Protein 6IME (pdb70)

Solvent-accessible surface area: 23577 Å² total; per-residue (Å²): 140,106,48,11,54,96,90,22,77,108,126,25,34,46,1,26,84,102,94,70,97,43,10,107,24,32,148,25,76,94,22,147,212,62,29,69,15,56,1,0,8,12,66,53,92,34,59,15,24,129,7,44,49,125,89,20,1,67,0,0,0,0,12,26,13,7,16,5,122,30,0,86,113,117,72,79,66,97,35,54,0,19,48,61,5,3,8,11,13,2,2,0,0,0,0,0,11,7,0,17,1,95,32,0,0,0,19,19,2,13,36,51,21,53,127,57,50,93,109,27,8,136,53,8,1,8,26,5,62,32,7,5,125,82,9,67,76,17,8,88,95,1,1,0,58,4,12,14,0,12,17,159,101,162,13,83,184,45,1,25,66,29,1,50,67,0,30,128,61,0,114,113,33,112,34,1,7,2,0,9,0,0,2,1,1,0,26,30,13,0,1,70,1,0,53,64,0,1,70,34,10,65,59,67,172,34,79,18,103,172,0,62,58,56,6,0,34,150,40,12,71,44,82,71,17,38,77,0,20,0,0,0,17,0,11,37,19,45,35,5,13,2,1,0,10,10,7,4,1,28,0,0,6,9,34,31,116,74,14,3,18,59,6,17,0,107,25,0,8,54,2,0,91,80,20,19,87,36,74,54,64,80,13,36,68,140,104,45,10,52,86,91,18,80,108,129,24,35,52,1,21,88,73,94,73,100,58,8,104,30,30,165,18,79,96,19,144,211,65,25,67,14,54,1,0,6,10,64,52,88,32,45,9,26,131,7,42,46,119,71,20,2,67,0,0,0,0,10,23,29,4,14,4,69,27,0,82,128,119,71,81,69,77,26,63,0,21,48,52,5,4,2,9,12,1,1,0,0,0,0,0,13,3,0,18,2,97,33,0,0,0,19,22,3,7,28,29,18,44,124,50,55,82,117,18,14,140,56,10,0,6,24,6,78,48,7,6,139,76,14,29,96,17,9,92,102,1,2,0,61,5,12,17,0,10,7,149,90,165,11,83,190,37,0,19,78,21,1,52,75,0,58,106,45,0,124,102,35,114,37,1,8,2,0,9,0,0,3,1,2,0,42,21,12,0,2,49,1,0,57,80,0,0,94,46,9,63,55,70,176,35,84,12,110,186,1,62,61,54,6,0,35,152,30,12,72,43,80,70,18,35,74,3,38,0,0,0,16,0,12,29,22,50,7,5,10,3,2,0,11,11,5,4,0,70,1,1,8,10,29,28,111,83,23,3,18,61,5,17,0,104,25,0,9,55,2,0,81,61,18,12,90,84,117,65,94,142,26,55,153

Nearest PDB structures (foldseek):
  4onc-assembly1_A  TM=9.971E-01  e=2.035E-58  Mycobacterium tuberculosis
  4onc-assembly1_B  TM=9.921E-01  e=9.768E-58  Mycobacterium tuberculosis
  2vg4-assembly2_D  TM=9.970E-01  e=7.898E-56  Mycobacterium tuberculosis
  7cpn-assembly1_A  TM=9.858E-01  e=1.242E-38  Thermobifida fusca YX
  1x09-assembly1_A  TM=9.654E-01  e=5.055E-27  Escherichia coli

CATH classification: 3.40.1180.10

InterPro domains:
  IPR001441 Decaprenyl diphosphate synthase-like [MF_01139] (67-295)
  IPR001441 Decaprenyl diphosphate synthase-like [PF01255] (74-294)
  IPR001441 Decaprenyl diphosphate synthase-like [PTHR10291] (58-294)
  IPR001441 Decaprenyl diphosphate synthase-like [TIGR00055] (67-294)
  IPR001441 Decaprenyl diphosphate synthase-like [cd00475] (70-288)
  IPR018520 Di-trans-poly-cis-decaprenylcistransferase-like, conserved site [PS01066] (240-257)
  IPR036424 Decaprenyl diphosphate synthase-like superfamily [G3DSA:3.40.1180.10] (24-289)
  IPR036424 Decaprenyl diphosphate synthase-like superfamily [SSF64005] (63-289)

Radius of gyration: 25.58 Å; Cα contacts (8 Å, |Δi|>4): 1100; chains: 2; bounding box: 64×58×82 Å

B-factor: mean 26.44, std 15.42, range [11.39, 162.63]

Foldseek 3Di:
DFQADPQDDPPFAEDFDVPDPVTDQDDGPQDPVRAATQHHHHPVSDAFDGFDPVLFWQAEEEEQFFQQVVQVVVVHHSVVSVSLLLRQVVQQVNLCLRRQHAEYEYAQAELVCVPPDVVVVVSSLVVLLVSLQVCLVVCQRRLEQEAEDADPPPRDPSNNVSRVVSNVSNVPRGSHYYHHYHNHAQVVQLVQLVVVVVVCVVVVNDDVVPDDPVSSLVSGPDSPDAAGAEYEYEQQDDDSRRPCVSRDPQHDYDYYNHRSSPDGSVNVSVSRVVSSVDDGAPPHD/DFQADPQDPPPFAEDFDVPDPPTDQDDFDQDPVNAATQGHHHPVSDAFDRFDPVLFWQAEEEEQFFQQVVQVVVVHHSCVSVRLLLRQVVQQVNLCLRRQHAYYEYAQAELVNVPDDPVVVVSSLVVLLVSLQVCLVVCQNRLEQEAEAADDPPRDPSNNVSRVVSNVSNVPGGSHYYHYYHRHAQVVQLVQLVVVQVVCVVVVNDDPVPDDPVSSLVSGPDSVDAAGAEYEYEQQDDDNRRPCVVRPPPHDYDYYNHNSSVDGSVVVSVSRVVSSPDDDDPPDD

Secondary structure (DSSP, 8-state):
---PPPPPPTTS-EE--TTSSSPPPPP-PPPTTSSPPPPPEETT--------GGGS-SEEEEE---HHHHHHHTT--HHHHHHHHHHHHHHHHHHHHHHT--EEEEEEEEGGGGGS-HHHHHHHHHHHHHHHHHHHHHHHHTTEEEEEES--TT--HHHHHHHHHHHHHHTT--SEEEEEEEEE-HHHHHHHHHHHHHHHHHTTSS-GGG--HHHHHHHSSSTTPPPPSEEEE-TT--B-TTTTTTTTTTPEEEE--S-GGG--HHHHHHHHHHHHH----TT--/---PPPPPPTTS-EE--TTSSSPPPPP-PPPTTS-PPPPPEETT--------GGGS-SEEEEE---HHHHHHHTT--HHHHHHHHHHHHHHHHHHHHHHT--EEEEEEEETTGGGS-HHHHHHHHHHHHHHHHHHHHHHHHTTEEEEEES--TTS-HHHHHHHHHHHHHHTT--SEEEEEEEEE-HHHHHHHHHHHHHHHHHTTSS-GGG--HHHHHHHSSSTTPPPPSEEEE-TT--B-TTTTTTTTTTPEEEE--S-GGG--HHHHHHHHHHHHHSPPPTT--

Structure (mmCIF, N/CA/C/O backbone):
data_6IME
#
_entry.id   6IME
#
_cell.length_a   77.711
_cell.length_b   89.120
_cell.length_c   94.445
_cell.angle_alpha   90.00
_cell.angle_beta   90.00
_cell.angle_gamma   90.00
#
_symmetry.space_group_name_H-M   'P 21 21 21'
#
loop_
_entity.id
_entity.type
_entity.pdbx_description
1 polymer 'Decaprenyl diphosphate synthase'
2 non-polymer 'GERANYL S-THIOLODIPHOSPHATE'
3 non-polymer 'MAGNESIUM ION'
4 non-polymer 'CHLORIDE ION'
5 non-polymer 'CARBONATE ION'
6 non-polymer 2,3-DIHYDROXY-1,4-DITHIOBUTANE
7 non-polymer GLYCEROL
8 non-polymer '3-methylbut-3-enylsulfanyl(phosphonooxy)phosphinic acid'
9 water water
#
loop_
_atom_site.group_PDB
_atom_site.id
_atom_site.type_symbol
_atom_site.label_atom_id
_atom_site.label_alt_id
_atom_site.label_comp_id
_atom_site.label_asym_id
_atom_site.label_entity_id
_atom_site.label_seq_id
_atom_site.pdbx_PDB_ins_code
_atom_site.Cartn_x
_atom_site.Cartn_y
_atom_site.Cartn_z
_atom_site.occupancy
_atom_site.B_iso_or_equiv
_atom_site.auth_seq_id
_atom_site.auth_comp_id
_atom_site.auth_asym_id
_atom_site.auth_atom_id
_atom_site.pdbx_PDB_model_num
ATOM 1 N N . ASN A 1 12 ? 39.519 48.456 61.457 1.00 59.17 12 ASN A N 1
ATOM 2 C CA . ASN A 1 12 ? 38.756 47.451 62.195 1.00 53.30 12 ASN A CA 1
ATOM 3 C C . ASN A 1 12 ? 39.197 46.025 61.839 1.00 46.35 12 ASN A C 1
ATOM 4 O O . ASN A 1 12 ? 39.357 45.695 60.669 1.00 35.82 12 ASN A O 1
ATOM 9 N N . PHE A 1 13 ? 39.391 45.200 62.865 1.00 41.05 13 PHE A N 1
ATOM 10 C CA . PHE A 1 13 ? 39.831 43.813 62.705 1.00 39.11 13 PHE A CA 1
ATOM 11 C C . PHE A 1 13 ? 38.745 42.888 63.228 1.00 34.21 13 PHE A C 1
ATOM 12 O O . PHE A 1 13 ? 38.612 42.704 64.450 1.00 44.55 13 PHE A O 1
ATOM 20 N N . PRO A 1 14 ? 37.943 42.304 62.367 1.00 31.66 14 PRO A N 1
ATOM 21 C CA . PRO A 1 14 ? 36.743 41.607 62.838 1.00 29.27 14 PRO A CA 1
ATOM 22 C C . PRO A 1 14 ? 36.985 40.160 63.235 1.00 33.79 14 PRO A C 1
ATOM 23 O O . PRO A 1 14 ? 36.036 39.375 63.220 1.00 35.33 14 PRO A O 1
ATOM 27 N N . GLN A 1 15 ? 38.222 39.768 63.531 1.00 28.13 15 GLN A N 1
ATOM 28 C CA . GLN A 1 15 ? 38.450 38.398 63.968 1.00 24.25 15 GLN A CA 1
ATOM 29 C C . GLN A 1 15 ? 37.955 38.229 65.392 1.00 32.24 15 GLN A C 1
ATOM 30 O O . GLN A 1 15 ? 38.010 39.159 66.209 1.00 32.82 15 GLN A O 1
ATOM 36 N N . LEU A 1 16 ? 37.453 37.041 65.697 1.00 29.71 16 LEU A N 1
ATOM 37 C CA . LEU A 1 16 ? 37.156 36.758 67.093 1.00 35.42 16 LEU A CA 1
ATOM 38 C C . LEU A 1 16 ? 38.450 36.798 67.902 1.00 36.50 16 LEU A C 1
ATOM 39 O O . LEU A 1 16 ? 39.517 36.456 67.393 1.00 37.81 16 LEU A O 1
ATOM 44 N N . PRO A 1 17 ? 38.407 37.248 69.155 1.00 44.83 17 PRO A N 1
ATOM 45 C CA . PRO A 1 17 ? 39.613 37.183 69.962 1.00 50.46 17 PRO A CA 1
ATOM 46 C C . PRO A 1 17 ? 40.049 35.737 70.086 1.00 53.27 17 PRO A C 1
ATOM 47 O O . PRO A 1 17 ? 39.213 34.815 70.025 1.00 39.98 17 PRO A O 1
ATOM 51 N N . PRO A 1 18 ? 41.353 35.488 70.239 1.00 59.39 18 PRO A N 1
ATOM 52 C CA . PRO A 1 18 ? 41.846 34.102 70.315 1.00 52.70 18 PRO A CA 1
ATOM 53 C C . PRO A 1 18 ? 41.177 33.306 71.429 1.00 46.66 18 PRO A C 1
ATOM 54 O O . PRO A 1 18 ? 40.835 33.842 72.484 1.00 37.98 18 PRO A O 1
ATOM 58 N N . ALA A 1 19 ? 40.992 32.008 71.183 1.00 40.37 19 ALA A N 1
ATOM 59 C CA . ALA A 1 19 ? 40.300 31.164 72.143 1.00 35.77 19 ALA A CA 1
ATOM 60 C C . ALA A 1 19 ? 41.177 30.899 73.368 1.00 39.08 19 ALA A C 1
ATOM 61 O O . ALA A 1 19 ? 42.404 30.844 73.260 1.00 39.51 19 ALA A O 1
ATOM 63 N N . PRO A 1 20 ? 40.568 30.709 74.542 1.00 36.88 20 PRO A N 1
ATOM 64 C CA . PRO A 1 20 ? 41.325 30.195 75.686 1.00 37.75 20 PRO A CA 1
ATOM 65 C C . PRO A 1 20 ? 41.971 28.858 75.349 1.00 40.70 20 PRO A C 1
ATOM 66 O O . PRO A 1 20 ? 41.468 28.088 74.529 1.00 34.84 20 PRO A O 1
ATOM 70 N N . ASP A 1 21 ? 43.109 28.583 75.985 1.00 34.49 21 ASP A N 1
ATOM 71 C CA . ASP A 1 21 ? 43.788 27.325 75.706 1.00 36.69 21 ASP A CA 1
ATOM 72 C C . ASP A 1 21 ? 42.887 26.118 75.930 1.00 35.98 21 ASP A C 1
ATOM 73 O O . ASP A 1 21 ? 43.032 25.107 75.228 1.00 36.62 21 ASP A O 1
ATOM 78 N N . ASP A 1 22 ? 41.950 26.188 76.882 1.00 31.18 22 ASP A N 1
ATOM 79 C CA . ASP A 1 22 ? 41.098 25.042 77.170 1.00 32.35 22 ASP A CA 1
ATOM 80 C C . ASP A 1 22 ? 39.739 25.104 76.482 1.00 31.49 22 ASP A C 1
ATOM 81 O O . ASP A 1 22 ? 38.868 24.299 76.810 1.00 30.88 22 ASP A O 1
ATOM 86 N N . TYR A 1 23 ? 39.533 26.032 75.551 1.00 28.28 23 TYR A N 1
ATOM 87 C CA . TYR A 1 23 ? 38.269 26.075 74.827 1.00 26.49 23 TYR A CA 1
ATOM 88 C C . TYR A 1 23 ? 38.150 24.828 73.951 1.00 27.61 23 TYR A C 1
ATOM 89 O O . TYR A 1 23 ? 39.165 24.337 73.442 1.00 26.78 23 TYR A O 1
ATOM 98 N N . PRO A 1 24 ? 36.937 24.277 73.775 1.00 24.21 24 PRO A N 1
ATOM 99 C CA . PRO A 1 24 ? 36.797 23.053 72.968 1.00 23.97 24 PRO A CA 1
ATOM 100 C C . PRO A 1 24 ? 37.457 23.191 71.605 1.00 24.02 24 PRO A C 1
ATOM 101 O O . PRO A 1 24 ? 37.494 24.282 71.023 1.00 23.38 24 PRO A O 1
ATOM 105 N N . THR A 1 25 ? 37.963 22.063 71.096 1.00 23.73 25 THR A N 1
ATOM 106 C CA . THR A 1 25 ? 38.596 21.987 69.786 1.00 22.29 25 THR A CA 1
ATOM 107 C C . THR A 1 25 ? 37.736 21.167 68.833 1.00 20.81 25 THR A C 1
ATOM 108 O O . THR A 1 25 ? 36.755 20.517 69.226 1.00 22.00 25 THR A O 1
ATOM 112 N N . PHE A 1 26 ? 38.147 21.168 67.553 1.00 19.62 26 PHE A N 1
ATOM 113 C CA . PHE A 1 26 ? 37.445 20.443 66.509 1.00 19.41 26 PHE A CA 1
ATOM 114 C C . PHE A 1 26 ? 38.417 20.277 65.355 1.00 21.54 26 PHE A C 1
ATOM 115 O O . PHE A 1 26 ? 39.181 21.218 65.084 1.00 22.06 26 PHE A O 1
ATOM 123 N N . PRO A 1 27 ? 38.418 19.139 64.641 1.00 21.68 27 PRO A N 1
ATOM 124 C CA . PRO A 1 27 ? 37.614 17.924 64.838 1.00 19.27 27 PRO A CA 1
ATOM 125 C C . PRO A 1 27 ? 38.318 16.796 65.593 1.00 22.18 27 PRO A C 1
ATOM 126 O O . PRO A 1 27 ? 39.547 16.651 65.500 1.00 24.12 27 PRO A O 1
ATOM 130 N N . ASP A 1 28 ? 37.517 16.002 66.327 1.00 21.95 28 ASP A N 1
ATOM 131 C CA . ASP A 1 28 ? 37.978 14.750 66.932 1.00 21.02 28 ASP A CA 1
ATOM 132 C C . ASP A 1 28 ? 37.657 13.645 65.935 1.00 21.25 28 ASP A C 1
ATOM 133 O O . ASP A 1 28 ? 36.490 13.258 65.761 1.00 22.54 28 ASP A O 1
ATOM 138 N N . THR A 1 29 ? 38.685 13.185 65.216 1.00 20.20 29 THR A N 1
ATOM 139 C CA . THR A 1 29 ? 38.497 12.193 64.160 1.00 20.66 29 THR A CA 1
ATOM 140 C C . THR A 1 29 ? 38.506 10.755 64.674 1.00 22.06 29 THR A C 1
ATOM 141 O O . THR A 1 29 ? 38.580 9.824 63.864 1.00 24.07 29 THR A O 1
ATOM 145 N N . SER A 1 30 ? 38.374 10.546 65.987 1.00 21.12 30 SER A N 1
ATOM 146 C CA . SER A 1 30 ? 38.383 9.190 66.521 1.00 26.06 30 SER A CA 1
ATOM 147 C C . SER A 1 30 ? 37.050 8.483 66.321 1.00 29.31 30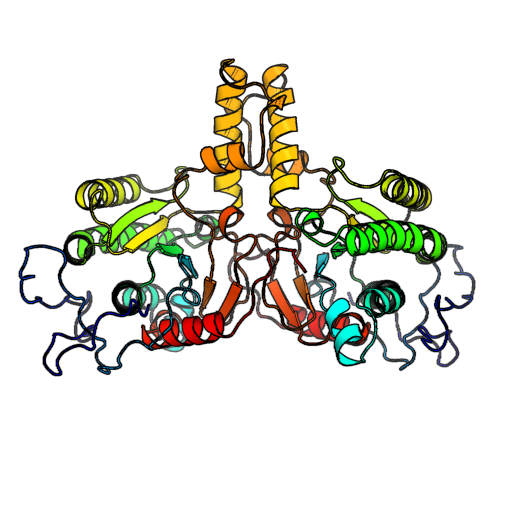 SER A C 1
ATOM 148 O O . SER A 1 30 ? 36.968 7.277 66.581 1.00 27.46 30 SER A O 1
ATOM 151 N N . THR A 1 31 ? 36.018 9.198 65.849 1.00 25.38 31 THR A N 1
ATOM 152 C CA . THR A 1 31 ? 34.754 8.574 65.480 1.00 25.66 31 THR A CA 1
ATOM 153 C C . THR A 1 31 ? 34.313 9.151 64.146 1.00 24.94 31 THR A C 1
ATOM 154 O O . THR A 1 31 ? 34.725 10.253 63.755 1.00 23.09 31 THR A O 1
ATOM 158 N N . TRP A 1 32 ? 33.474 8.384 63.447 1.00 25.08 32 TRP A N 1
ATOM 159 C CA . TRP A 1 32 ? 32.773 8.882 62.281 1.00 23.15 32 TRP A CA 1
ATOM 160 C C . TRP A 1 32 ? 31.316 8.462 62.420 1.00 22.42 32 TRP A C 1
ATOM 161 O O . TRP A 1 32 ? 31.037 7.261 62.648 1.00 26.79 32 TRP A O 1
ATOM 172 N N . PRO A 1 33 ? 30.359 9.394 62.279 1.00 21.73 33 PRO A N 1
ATOM 173 C CA . PRO A 1 33 ? 30.583 10.840 62.098 1.00 20.29 33 PRO A CA 1
ATOM 174 C C . PRO A 1 33 ? 31.287 11.480 63.289 1.00 21.19 33 PRO A C 1
ATOM 175 O O . PRO A 1 33 ? 31.232 10.938 64.411 1.00 24.14 33 PRO A O 1
ATOM 179 N N . VAL A 1 34 ? 31.933 12.624 63.057 1.00 20.25 34 VAL A N 1
ATOM 180 C CA . VAL A 1 34 ? 32.638 13.318 64.125 1.00 19.30 34 VAL A CA 1
ATOM 181 C C . VAL A 1 34 ? 31.614 13.900 65.082 1.00 21.77 34 VAL A C 1
ATOM 182 O O . VAL A 1 34 ? 30.541 14.363 64.654 1.00 24.85 34 VAL A O 1
ATOM 186 N N . VAL A 1 35 ? 31.893 13.815 66.385 1.00 21.25 35 VAL A N 1
ATOM 187 C CA . VAL A 1 35 ? 30.989 14.390 67.379 1.00 21.43 35 VAL A CA 1
ATOM 188 C C . VAL A 1 35 ? 31.451 15.813 67.637 1.00 23.14 35 VAL A C 1
ATOM 189 O O . VAL A 1 35 ? 32.572 16.043 68.111 1.00 26.08 35 VAL A O 1
ATOM 193 N N . PHE A 1 36 ? 30.566 16.748 67.408 1.00 21.93 36 PHE A N 1
ATOM 194 C CA . PHE A 1 36 ? 30.861 18.144 67.602 1.00 21.32 36 PHE A CA 1
ATOM 195 C C . PHE A 1 36 ? 30.804 18.424 69.098 1.00 24.60 36 PHE A C 1
ATOM 196 O O . PHE A 1 36 ? 29.903 17.909 69.784 1.00 26.52 36 PHE A O 1
ATOM 204 N N . PRO A 1 37 ? 31.778 19.148 69.643 1.00 23.81 37 PRO A N 1
ATOM 205 C CA . PRO A 1 37 ? 31.856 19.307 71.102 1.00 23.63 37 PRO A CA 1
ATOM 206 C C . PRO A 1 37 ? 30.746 20.171 71.663 1.00 24.27 37 PRO A C 1
ATOM 207 O O . PRO A 1 37 ? 30.265 21.113 71.026 1.00 25.87 37 PRO A O 1
ATOM 211 N N . GLU A 1 38 ? 30.379 19.871 72.917 1.00 27.14 38 GLU A N 1
ATOM 212 C CA . GLU A 1 38 ? 29.574 20.815 73.669 1.00 34.81 38 GLU A CA 1
ATOM 213 C C . GLU A 1 38 ? 30.345 22.112 73.874 1.00 29.53 38 GLU A C 1
ATOM 214 O O . GLU A 1 38 ? 31.562 22.103 74.102 1.00 28.95 38 GLU A O 1
ATOM 220 N N . LEU A 1 39 ? 29.628 23.228 73.768 1.00 27.24 39 LEU A N 1
ATOM 221 C CA . LEU A 1 39 ? 30.222 24.545 73.911 1.00 31.54 39 LEU A CA 1
ATOM 222 C C . LEU A 1 39 ? 29.634 25.235 75.126 1.00 33.22 39 LEU A C 1
ATOM 223 O O . LEU A 1 39 ? 28.466 25.008 75.449 1.00 33.28 39 LEU A O 1
ATOM 228 N N . PRO A 1 40 ? 30.409 26.082 75.805 1.00 35.62 40 PRO A N 1
ATOM 229 C CA . PRO A 1 40 ? 29.829 26.926 76.861 1.00 39.38 40 PRO A CA 1
ATOM 230 C C . PRO A 1 40 ? 28.684 27.759 76.313 1.00 42.94 40 PRO A C 1
ATOM 231 O O . PRO A 1 40 ? 28.754 28.287 75.201 1.00 38.98 40 PRO A O 1
ATOM 235 N N . ALA A 1 41 ? 27.631 27.904 77.114 1.00 51.57 41 ALA A N 1
ATOM 236 C CA . ALA A 1 41 ? 26.515 28.748 76.710 1.00 58.43 41 ALA A CA 1
ATOM 237 C C . ALA A 1 41 ? 26.979 30.185 76.517 1.00 65.39 41 ALA A C 1
ATOM 238 O O . ALA A 1 41 ? 27.815 30.692 77.269 1.00 62.21 41 ALA A O 1
ATOM 240 N N . ALA A 1 42 ? 26.435 30.842 75.499 1.00 78.19 42 ALA A N 1
ATOM 241 C CA . ALA A 1 42 ? 26.800 32.227 75.251 1.00 91.29 42 ALA A CA 1
ATOM 242 C C . ALA A 1 42 ? 26.160 33.129 76.302 1.00 106.54 42 ALA A C 1
ATOM 243 O O . ALA A 1 42 ? 24.980 32.960 76.627 1.00 106.53 42 ALA A O 1
ATOM 245 N N . PRO A 1 43 ? 26.920 34.083 76.864 1.00 121.62 43 PRO A N 1
ATOM 246 C CA . PRO A 1 43 ? 26.383 34.949 77.926 1.00 131.27 43 PRO A CA 1
ATOM 247 C C . PRO A 1 43 ? 25.042 35.592 77.590 1.00 138.80 43 PRO A C 1
ATOM 248 O O . PRO A 1 43 ? 24.040 35.308 78.254 1.00 142.19 43 PRO A O 1
ATOM 252 N N . TYR A 1 44 ? 25.008 36.466 76.577 1.00 140.45 44 TYR A N 1
ATOM 253 C CA . TYR A 1 44 ? 23.758 37.109 76.172 1.00 141.54 44 TYR A CA 1
ATOM 254 C C . TYR A 1 44 ? 22.690 36.108 75.741 1.00 131.32 44 TYR A C 1
ATOM 255 O O . TYR A 1 44 ? 21.507 36.465 75.686 1.00 133.56 44 TYR A O 1
ATOM 264 N N . GLY A 1 45 ? 23.066 34.866 75.456 1.00 116.95 45 GLY A N 1
ATOM 265 C CA . GLY A 1 45 ? 22.157 33.936 74.824 1.00 103.90 45 GLY A CA 1
ATOM 266 C C . GLY A 1 45 ? 22.214 33.911 73.314 1.00 90.71 45 GLY A C 1
ATOM 267 O O . GLY A 1 45 ? 21.342 33.296 72.688 1.00 93.43 45 GLY A O 1
ATOM 268 N N . GLY A 1 46 ? 23.208 34.556 72.707 1.00 69.67 46 GLY A N 1
ATOM 269 C CA . GLY A 1 46 ? 23.349 34.568 71.272 1.00 53.22 46 GLY A CA 1
ATOM 270 C C . GLY A 1 46 ? 24.100 33.352 70.764 1.00 38.78 46 GLY A C 1
ATOM 271 O O . GLY A 1 46 ? 24.048 32.270 71.344 1.00 35.76 46 GLY A O 1
ATOM 272 N N . PRO A 1 47 ? 24.780 33.499 69.636 1.00 27.83 47 PRO A N 1
ATOM 273 C CA . PRO A 1 47 ? 25.565 32.374 69.098 1.00 22.83 47 PRO A CA 1
ATOM 274 C C . PRO A 1 47 ? 26.719 31.985 70.011 1.00 30.54 47 PRO A C 1
ATOM 275 O O . PRO A 1 47 ? 27.302 32.820 70.713 1.00 29.54 47 PRO A O 1
ATOM 279 N N . CYS A 1 48 ? 27.071 30.699 69.970 1.00 26.24 48 CYS A N 1
ATOM 280 C CA . CYS A 1 48 ? 28.246 30.219 70.678 1.00 22.96 48 CYS A CA 1
ATOM 281 C C . CYS A 1 48 ? 29.512 30.521 69.885 1.00 23.81 48 CYS A C 1
ATOM 282 O O . CYS A 1 48 ? 29.506 30.528 68.651 1.00 26.18 48 CYS A O 1
ATOM 285 N N . ARG A 1 49 ? 30.600 30.730 70.609 1.00 23.89 49 ARG A N 1
ATOM 286 C CA . ARG A 1 49 ? 31.907 30.852 69.964 1.00 26.36 49 ARG A CA 1
ATOM 287 C C . ARG A 1 49 ? 32.320 29.502 69.385 1.00 23.27 49 ARG A C 1
ATOM 288 O O . ARG A 1 49 ? 32.282 28.497 70.098 1.00 25.07 49 ARG A O 1
ATOM 296 N N . PRO A 1 50 ? 32.746 29.441 68.120 1.00 22.30 50 PRO A N 1
ATOM 297 C CA . PRO A 1 50 ? 33.062 28.140 67.529 1.00 21.33 50 PRO A CA 1
ATOM 298 C C . PRO A 1 50 ? 34.245 27.508 68.229 1.00 24.14 50 PRO A C 1
ATOM 299 O O . PRO A 1 50 ? 35.130 28.211 68.746 1.00 23.80 50 PRO A O 1
ATOM 303 N N . PRO A 1 51 ? 34.321 26.180 68.242 1.00 21.29 51 PRO A N 1
ATOM 304 C CA . PRO A 1 51 ? 35.522 25.507 68.747 1.00 21.26 51 PRO A CA 1
ATOM 305 C C . PRO A 1 51 ? 36.724 25.899 67.914 1.00 22.72 51 PRO A C 1
ATOM 306 O O . PRO A 1 51 ? 36.618 26.135 66.702 1.00 21.92 51 PRO A O 1
ATOM 310 N N . GLN A 1 52 ? 37.875 25.999 68.582 1.00 20.80 52 GLN A N 1
ATOM 311 C CA . GLN A 1 52 ? 39.121 26.266 67.885 1.00 21.28 52 GLN A CA 1
ATOM 312 C C . GLN A 1 52 ? 39.614 25.003 67.188 1.00 19.23 52 GLN A C 1
ATOM 313 O O . GLN A 1 52 ? 39.184 23.877 67.491 1.00 20.98 52 GLN A O 1
ATOM 319 N N . HIS A 1 53 ? 40.530 25.191 66.244 1.00 18.42 53 HIS A N 1
ATOM 320 C CA . HIS A 1 53 ? 41.128 24.032 65.587 1.00 18.27 53 HIS A CA 1
ATOM 321 C C . HIS A 1 53 ? 41.916 23.216 66.604 1.00 20.28 53 HIS A C 1
ATOM 322 O O . HIS A 1 53 ? 42.394 23.741 67.610 1.00 21.40 53 HIS A O 1
ATOM 329 N N . THR A 1 54 ? 42.049 21.907 66.332 1.00 19.32 54 THR A N 1
ATOM 330 C CA . THR A 1 54 ? 42.850 21.051 67.218 1.00 19.19 54 THR A CA 1
ATOM 331 C C . THR A 1 54 ? 44.326 21.480 67.296 1.00 20.71 54 THR A C 1
ATOM 332 O O . THR A 1 54 ? 44.979 21.210 68.308 1.00 21.96 54 THR A O 1
ATOM 336 N N . SER A 1 55 ? 44.857 22.164 66.282 1.00 19.59 55 SER A N 1
ATOM 337 C CA . SER A 1 55 ? 46.208 22.732 66.365 1.00 20.79 55 SER A CA 1
ATOM 338 C C . SER A 1 55 ? 46.272 23.924 67.313 1.00 21.81 55 SER A C 1
ATOM 339 O O . SER A 1 55 ? 47.377 24.360 67.675 1.00 23.48 55 SER A O 1
ATOM 342 N N . LYS A 1 56 ? 45.112 24.474 67.678 1.00 22.09 56 LYS A N 1
ATOM 343 C CA . LYS A 1 56 ? 44.950 25.689 68.476 1.00 20.05 56 LYS A CA 1
ATOM 344 C C . LYS A 1 56 ? 45.545 26.924 67.793 1.00 22.01 56 LYS A C 1
ATOM 345 O O . LYS A 1 56 ? 45.790 27.951 68.453 1.00 25.96 56 LYS A O 1
ATOM 351 N N . ALA A 1 57 ? 45.704 26.889 66.472 1.00 20.92 57 ALA A N 1
ATOM 352 C CA . ALA A 1 57 ? 46.120 28.086 65.749 1.00 20.96 57 ALA A CA 1
ATOM 353 C C . ALA A 1 57 ? 45.057 29.163 65.878 1.00 24.41 57 ALA A C 1
ATOM 354 O O . ALA A 1 57 ? 43.878 28.874 66.059 1.00 27.01 57 ALA A O 1
ATOM 356 N N . ALA A 1 58 ? 45.484 30.419 65.781 1.00 24.10 58 ALA A N 1
ATOM 357 C CA . ALA A 1 58 ? 44.541 31.520 65.850 1.00 26.76 58 ALA A CA 1
ATOM 358 C C . ALA A 1 58 ? 44.413 32.182 64.490 1.00 21.24 58 ALA A C 1
ATOM 359 O O . ALA A 1 58 ? 45.359 32.212 63.700 1.00 25.25 58 ALA A O 1
ATOM 361 N N . ALA A 1 59 ? 43.239 32.765 64.247 1.00 23.54 59 ALA A N 1
ATOM 362 C CA . ALA A 1 59 ? 43.008 33.418 62.968 1.00 21.70 59 ALA A CA 1
ATOM 363 C C . ALA A 1 59 ? 43.960 34.601 62.775 1.00 24.13 59 ALA A C 1
ATOM 364 O O . ALA A 1 59 ? 44.249 35.334 63.733 1.00 25.29 59 ALA A O 1
ATOM 366 N N . PRO A 1 60 ? 44.421 34.840 61.552 1.00 22.39 60 PRO A N 1
ATOM 367 C CA . PRO A 1 60 ? 45.275 36.006 61.287 1.00 25.11 60 PRO A CA 1
ATOM 368 C C . PRO A 1 60 ? 44.509 37.315 61.391 1.00 23.56 60 PRO A C 1
ATOM 369 O O . PRO A 1 60 ? 43.314 37.396 61.114 1.00 24.09 60 PRO A O 1
ATOM 373 N N . ARG A 1 61 ? 45.226 38.372 61.776 1.00 24.90 61 ARG A N 1
ATOM 374 C CA . ARG A 1 61 ? 44.607 39.689 61.895 1.00 26.04 61 ARG A CA 1
ATOM 375 C C . ARG A 1 61 ? 44.596 40.329 60.515 1.00 32.78 61 ARG A C 1
ATOM 376 O O . ARG A 1 61 ? 45.621 40.809 60.024 1.00 41.89 61 ARG A O 1
ATOM 384 N N . ILE A 1 62 ? 43.431 40.342 59.882 1.00 28.21 62 ILE A N 1
ATOM 385 C CA . ILE A 1 62 ? 43.239 40.930 58.564 1.00 22.86 62 ILE A CA 1
ATOM 386 C C . ILE A 1 62 ? 42.226 42.054 58.718 1.00 25.11 62 ILE A C 1
ATOM 387 O O . ILE A 1 62 ? 41.131 41.818 59.229 1.00 25.60 62 ILE A O 1
ATOM 392 N N . PRO A 1 63 ? 42.533 43.282 58.287 1.00 25.60 63 PRO A N 1
ATOM 393 C CA . PRO A 1 63 ? 41.568 44.378 58.442 1.00 27.98 63 PRO A CA 1
ATOM 394 C C . PRO A 1 63 ? 40.327 44.141 57.600 1.00 30.78 63 PRO A C 1
ATOM 395 O O . PRO A 1 63 ? 40.369 43.469 56.572 1.00 26.04 63 PRO A O 1
ATOM 399 N N . ALA A 1 64 ? 39.207 44.708 58.049 1.00 27.70 64 ALA A N 1
ATOM 400 C CA . ALA A 1 64 ? 37.925 44.439 57.403 1.00 27.07 64 ALA A CA 1
ATOM 401 C C . ALA A 1 64 ? 37.932 44.820 55.928 1.00 32.61 64 ALA A C 1
ATOM 402 O O . ALA A 1 64 ? 37.340 44.115 55.104 1.00 33.87 64 ALA A O 1
ATOM 404 N N . ASP A 1 65 ? 38.630 45.892 55.560 1.00 27.45 65 ASP A N 1
ATOM 405 C CA . ASP A 1 65 ? 38.652 46.321 54.166 1.00 31.32 65 ASP A CA 1
ATOM 406 C C . ASP A 1 65 ? 39.575 45.488 53.283 1.00 29.50 65 ASP A C 1
ATOM 407 O O . ASP A 1 65 ? 39.682 45.770 52.084 1.00 33.26 65 ASP A O 1
ATOM 412 N N . ARG A 1 66 ? 40.231 44.460 53.825 1.00 25.82 66 ARG A N 1
ATOM 413 C CA . ARG A 1 66 ? 41.022 43.562 53.018 1.00 22.74 66 ARG A CA 1
ATOM 414 C C . ARG A 1 66 ? 40.544 42.133 53.160 1.00 23.28 66 ARG A C 1
ATOM 415 O O . ARG A 1 66 ? 41.196 41.231 52.630 1.00 23.92 66 ARG A O 1
ATOM 429 N N . LEU A 1 67 ? 39.485 41.908 53.921 1.00 24.49 67 LEU A N 1
ATOM 430 C CA . LEU A 1 67 ? 38.914 40.566 54.032 1.00 20.54 67 LEU A CA 1
ATOM 431 C C . LEU A 1 67 ? 37.909 40.313 52.918 1.00 19.87 67 LEU A C 1
ATOM 432 O O . LEU A 1 67 ? 37.131 41.191 52.591 1.00 23.18 67 LEU A O 1
ATOM 437 N N . PRO A 1 68 ? 37.835 39.096 52.383 1.00 18.35 68 PRO A N 1
ATOM 438 C CA . PRO A 1 68 ? 36.751 38.780 51.441 1.00 18.27 68 PRO A CA 1
ATOM 439 C C . PRO A 1 68 ? 35.425 38.701 52.184 1.00 21.36 68 PRO A C 1
ATOM 440 O O . PRO A 1 68 ? 35.318 38.050 53.223 1.00 29.70 68 PRO A O 1
ATOM 444 N N . ASN A 1 69 ? 34.426 39.395 51.671 1.00 19.52 69 ASN A N 1
ATOM 445 C CA . ASN A 1 69 ? 33.074 39.282 52.233 1.00 22.10 69 ASN A CA 1
ATOM 446 C C . ASN A 1 69 ? 32.492 37.904 51.935 1.00 21.48 69 ASN A C 1
ATOM 447 O O . ASN A 1 69 ? 31.813 37.296 52.785 1.00 18.75 69 ASN A O 1
ATOM 452 N N . HIS A 1 70 ? 32.765 37.390 50.740 1.00 16.64 70 HIS A N 1
ATOM 453 C CA . HIS A 1 70 ? 32.116 36.178 50.238 1.00 15.06 70 HIS A CA 1
ATOM 454 C C . HIS A 1 70 ? 33.188 35.275 49.649 1.00 15.13 70 HIS A C 1
ATOM 455 O O . HIS A 1 70 ? 33.900 35.666 48.695 1.00 16.30 70 HIS A O 1
ATOM 462 N N . VAL A 1 71 ? 33.336 34.102 50.248 1.00 14.52 71 VAL A N 1
ATOM 463 C CA . VAL A 1 71 ? 34.286 33.079 49.819 1.00 13.02 71 VAL A CA 1
ATOM 464 C C . VAL A 1 71 ? 33.464 31.940 49.239 1.00 14.32 71 VAL A C 1
ATOM 465 O O . VAL A 1 71 ? 32.482 31.512 49.856 1.00 15.97 71 VAL A O 1
ATOM 469 N N . ALA A 1 72 ? 33.817 31.483 48.047 1.00 13.22 72 ALA A N 1
ATOM 470 C CA . ALA A 1 72 ? 33.205 30.298 47.447 1.00 13.32 72 ALA A CA 1
ATOM 471 C C . ALA A 1 72 ? 34.233 29.188 47.397 1.00 14.78 72 ALA A C 1
ATOM 472 O O . ALA A 1 72 ? 35.397 29.459 47.108 1.00 15.32 72 ALA A O 1
ATOM 474 N N . ILE A 1 73 ? 33.835 27.952 47.704 1.00 13.95 73 ILE A N 1
ATOM 475 C CA . ILE A 1 73 ? 34.788 26.832 47.751 1.00 12.34 73 ILE A CA 1
ATOM 476 C C . ILE A 1 73 ? 34.256 25.656 46.951 1.00 14.24 73 ILE A C 1
ATOM 477 O O . ILE A 1 73 ? 33.137 25.184 47.206 1.00 14.91 73 ILE A O 1
ATOM 482 N N . VAL A 1 74 ? 35.054 25.170 46.009 1.00 12.40 74 VAL A N 1
ATOM 483 C CA . VAL A 1 74 ? 34.829 23.899 45.339 1.00 12.50 74 VAL A CA 1
ATOM 484 C C . VAL A 1 74 ? 35.645 22.858 46.103 1.00 14.65 74 VAL A C 1
ATOM 485 O O . VAL A 1 74 ? 36.888 22.909 46.140 1.00 15.60 74 VAL A O 1
ATOM 489 N N . MET A 1 75 ? 34.929 21.928 46.767 1.00 15.70 75 MET A N 1
ATOM 490 C CA . MET A 1 75 ? 35.518 21.000 47.747 1.00 16.93 75 MET A CA 1
ATOM 491 C C . MET A 1 75 ? 35.986 19.724 47.040 1.00 18.55 75 MET A C 1
ATOM 492 O O . MET A 1 75 ? 35.327 18.684 47.061 1.00 24.98 75 MET A O 1
ATOM 497 N N . ASP A 1 76 ? 37.167 19.785 46.455 1.00 16.05 76 ASP A N 1
ATOM 498 C CA . ASP A 1 76 ? 37.606 18.831 45.470 1.00 17.55 76 ASP A CA 1
ATOM 499 C C . ASP A 1 76 ? 38.719 17.950 46.044 1.00 14.86 76 ASP A C 1
ATOM 500 O O . ASP A 1 76 ? 39.523 18.389 46.880 1.00 17.16 76 ASP A O 1
ATOM 505 N N . GLY A 1 77 ? 38.746 16.704 45.605 1.00 16.69 77 GLY A N 1
ATOM 506 C CA . GLY A 1 77 ? 39.815 15.804 45.990 1.00 19.07 77 GLY A CA 1
ATOM 507 C C . GLY A 1 77 ? 39.418 14.703 46.950 1.00 19.37 77 GLY A C 1
ATOM 508 O O . GLY A 1 77 ? 40.311 13.989 47.424 1.00 19.91 77 GLY A O 1
ATOM 509 N N . ASN A 1 78 ? 38.114 14.507 47.216 1.00 18.72 78 ASN A N 1
ATOM 510 C CA . ASN A 1 78 ? 37.694 13.513 48.216 1.00 19.10 78 ASN A CA 1
ATOM 511 C C . ASN A 1 78 ? 37.938 12.096 47.749 1.00 21.38 78 ASN A C 1
ATOM 512 O O . ASN A 1 78 ? 38.506 11.265 48.485 1.00 19.11 78 ASN A O 1
ATOM 517 N N . GLY A 1 79 ? 37.511 11.792 46.521 1.00 19.14 79 GLY A N 1
ATOM 518 C CA . GLY A 1 79 ? 37.679 10.430 46.026 1.00 20.49 79 GLY A CA 1
ATOM 519 C C . GLY A 1 79 ? 39.139 10.089 45.854 1.00 25.29 79 GLY A C 1
ATOM 520 O O . GLY A 1 79 ? 39.572 8.999 46.222 1.00 25.50 79 GLY A O 1
ATOM 521 N N . ARG A 1 80 ? 39.906 11.007 45.260 1.00 21.81 80 ARG A N 1
ATOM 522 C CA . ARG A 1 80 ? 41.348 10.839 45.077 1.00 24.08 80 ARG A CA 1
ATOM 523 C C . ARG A 1 80 ? 42.066 10.553 46.397 1.00 28.26 80 ARG A C 1
ATOM 524 O O . ARG A 1 80 ? 42.963 9.695 46.466 1.00 25.10 80 ARG A O 1
ATOM 537 N N . TRP A 1 81 ? 41.711 11.295 47.443 1.00 21.08 81 TRP A N 1
ATOM 538 C CA . TRP A 1 81 ? 42.274 11.094 48.774 1.00 16.60 81 TRP A CA 1
ATOM 539 C C . TRP A 1 81 ? 42.069 9.658 49.222 1.00 18.99 81 TRP A C 1
ATOM 540 O O . TRP A 1 81 ? 42.984 9.030 49.784 1.00 20.07 81 TRP A O 1
ATOM 551 N N . ALA A 1 82 ? 40.855 9.134 48.996 1.00 18.15 82 ALA A N 1
ATOM 552 C CA . ALA A 1 82 ? 40.568 7.762 49.421 1.00 20.70 82 ALA A CA 1
ATOM 553 C C . ALA A 1 82 ? 41.308 6.740 48.555 1.00 20.04 82 ALA A C 1
ATOM 554 O O . ALA A 1 82 ? 41.887 5.767 49.074 1.00 22.13 82 ALA A O 1
ATOM 556 N N . THR A 1 83 ? 41.257 6.916 47.233 1.00 20.89 83 THR A N 1
ATOM 557 C CA . THR A 1 83 ? 41.858 5.937 46.330 1.00 23.70 83 THR A CA 1
ATOM 558 C C . THR A 1 83 ? 43.355 5.806 46.585 1.00 23.38 83 THR A C 1
ATOM 559 O O . THR A 1 83 ? 43.897 4.678 46.567 1.00 27.29 83 THR A O 1
ATOM 563 N N . GLN A 1 84 ? 44.023 6.931 46.902 1.00 26.48 84 GLN A N 1
ATOM 564 C CA . GLN A 1 84 ? 45.460 6.909 47.186 1.00 26.53 84 GLN A CA 1
ATOM 565 C C . GLN A 1 84 ? 45.785 6.050 48.395 1.00 27.65 84 GLN A C 1
ATOM 566 O O . GLN A 1 84 ? 46.886 5.488 48.481 1.00 31.44 84 GLN A O 1
ATOM 572 N N . ARG A 1 85 ? 44.822 5.894 49.300 1.00 25.77 85 ARG A N 1
ATOM 573 C CA . ARG A 1 85 ? 44.935 5.120 50.524 1.00 26.31 85 ARG A CA 1
ATOM 574 C C . ARG A 1 85 ? 44.334 3.727 50.401 1.00 29.07 85 ARG A C 1
ATOM 575 O O . ARG A 1 85 ? 44.205 3.025 51.411 1.00 31.40 85 ARG A O 1
ATOM 583 N N . GLY A 1 86 ? 43.932 3.331 49.196 1.00 25.21 86 GLY A N 1
ATOM 584 C CA . GLY A 1 86 ? 43.261 2.062 49.008 1.00 24.18 86 GLY A CA 1
ATOM 585 C C . GLY A 1 86 ? 41.913 1.942 49.686 1.00 27.73 86 GLY A C 1
ATOM 586 O O . GLY A 1 86 ? 41.477 0.819 49.991 1.00 29.27 86 GLY A O 1
ATOM 587 N N . LEU A 1 87 ? 41.234 3.061 49.929 1.00 25.02 87 LEU A N 1
ATOM 588 C CA . LEU A 1 87 ? 39.911 3.070 50.528 1.00 24.88 87 LEU A CA 1
ATOM 589 C C . LEU A 1 87 ? 38.880 3.337 49.443 1.00 23.86 87 LEU A C 1
ATOM 590 O O . LEU A 1 87 ? 39.195 3.919 48.399 1.00 25.16 87 LEU A O 1
ATOM 595 N N . ALA A 1 88 ? 37.636 2.949 49.715 1.00 26.21 88 ALA A N 1
ATOM 596 C CA . ALA A 1 88 ? 36.548 3.296 48.807 1.00 28.33 88 ALA A CA 1
ATOM 597 C C . ALA A 1 88 ? 36.419 4.810 48.671 1.00 25.33 88 ALA A C 1
ATOM 598 O O . ALA A 1 88 ? 36.567 5.546 49.649 1.00 22.49 88 ALA A O 1
ATOM 600 N N . ARG A 1 89 ? 36.100 5.274 47.450 1.00 26.76 89 ARG A N 1
ATOM 601 C CA . ARG A 1 89 ? 35.993 6.719 47.207 1.00 24.05 89 ARG A CA 1
ATOM 602 C C . ARG A 1 89 ? 35.072 7.396 48.223 1.00 23.90 89 ARG A C 1
ATOM 603 O O . ARG A 1 89 ? 35.361 8.509 48.688 1.00 25.80 89 ARG A O 1
ATOM 611 N N . THR A 1 90 ? 33.988 6.716 48.625 1.00 24.64 90 THR A N 1
ATOM 612 C CA . THR A 1 90 ? 33.022 7.322 49.547 1.00 27.67 90 THR A CA 1
ATOM 613 C C . THR A 1 90 ? 33.629 7.627 50.906 1.00 26.83 90 THR A C 1
ATOM 614 O O . THR A 1 90 ? 33.122 8.509 51.616 1.00 22.32 90 THR A O 1
ATOM 618 N N . GLU A 1 91 ? 34.694 6.911 51.295 1.00 21.53 91 GLU A N 1
ATOM 619 C CA . GLU A 1 91 ? 35.348 7.238 52.553 1.00 21.86 91 GLU A CA 1
ATOM 620 C C . GLU A 1 91 ? 35.941 8.642 52.542 1.00 21.53 91 GLU A C 1
ATOM 621 O O . GLU A 1 91 ? 35.954 9.317 53.576 1.00 20.29 91 GLU A O 1
ATOM 631 N N . GLY A 1 92 ? 36.433 9.102 51.384 1.00 19.56 92 GLY A N 1
ATOM 632 C CA . GLY A 1 92 ? 36.909 10.473 51.288 1.00 17.02 92 GLY A CA 1
ATOM 633 C C . GLY A 1 92 ? 35.813 11.499 51.498 1.00 17.26 92 GLY A C 1
ATOM 634 O O . GLY A 1 92 ? 35.990 12.475 52.229 1.00 18.80 92 GLY A O 1
ATOM 635 N N . HIS A 1 93 ? 34.646 11.284 50.878 1.00 20.09 93 HIS A N 1
ATOM 636 C CA . HIS A 1 93 ? 33.530 12.195 51.115 1.00 20.91 93 HIS A CA 1
ATOM 637 C C . HIS A 1 93 ? 33.157 12.247 52.588 1.00 18.49 93 HIS A C 1
ATOM 638 O O . HIS A 1 93 ? 32.937 13.346 53.154 1.00 20.00 93 HIS A O 1
ATOM 645 N N . LYS A 1 94 ? 33.127 11.060 53.228 1.00 19.80 94 LYS A N 1
ATOM 646 C CA . LYS A 1 94 ? 32.840 10.987 54.653 1.00 19.43 94 LYS A CA 1
ATOM 647 C C . LYS A 1 94 ? 33.811 11.848 55.452 1.00 17.55 94 LYS A C 1
ATOM 648 O O . LYS A 1 94 ? 33.407 12.567 56.372 1.00 19.42 94 LYS A O 1
ATOM 654 N N . MET A 1 95 ? 35.110 11.752 55.137 1.00 17.13 95 MET A N 1
ATOM 655 C CA . MET A 1 95 ? 36.080 12.598 55.836 1.00 16.84 95 MET A CA 1
ATOM 656 C C . MET A 1 95 ? 35.884 14.075 55.537 1.00 19.55 95 MET A C 1
ATOM 657 O O . MET A 1 95 ? 36.257 14.932 56.359 1.00 20.19 95 MET A O 1
ATOM 662 N N . GLY A 1 96 ? 35.325 14.409 54.375 1.00 17.29 96 GLY A N 1
ATOM 663 C CA . GLY A 1 96 ? 35.103 15.809 54.023 1.00 17.84 96 GLY A CA 1
ATOM 664 C C . GLY A 1 96 ? 34.037 16.514 54.852 1.00 18.86 96 GLY A C 1
ATOM 665 O O . GLY A 1 96 ? 33.999 17.757 54.878 1.00 17.95 96 GLY A O 1
ATOM 666 N N . GLU A 1 97 ? 33.141 15.748 55.484 1.00 16.99 97 GLU A N 1
ATOM 667 C CA . GLU A 1 97 ? 32.107 16.384 56.324 1.00 17.21 97 GLU A CA 1
ATOM 668 C C . GLU A 1 97 ? 32.721 17.231 57.445 1.00 17.53 97 GLU A C 1
ATOM 669 O O . GLU A 1 97 ? 32.351 18.407 57.653 1.00 16.38 97 GLU A O 1
ATOM 675 N N . ALA A 1 98 ? 33.657 16.638 58.203 1.00 16.84 98 ALA A N 1
ATOM 676 C CA . ALA A 1 98 ? 34.271 17.406 59.275 1.00 17.25 98 ALA A CA 1
ATOM 677 C C . ALA A 1 98 ? 35.000 18.623 58.721 1.00 16.70 98 ALA A C 1
ATOM 678 O O . ALA A 1 98 ? 35.018 19.669 59.369 1.00 17.05 98 ALA A O 1
ATOM 680 N N . VAL A 1 99 ? 35.584 18.515 57.523 1.00 16.33 99 VAL A N 1
ATOM 681 C CA . VAL A 1 99 ? 36.295 19.660 56.971 1.00 16.12 99 VAL A CA 1
ATOM 682 C C . VAL A 1 99 ? 35.327 20.808 56.689 1.00 14.97 99 VAL A C 1
ATOM 683 O O . VAL A 1 99 ? 35.670 21.983 56.917 1.00 16.95 99 VAL A O 1
ATOM 687 N N . VAL A 1 100 ? 34.102 20.508 56.202 1.00 14.25 100 VAL A N 1
ATOM 688 C CA . VAL A 1 100 ? 33.100 21.566 56.029 1.00 16.56 100 VAL A CA 1
ATOM 689 C C . VAL A 1 100 ? 32.908 22.323 57.327 1.00 16.47 100 VAL A C 1
ATOM 690 O O . VAL A 1 100 ? 32.891 23.562 57.358 1.00 16.77 100 VAL A O 1
ATOM 694 N N . ILE A 1 101 ? 32.689 21.568 58.411 1.00 16.22 101 ILE A N 1
ATOM 695 C CA . ILE A 1 101 ? 32.384 22.209 59.686 1.00 17.07 101 ILE A CA 1
ATOM 696 C C . ILE A 1 101 ? 33.595 22.976 60.216 1.00 16.76 101 ILE A C 1
ATOM 697 O O . ILE A 1 101 ? 33.455 24.098 60.729 1.00 17.38 101 ILE A O 1
ATOM 702 N N . ASP A 1 102 ? 34.818 22.424 60.040 1.00 16.06 102 ASP A N 1
ATOM 703 C CA . ASP A 1 102 ? 36.033 23.128 60.448 1.00 14.96 102 ASP A CA 1
ATOM 704 C C . ASP A 1 102 ? 36.197 24.441 59.694 1.00 16.33 102 ASP A C 1
ATOM 705 O O . ASP A 1 102 ? 36.573 25.468 60.281 1.00 17.42 102 ASP A O 1
ATOM 710 N N . ILE A 1 103 ? 35.900 24.430 58.396 1.00 15.93 103 ILE A N 1
ATOM 711 C CA . ILE A 1 103 ? 36.026 25.639 57.580 1.00 15.86 103 ILE A CA 1
ATOM 712 C C . ILE A 1 103 ? 34.941 26.650 57.948 1.00 17.57 103 ILE A C 1
ATOM 713 O O . ILE A 1 103 ? 35.211 27.847 58.026 1.00 18.18 103 ILE A O 1
ATOM 718 N N . ALA A 1 104 ? 33.729 26.192 58.275 1.00 17.07 104 ALA A N 1
ATOM 719 C CA . ALA A 1 104 ? 32.732 27.135 58.783 1.00 16.28 104 ALA A CA 1
ATOM 720 C C . ALA A 1 104 ? 33.218 27.812 60.067 1.00 16.86 104 ALA A C 1
ATOM 721 O O . ALA A 1 104 ? 33.105 29.038 60.221 1.00 18.15 104 ALA A O 1
ATOM 723 N N . CYS A 1 105 ? 33.786 27.020 60.992 1.00 17.05 105 CYS A N 1
ATOM 724 C CA . CYS A 1 105 ? 34.297 27.575 62.245 1.00 15.95 105 CYS A CA 1
ATOM 725 C C . CYS A 1 105 ? 35.415 28.563 61.994 1.00 18.06 105 CYS A C 1
ATOM 726 O O . CYS A 1 105 ? 35.442 29.643 62.592 1.00 18.37 105 CYS A O 1
ATOM 729 N N . GLY A 1 106 ? 36.362 28.192 61.125 1.00 18.22 106 GLY A N 1
ATOM 730 C CA . GLY A 1 106 ? 37.455 29.099 60.801 1.00 19.14 106 GLY A CA 1
ATOM 731 C C . GLY A 1 106 ? 36.986 30.359 60.090 1.00 19.47 106 GLY A C 1
ATOM 732 O O . GLY A 1 106 ? 37.570 31.439 60.261 1.00 18.21 106 GLY A O 1
ATOM 733 N N . ALA A 1 107 ? 35.939 30.243 59.270 1.00 16.93 107 ALA A N 1
ATOM 734 C CA . ALA A 1 107 ? 35.404 31.420 58.599 1.00 16.73 107 ALA A CA 1
ATOM 735 C C . ALA A 1 107 ? 34.791 32.383 59.608 1.00 19.19 107 ALA A C 1
ATOM 736 O O . ALA A 1 107 ? 34.953 33.604 59.472 1.00 17.74 107 ALA A O 1
ATOM 738 N N . ILE A 1 108 ? 34.084 31.841 60.623 1.00 17.48 108 ILE A N 1
ATOM 739 C CA . ILE A 1 108 ? 33.543 32.680 61.695 1.00 18.03 108 ILE A CA 1
ATOM 740 C C . ILE A 1 108 ? 34.689 33.325 62.470 1.00 21.19 108 ILE A C 1
ATOM 741 O O . ILE A 1 108 ? 34.657 34.520 62.775 1.00 20.34 108 ILE A O 1
ATOM 746 N N . GLU A 1 109 ? 35.727 32.546 62.779 1.00 20.12 109 GLU A N 1
ATOM 747 C CA . GLU A 1 109 ? 36.841 33.100 63.543 1.00 19.50 109 GLU A CA 1
ATOM 748 C C . GLU A 1 109 ? 37.503 34.241 62.798 1.00 19.65 109 GLU A C 1
ATOM 749 O O . GLU A 1 109 ? 37.955 35.211 63.427 1.00 21.88 109 GLU A O 1
ATOM 755 N N . LEU A 1 110 ? 37.554 34.151 61.462 1.00 19.56 110 LEU A N 1
ATOM 756 C CA . LEU A 1 110 ? 38.216 35.182 60.666 1.00 19.94 110 LEU A CA 1
ATOM 757 C C . LEU A 1 110 ? 37.321 36.385 60.393 1.00 23.36 110 LEU A C 1
ATOM 758 O O . LEU A 1 110 ? 37.824 37.490 60.144 1.00 22.09 110 LEU A O 1
ATOM 763 N N . GLY A 1 111 ? 36.003 36.208 60.399 1.00 20.71 111 GLY A N 1
ATOM 764 C CA . GLY A 1 111 ? 35.116 37.305 60.093 1.00 21.16 111 GLY A CA 1
ATOM 765 C C . GLY A 1 111 ? 34.477 37.279 58.719 1.00 19.71 111 GLY A C 1
ATOM 766 O O . GLY A 1 111 ? 33.888 38.289 58.319 1.00 22.58 111 GLY A O 1
ATOM 767 N N . ILE A 1 112 ? 34.561 36.156 57.998 1.00 18.16 112 ILE A N 1
ATOM 768 C CA . ILE A 1 112 ? 33.914 36.037 56.696 1.00 19.06 112 ILE A CA 1
ATOM 769 C C . ILE A 1 112 ? 32.408 35.999 56.891 1.00 16.08 112 ILE A C 1
ATOM 770 O O . ILE A 1 112 ? 31.903 35.281 57.768 1.00 18.26 112 ILE A O 1
ATOM 776 N N . LYS A 1 113 ? 31.657 36.745 56.062 1.00 16.96 113 LYS A N 1
ATOM 777 C CA . LYS A 1 113 ? 30.209 36.808 56.261 1.00 15.93 113 LYS A CA 1
ATOM 778 C C . LYS A 1 113 ? 29.416 35.893 55.330 1.00 17.13 113 LYS A C 1
ATOM 779 O O . LYS A 1 113 ? 28.257 35.567 55.634 1.00 17.31 113 LYS A O 1
ATOM 785 N N . TRP A 1 114 ? 29.988 35.483 54.200 1.00 16.27 114 TRP A N 1
ATOM 786 C CA . TRP A 1 114 ? 29.282 34.643 53.231 1.00 15.86 114 TRP A CA 1
ATOM 787 C C . TRP A 1 114 ? 30.192 33.517 52.794 1.00 14.65 114 TRP A C 1
ATOM 788 O O . TRP A 1 114 ? 31.353 33.766 52.438 1.00 16.01 114 TRP A O 1
ATOM 799 N N . LEU A 1 115 ? 29.659 32.294 52.758 1.00 14.69 115 LEU A N 1
ATOM 800 C CA . LEU A 1 115 ? 30.448 31.149 52.333 1.00 15.28 115 LEU A CA 1
ATOM 801 C C . LEU A 1 115 ? 29.581 30.288 51.422 1.00 15.68 115 LEU A C 1
ATOM 802 O O . LEU A 1 115 ? 28.518 29.827 51.841 1.00 17.19 115 LEU A O 1
ATOM 807 N N . SER A 1 116 ? 30.015 30.054 50.190 1.00 14.07 116 SER A N 1
ATOM 808 C CA . SER A 1 116 ? 29.256 29.212 49.272 1.00 14.02 116 SER A CA 1
ATOM 809 C C . SER A 1 116 ? 30.050 27.934 49.073 1.00 14.26 116 SER A C 1
ATOM 810 O O . SER A 1 116 ? 31.235 27.981 48.750 1.00 15.21 116 SER A O 1
ATOM 813 N N . LEU A 1 117 ? 29.403 26.789 49.266 1.00 13.28 117 LEU A N 1
ATOM 814 C CA . LEU A 1 117 ? 30.073 25.490 49.205 1.00 13.41 117 LEU A CA 1
ATOM 815 C C . LEU A 1 117 ? 29.477 24.635 48.094 1.00 13.97 117 LEU A C 1
ATOM 816 O O . LEU A 1 117 ? 28.242 24.433 48.056 1.00 13.86 117 LEU A O 1
ATOM 821 N N . TYR A 1 118 ? 30.332 24.119 47.192 1.00 14.10 118 TYR A N 1
ATOM 822 C CA . TYR A 1 118 ? 29.830 23.314 46.067 1.00 13.73 118 TYR A CA 1
ATOM 823 C C . TYR A 1 118 ? 29.724 21.867 46.520 1.00 14.91 118 TYR A C 1
ATOM 824 O O . TYR A 1 118 ? 30.670 21.089 46.394 1.00 19.17 118 TYR A O 1
ATOM 833 N N . ALA A 1 119 ? 28.571 21.514 47.028 1.00 12.90 119 ALA A N 1
ATOM 834 C CA . ALA A 1 119 ? 28.362 20.184 47.594 1.00 14.85 119 ALA A CA 1
ATOM 835 C C . ALA A 1 119 ? 27.953 19.146 46.566 1.00 17.93 119 ALA A C 1
ATOM 836 O O . ALA A 1 119 ? 28.235 17.950 46.753 1.00 20.21 119 ALA A O 1
ATOM 838 N N . PHE A 1 120 ? 27.267 19.524 45.491 1.00 14.95 120 PHE A N 1
ATOM 839 C CA . PHE A 1 120 ? 26.915 18.547 44.462 1.00 15.77 120 PHE A CA 1
ATOM 840 C C . PHE A 1 120 ? 26.661 19.319 43.184 1.00 14.73 120 PHE A C 1
ATOM 841 O O . PHE A 1 120 ? 25.788 20.179 43.151 1.00 15.50 120 PHE A O 1
ATOM 849 N N . SER A 1 121 ? 27.448 19.047 42.155 1.00 15.80 121 SER A N 1
ATOM 850 C CA . SER A 1 121 ? 27.280 19.704 40.871 1.00 15.04 121 SER A CA 1
ATOM 851 C C . SER A 1 121 ? 26.264 18.978 40.005 1.00 16.98 121 SER A C 1
ATOM 852 O O . SER A 1 121 ? 26.119 17.762 40.082 1.00 18.52 121 SER A O 1
ATOM 855 N N . THR A 1 122 ? 25.625 19.715 39.090 1.00 16.26 122 THR A N 1
ATOM 856 C CA . THR A 1 122 ? 24.788 19.056 38.081 1.00 16.52 122 THR A CA 1
ATOM 857 C C . THR A 1 122 ? 25.596 18.079 37.219 1.00 19.73 122 THR A C 1
ATOM 858 O O . THR A 1 122 ? 25.039 17.094 36.696 1.00 22.56 122 THR A O 1
ATOM 862 N N . GLU A 1 123 ? 26.920 18.286 37.134 1.00 19.75 123 GLU A N 1
ATOM 863 C CA . GLU A 1 123 ? 27.758 17.336 36.399 1.00 21.16 123 GLU A CA 1
ATOM 864 C C . GLU A 1 123 ? 27.773 15.971 37.043 1.00 21.77 123 GLU A C 1
ATOM 865 O O . GLU A 1 123 ? 28.160 14.981 36.390 1.00 21.57 123 GLU A O 1
ATOM 871 N N . ASN A 1 124 ? 27.444 15.895 38.326 1.00 18.10 124 ASN A N 1
ATOM 872 C CA . ASN A 1 124 ? 27.656 14.660 39.028 1.00 19.76 124 ASN A CA 1
ATOM 873 C C . ASN A 1 124 ? 26.628 13.620 38.616 1.00 19.52 124 ASN A C 1
ATOM 874 O O . ASN A 1 124 ? 26.837 12.438 38.917 1.00 20.11 124 ASN A O 1
ATOM 879 N N . TRP A 1 125 ? 25.580 14.012 37.849 1.00 18.44 125 TRP A N 1
ATOM 880 C CA . TRP A 1 125 ? 24.696 12.982 37.292 1.00 21.08 125 TRP A CA 1
ATOM 881 C C . TRP A 1 125 ? 25.400 12.062 36.299 1.00 21.78 125 TRP A C 1
ATOM 882 O O . TRP A 1 125 ? 24.817 11.026 35.951 1.00 27.94 125 TRP A O 1
ATOM 893 N N . LYS A 1 126 ? 26.595 12.406 35.827 1.00 19.63 126 LYS A N 1
ATOM 894 C CA . LYS A 1 126 ? 27.375 11.493 34.993 1.00 22.24 126 LYS A CA 1
ATOM 895 C C . LYS A 1 126 ? 28.035 10.397 35.799 1.00 20.02 126 LYS A C 1
ATOM 896 O O . LYS A 1 126 ? 28.594 9.468 35.192 1.00 20.82 126 LYS A O 1
ATOM 902 N N . ARG A 1 127 ? 28.031 10.490 37.130 1.00 21.63 127 ARG A N 1
ATOM 903 C CA . ARG A 1 127 ? 28.711 9.474 37.923 1.00 21.46 127 ARG A CA 1
ATOM 904 C C . ARG A 1 127 ? 27.873 8.200 37.968 1.00 26.15 127 ARG A C 1
ATOM 905 O O . ARG A 1 127 ? 26.731 8.152 37.483 1.00 23.55 127 ARG A O 1
ATOM 913 N N . SER A 1 128 ? 28.446 7.149 38.541 1.00 26.90 128 SER A N 1
ATOM 914 C CA . SER A 1 128 ? 27.648 5.935 38.624 1.00 28.32 128 SER A CA 1
ATOM 915 C C . SER A 1 128 ? 26.417 6.224 39.481 1.00 29.66 128 SER A C 1
ATOM 916 O O . SER A 1 128 ? 26.514 6.953 40.472 1.00 27.35 128 SER A O 1
ATOM 919 N N . PRO A 1 129 ? 25.258 5.659 39.150 1.00 26.22 129 PRO A N 1
ATOM 920 C CA . PRO A 1 129 ? 24.084 5.892 39.999 1.00 29.86 129 PRO A CA 1
ATOM 921 C C . PRO A 1 129 ? 24.306 5.475 41.448 1.00 28.30 129 PRO A C 1
ATOM 922 O O . PRO A 1 129 ? 23.756 6.151 42.328 1.00 22.65 129 PRO A O 1
ATOM 926 N N . GLU A 1 130 ? 25.142 4.462 41.734 1.00 29.04 130 GLU A N 1
ATOM 927 C CA . GLU A 1 130 ? 25.440 4.118 43.129 1.00 28.47 130 GLU A CA 1
ATOM 928 C C . GLU A 1 130 ? 26.148 5.255 43.852 1.00 27.70 130 GLU A C 1
ATOM 929 O O . GLU A 1 130 ? 25.812 5.578 45.006 1.00 26.40 130 GLU A O 1
ATOM 939 N N . GLU A 1 131 ? 27.152 5.874 43.208 1.00 25.04 131 GLU A N 1
ATOM 940 C CA . GLU A 1 131 ? 27.838 6.976 43.868 1.00 22.19 131 GLU A CA 1
ATOM 941 C C . GLU A 1 131 ? 26.910 8.175 44.001 1.00 23.81 131 GLU A C 1
ATOM 942 O O . GLU A 1 131 ? 26.963 8.874 45.013 1.00 21.92 131 GLU A O 1
ATOM 948 N N . VAL A 1 132 ? 26.036 8.400 43.009 1.00 19.33 132 VAL A N 1
ATOM 949 C CA . VAL A 1 132 ? 25.077 9.509 43.118 1.00 20.99 132 VAL A CA 1
ATOM 950 C C . VAL A 1 132 ? 24.136 9.278 44.290 1.00 22.79 132 VAL A C 1
ATOM 951 O O . VAL A 1 132 ? 23.845 10.213 45.052 1.00 20.95 132 VAL A O 1
ATOM 955 N N . ARG A 1 133 ? 23.639 8.049 44.444 1.00 22.18 133 ARG A N 1
ATOM 956 C CA . ARG A 1 133 ? 22.755 7.747 45.572 1.00 19.84 133 ARG A CA 1
ATOM 957 C C . ARG A 1 133 ? 23.474 7.986 46.890 1.00 21.90 133 ARG A C 1
ATOM 958 O O . ARG A 1 133 ? 22.896 8.555 47.841 1.00 21.28 133 ARG A O 1
ATOM 970 N N . PHE A 1 134 ? 24.728 7.535 46.978 1.00 22.18 134 PHE A N 1
ATOM 971 C CA . PHE A 1 134 ? 25.508 7.841 48.165 1.00 20.79 134 PHE A CA 1
ATOM 972 C C . PHE A 1 134 ? 25.560 9.346 48.407 1.00 23.55 134 PHE A C 1
ATOM 973 O O . PHE A 1 134 ? 25.357 9.798 49.533 1.00 23.40 134 PHE A O 1
ATOM 981 N N . LEU A 1 135 ? 25.886 10.129 47.367 1.00 20.95 135 LEU A N 1
ATOM 982 C CA . LEU A 1 135 ? 26.102 11.561 47.550 1.00 19.27 135 LEU A CA 1
ATOM 983 C C . LEU A 1 135 ? 24.808 12.283 47.914 1.00 22.40 135 LEU A C 1
ATOM 984 O O . LEU A 1 135 ? 24.819 13.187 48.752 1.00 20.77 135 LEU A O 1
ATOM 989 N N . MET A 1 136 ? 23.683 11.888 47.318 1.00 21.45 136 MET A N 1
ATOM 990 C CA . MET A 1 136 ? 22.399 12.469 47.729 1.00 20.55 136 MET A CA 1
ATOM 991 C C . MET A 1 136 ? 22.127 12.193 49.196 1.00 20.49 136 MET A C 1
ATOM 992 O O . MET A 1 136 ? 21.825 13.116 49.979 1.00 20.18 136 MET A O 1
ATOM 998 N N . GLY A 1 137 ? 22.213 10.925 49.580 1.00 20.64 137 GLY A N 1
ATOM 999 C CA . GLY A 1 137 ? 21.913 10.551 50.956 1.00 19.75 137 GLY A CA 1
ATOM 1000 C C . GLY A 1 137 ? 22.901 11.166 51.927 1.00 20.15 137 GLY A C 1
ATOM 1001 O O . GLY A 1 137 ? 22.535 11.573 53.019 1.00 22.26 137 GLY A O 1
ATOM 1002 N N . PHE A 1 138 ? 24.155 11.275 51.519 1.00 18.79 138 PHE A N 1
ATOM 1003 C CA . PHE A 1 138 ? 25.168 11.838 52.401 1.00 18.98 138 PHE A CA 1
ATOM 1004 C C . PHE A 1 138 ? 24.918 13.322 52.631 1.00 18.43 138 PHE A C 1
ATOM 1005 O O . PHE A 1 138 ? 24.987 13.797 53.770 1.00 19.85 138 PHE A O 1
ATOM 1013 N N . ASN A 1 139 ? 24.595 14.072 51.572 1.00 17.13 139 ASN A N 1
ATOM 1014 C CA . ASN A 1 139 ? 24.292 15.482 51.782 1.00 19.87 139 ASN A CA 1
ATOM 1015 C C . ASN A 1 139 ? 23.043 15.660 52.641 1.00 20.49 139 ASN A C 1
ATOM 1016 O O . ASN A 1 139 ? 23.019 16.519 53.541 1.00 19.39 139 ASN A O 1
ATOM 1021 N N . ARG A 1 140 ? 22.001 14.848 52.405 1.00 18.37 140 ARG A N 1
ATOM 1022 C CA . ARG A 1 140 ? 20.838 14.854 53.287 1.00 18.45 140 ARG A CA 1
ATOM 1023 C C . ARG A 1 140 ? 21.265 14.655 54.741 1.00 20.93 140 ARG A C 1
ATOM 1024 O O . ARG A 1 140 ? 20.838 15.397 55.648 1.00 21.04 140 ARG A O 1
ATOM 1032 N N . ASP A 1 141 ? 22.100 13.635 54.968 1.00 20.09 141 ASP A N 1
ATOM 1033 C CA . ASP A 1 141 ? 22.517 13.255 56.321 1.00 21.16 141 ASP A CA 1
ATOM 1034 C C . ASP A 1 141 ? 23.383 14.334 56.969 1.00 20.59 141 ASP A C 1
ATOM 1035 O O . ASP A 1 141 ? 23.261 14.583 58.164 1.00 22.92 141 ASP A O 1
ATOM 1040 N N . VAL A 1 142 ? 24.281 14.945 56.211 1.00 18.85 142 VAL A N 1
ATOM 1041 C CA . VAL A 1 142 ? 25.139 16.004 56.759 1.00 19.05 142 VAL A CA 1
ATOM 1042 C C . VAL A 1 142 ? 24.291 17.160 57.253 1.00 20.33 142 VAL A C 1
ATOM 1043 O O . VAL A 1 142 ? 24.463 17.655 58.381 1.00 19.91 142 VAL A O 1
ATOM 1047 N N . VAL A 1 143 ? 23.337 17.610 56.425 1.00 17.19 143 VAL A N 1
ATOM 1048 C CA . VAL A 1 143 ? 22.483 18.705 56.859 1.00 17.70 143 VAL A CA 1
ATOM 1049 C C . VAL A 1 143 ? 21.696 18.306 58.099 1.00 18.04 143 VAL A C 1
ATOM 1050 O O . VAL A 1 143 ? 21.595 19.075 59.062 1.00 20.01 143 VAL A O 1
ATOM 1054 N N . ARG A 1 144 ? 21.101 17.107 58.084 1.00 17.97 144 ARG A N 1
ATOM 1055 C CA . ARG A 1 144 ? 20.309 16.670 59.243 1.00 20.45 144 ARG A CA 1
ATOM 1056 C C . ARG A 1 144 ? 21.175 16.595 60.507 1.00 23.01 144 ARG A C 1
ATOM 1057 O O . ARG A 1 144 ? 20.754 17.043 61.588 1.00 24.33 144 ARG A O 1
ATOM 1065 N N . ARG A 1 145 ? 22.397 16.088 60.368 1.00 20.56 145 ARG A N 1
ATOM 1066 C CA . ARG A 1 145 ? 23.306 15.872 61.492 1.00 19.69 145 ARG A CA 1
ATOM 1067 C C . ARG A 1 145 ? 23.862 17.180 62.039 1.00 22.99 145 ARG A C 1
ATOM 1068 O O . ARG A 1 145 ? 24.165 17.272 63.235 1.00 22.85 145 ARG A O 1
ATOM 1076 N N . ARG A 1 146 ? 24.050 18.187 61.185 1.00 18.78 146 ARG A N 1
ATOM 1077 C CA . ARG A 1 146 ? 24.768 19.375 61.589 1.00 18.87 146 ARG A CA 1
ATOM 1078 C C . ARG A 1 146 ? 23.879 20.595 61.732 1.00 18.59 146 ARG A C 1
ATOM 1079 O O . ARG A 1 146 ? 24.363 21.641 62.178 1.00 18.79 146 ARG A O 1
ATOM 1087 N N . ARG A 1 147 ? 22.578 20.495 61.421 1.00 19.67 147 ARG A N 1
ATOM 1088 C CA . ARG A 1 147 ? 21.785 21.719 61.425 1.00 20.51 147 ARG A CA 1
ATOM 1089 C C . ARG A 1 147 ? 21.725 22.380 62.802 1.00 22.05 147 ARG A C 1
ATOM 1090 O O . ARG A 1 147 ? 21.814 23.606 62.888 1.00 22.42 147 ARG A O 1
ATOM 1098 N N . ASP A 1 148 ? 21.643 21.605 63.890 1.00 21.22 148 ASP A N 1
ATOM 1099 C CA . ASP A 1 148 ? 21.561 22.236 65.208 1.00 23.38 148 ASP A CA 1
ATOM 1100 C C . ASP A 1 148 ? 22.890 22.884 65.617 1.00 23.73 148 ASP A C 1
ATOM 1101 O O . ASP A 1 148 ? 22.900 23.985 66.200 1.00 22.25 148 ASP A O 1
ATOM 1109 N N . THR A 1 149 ? 24.021 22.242 65.302 1.00 18.88 149 THR A N 1
ATOM 1110 C CA . THR A 1 149 ? 25.323 22.880 65.504 1.00 21.18 149 THR A CA 1
ATOM 1111 C C . THR A 1 149 ? 25.402 24.195 64.732 1.00 21.38 149 THR A C 1
ATOM 1112 O O . THR A 1 149 ? 25.841 25.220 65.265 1.00 20.60 149 THR A O 1
ATOM 1116 N N . LEU A 1 150 ? 25.021 24.173 63.450 1.00 20.79 150 LEU A N 1
ATOM 1117 C CA . LEU A 1 150 ? 25.087 25.401 62.669 1.00 19.16 150 LEU A CA 1
ATOM 1118 C C . LEU A 1 150 ? 24.207 26.475 63.274 1.00 20.89 150 LEU A C 1
ATOM 1119 O O . LEU A 1 150 ? 24.632 27.634 63.396 1.00 19.59 150 LEU A O 1
ATOM 1124 N N . LYS A 1 151 ? 23.002 26.093 63.718 1.00 19.02 151 LYS A N 1
ATOM 1125 C CA . LYS A 1 151 ? 22.103 27.075 64.325 1.00 20.83 151 LYS A CA 1
ATOM 1126 C C . LYS A 1 151 ? 22.766 27.705 65.545 1.00 21.52 151 LYS A C 1
ATOM 1127 O O . LYS A 1 151 ? 22.748 28.933 65.708 1.00 22.87 151 LYS A O 1
ATOM 1133 N N . LYS A 1 152 ? 23.408 26.870 66.377 1.00 21.00 152 LYS A N 1
ATOM 1134 C CA . LYS A 1 152 ? 24.042 27.328 67.619 1.00 22.71 152 LYS A CA 1
ATOM 1135 C C . LYS A 1 152 ? 25.181 28.292 67.363 1.00 22.90 152 LYS A C 1
ATOM 1136 O O . LYS A 1 152 ? 25.495 29.130 68.218 1.00 24.68 152 LYS A O 1
ATOM 1142 N N . LEU A 1 153 ? 25.859 28.146 66.225 1.00 19.76 153 LEU A N 1
ATOM 1143 C CA . LEU A 1 153 ? 26.981 28.996 65.863 1.00 19.03 153 LEU A CA 1
ATOM 1144 C C . LEU A 1 153 ? 26.545 30.289 65.204 1.00 19.12 153 LEU A C 1
ATOM 1145 O O . LEU A 1 153 ? 27.410 31.125 64.871 1.00 21.22 153 LEU A O 1
ATOM 1150 N N . GLY A 1 154 ? 25.236 30.495 65.001 1.00 20.20 154 GLY A N 1
ATOM 1151 C CA . GLY A 1 154 ? 24.811 31.687 64.308 1.00 22.01 154 GLY A CA 1
ATOM 1152 C C . GLY A 1 154 ? 24.881 31.593 62.807 1.00 20.17 154 GLY A C 1
ATOM 1153 O O . GLY A 1 154 ? 24.833 32.625 62.130 1.00 19.53 154 GLY A O 1
ATOM 1154 N N . VAL A 1 155 ? 25.000 30.383 62.260 1.00 20.64 155 VAL A N 1
ATOM 1155 C CA . VAL A 1 155 ? 25.009 30.186 60.815 1.00 16.28 155 VAL A CA 1
ATOM 1156 C C . VAL A 1 155 ? 23.593 30.250 60.266 1.00 17.94 155 VAL A C 1
ATOM 1157 O O . VAL A 1 155 ? 22.679 29.607 60.792 1.00 18.13 155 VAL A O 1
ATOM 1161 N N . ARG A 1 156 ? 23.426 30.986 59.176 1.00 17.89 156 ARG A N 1
ATOM 1162 C CA . ARG A 1 156 ? 22.222 30.940 58.347 1.00 17.22 156 ARG A CA 1
ATOM 1163 C C . ARG A 1 156 ? 22.535 30.048 57.151 1.00 18.22 156 ARG A C 1
ATOM 1164 O O . ARG A 1 156 ? 23.390 30.390 56.336 1.00 18.82 156 ARG A O 1
ATOM 1172 N N . ILE A 1 157 ? 21.849 28.918 57.009 1.00 15.41 157 ILE A N 1
ATOM 1173 C CA . ILE A 1 157 ? 22.171 28.008 55.907 1.00 16.35 157 ILE A CA 1
ATOM 1174 C C . ILE A 1 157 ? 20.926 27.812 55.058 1.00 18.96 157 ILE A C 1
ATOM 1175 O O . ILE A 1 157 ? 19.799 27.781 55.586 1.00 20.11 157 ILE A O 1
ATOM 1180 N N . ARG A 1 158 ? 21.126 27.683 53.745 1.00 17.55 158 ARG A N 1
ATOM 1181 C CA . ARG A 1 158 ? 19.992 27.349 52.881 1.00 17.80 158 ARG A CA 1
ATOM 1182 C C . ARG A 1 158 ? 20.490 26.699 51.590 1.00 16.38 158 ARG A C 1
ATOM 1183 O O . ARG A 1 158 ? 21.687 26.772 51.239 1.00 16.74 158 ARG A O 1
ATOM 1191 N N . TRP A 1 159 ? 19.555 26.040 50.897 1.00 16.14 159 TRP A N 1
ATOM 1192 C CA . TRP A 1 159 ? 19.849 25.380 49.629 1.00 15.49 159 TRP A CA 1
ATOM 1193 C C . TRP A 1 159 ? 19.996 26.390 48.506 1.00 16.06 159 TRP A C 1
ATOM 1194 O O . TRP A 1 159 ? 19.186 27.323 48.373 1.00 16.85 159 TRP A O 1
ATOM 1205 N N . VAL A 1 160 ? 21.010 26.166 47.663 1.00 13.74 160 VAL A N 1
ATOM 1206 C CA . VAL A 1 160 ? 21.053 26.795 46.343 1.00 13.75 160 VAL A CA 1
ATOM 1207 C C . VAL A 1 160 ? 21.250 25.694 45.313 1.00 15.59 160 VAL A C 1
ATOM 1208 O O . VAL A 1 160 ? 22.155 24.870 45.447 1.00 15.08 160 VAL A O 1
ATOM 1212 N N . GLY A 1 161 ? 20.402 25.657 44.293 1.00 13.94 161 GLY A N 1
ATOM 1213 C CA . GLY A 1 161 ? 20.546 24.625 43.277 1.00 13.83 161 GLY A CA 1
ATOM 1214 C C . GLY A 1 161 ? 19.291 24.510 42.436 1.00 14.59 161 GLY A C 1
ATOM 1215 O O . GLY A 1 161 ? 18.336 25.288 42.575 1.00 18.29 161 GLY A O 1
ATOM 1216 N N . SER A 1 162 ? 19.306 23.470 41.602 1.00 15.89 162 SER A N 1
ATOM 1217 C CA . SER A 1 162 ? 18.280 23.210 40.596 1.00 17.39 162 SER A CA 1
ATOM 1218 C C . SER A 1 162 ? 17.435 22.017 41.002 1.00 17.59 162 SER A C 1
ATOM 1219 O O . SER A 1 162 ? 17.908 21.066 41.624 1.00 17.16 162 SER A O 1
ATOM 1223 N N . ARG A 1 163 ? 16.138 22.073 40.660 1.00 19.00 163 ARG A N 1
ATOM 1224 C CA . ARG A 1 163 ? 15.204 21.036 41.086 1.00 21.20 163 ARG A CA 1
ATOM 1225 C C . ARG A 1 163 ? 15.258 19.722 40.309 1.00 20.54 163 ARG A C 1
ATOM 1226 O O . ARG A 1 163 ? 15.159 18.669 40.944 1.00 23.75 163 ARG A O 1
ATOM 1234 N N . PRO A 1 164 ? 15.351 19.689 38.968 1.00 23.75 164 PRO A N 1
ATOM 1235 C CA . PRO A 1 164 ? 15.163 18.403 38.281 1.00 26.47 164 PRO A CA 1
ATOM 1236 C C . PRO A 1 164 ? 16.158 17.360 38.752 1.00 23.31 164 PRO A C 1
ATOM 1237 O O . PRO A 1 164 ? 17.373 17.602 38.776 1.00 25.95 164 PRO A O 1
ATOM 1241 N N . ARG A 1 165 ? 15.619 16.190 39.131 1.00 22.94 165 ARG A N 1
ATOM 1242 C CA . ARG A 1 165 ? 16.372 15.014 39.565 1.00 26.36 165 ARG A CA 1
ATOM 1243 C C . ARG A 1 165 ? 16.804 15.051 41.030 1.00 21.71 165 ARG A C 1
ATOM 1244 O O . ARG A 1 165 ? 17.173 13.998 41.572 1.00 21.96 165 ARG A O 1
ATOM 1252 N N . LEU A 1 166 ? 16.848 16.225 41.653 1.00 19.87 166 LEU A N 1
ATOM 1253 C CA . LEU A 1 166 ? 17.310 16.284 43.045 1.00 18.04 166 LEU A CA 1
ATOM 1254 C C . LEU A 1 166 ? 16.292 15.648 43.982 1.00 20.18 166 LEU A C 1
ATOM 1255 O O . LEU A 1 166 ? 15.087 15.920 43.895 1.00 18.96 166 LEU A O 1
ATOM 1260 N N . TRP A 1 167 ? 16.784 14.842 44.921 1.00 17.54 167 TRP A N 1
ATOM 1261 C CA . TRP A 1 167 ? 15.883 14.152 45.845 1.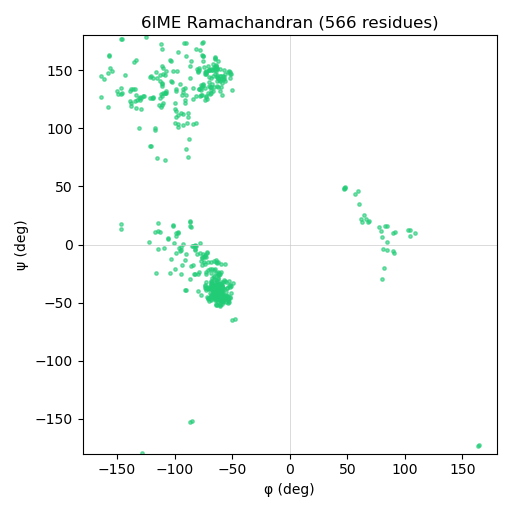00 18.58 167 TRP A CA 1
ATOM 1262 C C . TRP A 1 167 ? 15.068 15.151 46.652 1.00 17.77 167 TRP A C 1
ATOM 1263 O O . TRP A 1 167 ? 15.615 16.121 47.194 1.00 18.93 167 TRP A O 1
ATOM 1274 N N . ARG A 1 168 ? 13.765 14.904 46.715 1.00 19.01 168 ARG A N 1
ATOM 1275 C CA . ARG A 1 168 ? 12.891 15.719 47.551 1.00 18.43 168 ARG A CA 1
ATOM 1276 C C . ARG A 1 168 ? 13.392 15.759 48.996 1.00 18.09 168 ARG A C 1
ATOM 1277 O O . ARG A 1 168 ? 13.308 16.795 49.660 1.00 19.12 168 ARG A O 1
ATOM 1285 N N . SER A 1 169 ? 13.918 14.635 49.498 1.00 20.00 169 SER A N 1
ATOM 1286 C CA . SER A 1 169 ? 14.388 14.606 50.884 1.00 19.51 169 SER A CA 1
ATOM 1287 C C . SER A 1 169 ? 15.522 15.598 51.125 1.00 20.02 169 SER A C 1
ATOM 1288 O O . SER A 1 169 ? 15.622 16.171 52.216 1.00 21.24 169 SER A O 1
ATOM 1291 N N . VAL A 1 170 ? 16.389 15.834 50.131 1.00 17.42 170 VAL A N 1
ATOM 1292 C CA . VAL A 1 170 ? 17.476 16.801 50.287 1.00 16.60 170 VAL A CA 1
ATOM 1293 C C . VAL A 1 170 ? 16.939 18.229 50.300 1.00 16.41 170 VAL A C 1
ATOM 1294 O O . VAL A 1 170 ? 17.327 19.053 51.141 1.00 17.97 170 VAL A O 1
ATOM 1298 N N . ILE A 1 171 ? 16.037 18.557 49.353 1.00 16.10 171 ILE A N 1
ATOM 1299 C CA . ILE A 1 171 ? 15.435 19.884 49.323 1.00 16.93 171 ILE A CA 1
ATOM 1300 C C . ILE A 1 171 ? 14.720 20.147 50.634 1.00 19.02 171 ILE A C 1
ATOM 1301 O O . ILE A 1 171 ? 14.862 21.216 51.242 1.00 19.60 171 ILE A O 1
ATOM 1306 N N . ASN A 1 172 ? 13.977 19.144 51.122 1.00 17.79 172 ASN A N 1
ATOM 1307 C CA . ASN A 1 172 ? 13.166 19.380 52.302 1.00 19.77 172 ASN A CA 1
ATOM 1308 C C . ASN A 1 172 ? 14.037 19.482 53.553 1.00 16.71 172 ASN A C 1
ATOM 1309 O O . ASN A 1 172 ? 13.744 20.310 54.430 1.00 21.60 172 ASN A O 1
ATOM 1314 N N . GLU A 1 173 ? 15.113 18.678 53.647 1.00 19.65 173 GLU A N 1
ATOM 1315 C CA . GLU A 1 173 ? 16.014 18.768 54.792 1.00 16.52 173 GLU A CA 1
ATOM 1316 C C . GLU A 1 173 ? 16.656 20.150 54.852 1.00 19.96 173 GLU A C 1
ATOM 1317 O O . GLU A 1 173 ? 16.753 20.771 55.924 1.00 18.31 173 GLU A O 1
ATOM 1323 N N . LEU A 1 174 ? 17.086 20.661 53.694 1.00 17.16 174 LEU A N 1
ATOM 1324 C CA . LEU A 1 174 ? 17.641 22.017 53.675 1.00 16.58 174 LEU A CA 1
ATOM 1325 C C . LEU A 1 174 ? 16.580 23.076 53.956 1.00 17.09 174 LEU A C 1
ATOM 1326 O O . LEU A 1 174 ? 16.887 24.108 54.550 1.00 17.48 174 LEU A O 1
ATOM 1331 N N . ALA A 1 175 ? 15.328 22.867 53.525 1.00 18.20 175 ALA A N 1
ATOM 1332 C CA . ALA A 1 175 ? 14.298 23.852 53.812 1.00 17.95 175 ALA A CA 1
ATOM 1333 C C . ALA A 1 175 ? 14.052 23.950 55.311 1.00 18.90 175 ALA A C 1
ATOM 1334 O O . ALA A 1 175 ? 13.852 25.055 55.849 1.00 22.35 175 ALA A O 1
ATOM 1336 N N . VAL A 1 176 ? 14.117 22.817 56.008 1.00 18.61 176 VAL A N 1
ATOM 1337 C CA . VAL A 1 176 ? 13.970 22.859 57.461 1.00 22.36 176 VAL A CA 1
ATOM 1338 C C . VAL A 1 176 ? 15.131 23.617 58.076 1.00 21.24 176 VAL A C 1
ATOM 1339 O O . VAL A 1 176 ? 14.941 24.461 58.961 1.00 21.38 176 VAL A O 1
ATOM 1343 N N . ALA A 1 177 ? 16.358 23.303 57.636 1.00 18.34 177 ALA A N 1
ATOM 1344 C CA . ALA A 1 177 ? 17.509 24.031 58.161 1.00 16.71 177 ALA A CA 1
ATOM 1345 C C . ALA A 1 177 ? 17.405 25.536 57.881 1.00 19.22 177 ALA A C 1
ATOM 1346 O O . ALA A 1 177 ? 17.781 26.354 58.720 1.00 18.67 177 ALA A O 1
ATOM 1348 N N . GLU A 1 178 ? 16.925 25.915 56.692 1.00 18.21 178 GLU A N 1
ATOM 1349 C CA . GLU A 1 178 ? 16.743 27.320 56.354 1.00 17.91 178 GLU A CA 1
ATOM 1350 C C . GLU A 1 178 ? 15.750 27.991 57.293 1.00 19.94 178 GLU A C 1
ATOM 1351 O O . GLU A 1 178 ? 16.026 29.069 57.829 1.00 20.76 178 GLU A O 1
ATOM 1357 N N . GLU A 1 179 ? 14.629 27.323 57.567 1.00 19.81 179 GLU A N 1
ATOM 1358 C CA . GLU A 1 179 ? 13.621 27.912 58.443 1.00 21.52 179 GLU A CA 1
ATOM 1359 C C . GLU A 1 179 ? 14.173 28.053 59.858 1.00 21.18 179 GLU A C 1
ATOM 1360 O O . GLU A 1 179 ? 13.944 29.073 60.526 1.00 25.56 179 GLU A O 1
ATOM 1366 N N . MET A 1 180 ? 14.924 27.054 60.319 1.00 20.03 180 MET A N 1
ATOM 1367 C CA . MET A 1 180 ? 15.475 27.078 61.662 1.00 19.22 180 MET A CA 1
ATOM 1368 C C . MET A 1 180 ? 16.586 28.104 61.826 1.00 22.16 180 MET A C 1
ATOM 1369 O O . MET A 1 180 ? 16.823 28.538 62.957 1.00 26.35 180 MET A O 1
ATOM 1375 N N . THR A 1 181 ? 17.250 28.529 60.743 1.00 18.50 181 THR A N 1
ATOM 1376 C CA . THR A 1 181 ? 18.399 29.427 60.880 1.00 20.30 181 THR A CA 1
ATOM 1377 C C . THR A 1 181 ? 18.154 30.778 60.223 1.00 19.90 181 THR A C 1
ATOM 1378 O O . THR A 1 181 ? 19.093 31.564 60.071 1.00 19.09 181 THR A O 1
ATOM 1382 N N . LYS A 1 182 ? 16.913 31.055 59.831 1.00 22.09 182 LYS A N 1
ATOM 1383 C CA . LYS A 1 182 ? 16.591 32.213 58.994 1.00 23.97 182 LYS A CA 1
ATOM 1384 C C . LYS A 1 182 ? 16.989 33.530 59.644 1.00 23.10 182 LYS A C 1
ATOM 1385 O O . LYS A 1 182 ? 17.318 34.492 58.934 1.00 25.82 182 LYS A O 1
ATOM 1391 N N . SER A 1 183 ? 16.934 33.605 60.970 1.00 22.81 183 SER A N 1
ATOM 1392 C CA . SER A 1 183 ? 17.250 34.849 61.656 1.00 24.07 183 SER A CA 1
ATOM 1393 C C . SER A 1 183 ? 18.693 34.939 62.103 1.00 25.59 183 SER A C 1
ATOM 1394 O O . SER A 1 183 ? 19.089 35.965 62.681 1.00 26.49 183 SER A O 1
ATOM 1398 N N . ASN A 1 184 ? 19.494 33.905 61.871 1.00 20.91 184 ASN A N 1
ATOM 1399 C CA . ASN A 1 184 ? 20.892 33.990 62.243 1.00 21.28 184 ASN A CA 1
ATOM 1400 C C . ASN A 1 184 ? 21.638 34.946 61.322 1.00 23.90 184 ASN A C 1
ATOM 1401 O O . ASN A 1 184 ? 21.287 35.118 60.146 1.00 22.76 184 ASN A O 1
ATOM 1406 N N . ASP A 1 185 ? 22.731 35.531 61.849 1.00 20.39 185 ASP A N 1
ATOM 1407 C CA . ASP A 1 185 ? 23.462 36.489 61.026 1.00 19.06 185 ASP A CA 1
ATOM 1408 C C . ASP A 1 185 ? 24.971 36.502 61.256 1.00 25.77 185 ASP A C 1
ATOM 1409 O O . ASP A 1 185 ? 25.624 37.463 60.820 1.00 23.85 185 ASP A O 1
ATOM 1414 N N . VAL A 1 186 ? 25.559 35.472 61.873 1.00 19.76 186 VAL A N 1
ATOM 1415 C CA . VAL A 1 186 ? 27.028 35.445 62.009 1.00 19.05 186 VAL A CA 1
ATOM 1416 C C . VAL A 1 186 ? 27.672 35.218 60.650 1.00 18.85 186 VAL A C 1
ATOM 1417 O O . VAL A 1 186 ? 28.644 35.890 60.271 1.00 20.83 186 VAL A O 1
ATOM 1421 N N . ILE A 1 187 ? 27.139 34.258 59.896 1.00 19.11 187 ILE A N 1
ATOM 1422 C CA . ILE A 1 187 ? 27.674 33.930 58.585 1.00 18.59 187 ILE A CA 1
ATOM 1423 C C . ILE A 1 187 ? 26.530 33.259 57.848 1.00 18.47 187 ILE A C 1
ATOM 1424 O O . ILE A 1 187 ? 25.696 32.580 58.466 1.00 18.26 187 ILE A O 1
ATOM 1429 N N . THR A 1 188 ? 26.472 33.454 56.526 1.00 17.07 188 THR A N 1
ATOM 1430 C CA . THR A 1 188 ? 25.496 32.754 55.698 1.00 16.41 188 THR A CA 1
ATOM 1431 C C . THR A 1 188 ? 26.229 31.705 54.876 1.00 17.27 188 THR A C 1
ATOM 1432 O O . THR A 1 188 ? 27.223 32.016 54.205 1.00 17.96 188 THR A O 1
ATOM 1436 N N . ILE A 1 189 ? 25.723 30.467 54.885 1.00 15.81 189 ILE A N 1
ATOM 1437 C CA . ILE A 1 189 ? 26.257 29.419 54.039 1.00 14.45 189 ILE A CA 1
ATOM 1438 C C . ILE A 1 189 ? 25.238 29.092 52.957 1.00 17.59 189 ILE A C 1
ATOM 1439 O O . ILE A 1 189 ? 24.080 28.701 53.244 1.00 17.52 189 ILE A O 1
ATOM 1444 N N . ASN A 1 190 ? 25.678 29.242 51.707 1.00 15.53 190 ASN A N 1
ATOM 1445 C CA . ASN A 1 190 ? 24.920 28.758 50.561 1.00 15.53 190 ASN A CA 1
ATOM 1446 C C . ASN A 1 190 ? 25.377 27.316 50.344 1.00 13.84 190 ASN A C 1
ATOM 1447 O O . ASN A 1 190 ? 26.530 27.080 49.927 1.00 15.03 190 ASN A O 1
ATOM 1452 N N . TYR A 1 191 ? 24.507 26.339 50.633 1.00 14.74 191 TYR A N 1
ATOM 1453 C CA . TYR A 1 191 ? 24.874 24.924 50.529 1.00 13.81 191 TYR A CA 1
ATOM 1454 C C . TYR A 1 191 ? 24.361 24.485 49.164 1.00 14.96 191 TYR A C 1
ATOM 1455 O O . TYR A 1 191 ? 23.145 24.339 48.956 1.00 14.24 191 TYR A O 1
ATOM 1464 N N . CYS A 1 192 ? 25.285 24.354 48.196 1.00 14.54 192 CYS A N 1
ATOM 1465 C CA . CYS A 1 192 ? 24.893 24.325 46.784 1.00 15.70 192 CYS A CA 1
ATOM 1466 C C . CYS A 1 192 ? 24.816 22.866 46.356 1.00 13.93 192 CYS A C 1
ATOM 1467 O O . CYS A 1 192 ? 25.843 22.169 46.252 1.00 14.49 192 CYS A O 1
ATOM 1470 N N . VAL A 1 193 ? 23.587 22.403 46.086 1.00 13.59 193 VAL A N 1
ATOM 1471 C CA . VAL A 1 193 ? 23.330 20.986 45.814 1.00 14.70 193 VAL A CA 1
ATOM 1472 C C . VAL A 1 193 ? 22.534 20.895 44.526 1.00 14.92 193 VAL A C 1
ATOM 1473 O O . VAL A 1 193 ? 21.463 21.508 44.411 1.00 14.81 193 VAL A O 1
ATOM 1477 N N . ASN A 1 194 ? 23.038 20.113 43.580 1.00 14.54 194 ASN A N 1
ATOM 1478 C CA . ASN A 1 194 ? 22.501 20.052 42.228 1.00 14.19 194 ASN A CA 1
ATOM 1479 C C . ASN A 1 194 ? 22.566 21.432 41.610 1.00 14.53 194 ASN A C 1
ATOM 1480 O O . ASN A 1 194 ? 21.620 21.897 40.975 1.00 15.82 194 ASN A O 1
ATOM 1485 N N . TYR A 1 195 ? 23.713 22.078 41.780 1.00 14.40 195 TYR A N 1
ATOM 1486 C CA . TYR A 1 195 ? 23.903 23.449 41.353 1.00 13.04 195 TYR A CA 1
ATOM 1487 C C . TYR A 1 195 ? 24.696 23.500 40.051 1.00 13.98 195 TYR A C 1
ATOM 1488 O O . TYR A 1 195 ? 25.657 22.744 39.868 1.00 14.21 195 TYR A O 1
ATOM 1497 N N . GLY A 1 196 ? 24.295 24.396 39.142 1.00 15.43 196 GLY A N 1
ATOM 1498 C CA . GLY A 1 196 ? 25.119 24.688 37.983 1.00 15.15 196 GLY A CA 1
ATOM 1499 C C . GLY A 1 196 ? 24.872 26.115 37.573 1.00 15.15 196 GLY A C 1
ATOM 1500 O O . GLY A 1 196 ? 23.713 26.524 37.505 1.00 15.65 196 GLY A O 1
ATOM 1501 N N . GLY A 1 197 ? 25.940 26.881 37.343 1.00 13.88 197 GLY A N 1
ATOM 1502 C CA . GLY A 1 197 ? 25.790 28.314 37.126 1.00 13.64 197 GLY A CA 1
ATOM 1503 C C . GLY A 1 197 ? 25.027 28.656 35.863 1.00 15.74 197 GLY A C 1
ATOM 1504 O O . GLY A 1 197 ? 24.136 29.531 35.883 1.00 14.98 197 GLY A O 1
ATOM 1505 N N . ARG A 1 198 ? 25.324 27.956 34.754 1.00 15.33 198 ARG A N 1
ATOM 1506 C CA . ARG A 1 198 ? 24.548 28.194 33.542 1.00 14.55 198 ARG A CA 1
ATOM 1507 C C . ARG A 1 198 ? 23.086 27.846 33.792 1.00 14.18 198 ARG A C 1
ATOM 1508 O O . ARG A 1 198 ? 22.201 28.523 33.259 1.00 16.11 198 ARG A O 1
ATOM 1516 N N . THR A 1 199 ? 22.832 26.743 34.509 1.00 15.65 199 THR A N 1
ATOM 1517 C CA . THR A 1 199 ? 21.447 26.336 34.764 1.00 14.47 199 THR A CA 1
ATOM 1518 C C . THR A 1 199 ? 20.721 27.373 35.598 1.00 14.95 199 THR A C 1
ATOM 1519 O O . THR A 1 199 ? 19.555 27.707 35.321 1.00 15.75 199 THR A O 1
ATOM 1523 N N . GLU A 1 200 ? 21.396 27.904 36.620 1.00 14.57 200 GLU A N 1
ATOM 1524 C CA . GLU A 1 200 ? 20.829 28.977 37.449 1.00 13.88 200 GLU A CA 1
ATOM 1525 C C . GLU A 1 200 ? 20.449 30.212 36.630 1.00 15.20 200 GLU A C 1
ATOM 1526 O O . GLU A 1 200 ? 19.365 30.791 36.814 1.00 16.40 200 GLU A O 1
ATOM 1532 N N . ILE A 1 201 ? 21.327 30.628 35.728 1.00 14.96 201 ILE A N 1
ATOM 1533 C CA . ILE A 1 201 ? 21.027 31.757 34.853 1.00 15.08 201 ILE A CA 1
ATOM 1534 C C . ILE A 1 201 ? 19.852 31.412 33.957 1.00 15.82 201 ILE A C 1
ATOM 1535 O O . ILE A 1 201 ? 18.989 32.262 33.677 1.00 17.16 201 ILE A O 1
ATOM 1540 N N . THR A 1 202 ? 19.829 30.181 33.443 1.00 15.40 202 THR A N 1
ATOM 1541 C CA . THR A 1 202 ? 18.724 29.767 32.576 1.00 15.30 202 THR A CA 1
ATOM 1542 C C . THR A 1 202 ? 17.393 29.845 33.313 1.00 16.50 202 THR A C 1
ATOM 1543 O O . THR A 1 202 ? 16.385 30.274 32.741 1.00 17.35 202 THR A O 1
ATOM 1547 N N . GLU A 1 203 ? 17.374 29.423 34.569 1.00 15.60 203 GLU A N 1
ATOM 1548 C CA . GLU A 1 203 ? 16.133 29.469 35.349 1.00 15.23 203 GLU A CA 1
ATOM 1549 C C . GLU A 1 203 ? 15.722 30.908 35.640 1.00 16.44 203 GLU A C 1
ATOM 1550 O O . GLU A 1 203 ? 14.519 31.221 35.600 1.00 16.19 203 GLU A O 1
ATOM 1560 N N . ALA A 1 204 ? 16.689 31.815 35.841 1.00 16.64 204 ALA A N 1
ATOM 1561 C CA . ALA A 1 204 ? 16.353 33.237 35.948 1.00 16.61 204 ALA A CA 1
ATOM 1562 C C . ALA A 1 204 ? 15.750 33.753 34.654 1.00 17.09 204 ALA A C 1
ATOM 1563 O O . ALA A 1 204 ? 14.759 34.499 34.676 1.00 18.19 204 ALA A O 1
ATOM 1565 N N . THR A 1 205 ? 16.318 33.347 33.524 1.00 16.25 205 THR A N 1
ATOM 1566 C CA . THR A 1 205 ? 15.778 33.762 32.226 1.00 15.98 205 THR A CA 1
ATOM 1567 C C . THR A 1 205 ? 14.358 33.219 32.025 1.00 17.90 205 THR A C 1
ATOM 1568 O O . THR A 1 205 ? 13.492 33.934 31.488 1.00 18.62 205 THR A O 1
ATOM 1572 N N . ARG A 1 206 ? 14.094 31.967 32.449 1.00 16.00 206 ARG A N 1
ATOM 1573 C CA . ARG A 1 206 ? 12.739 31.408 32.381 1.00 14.92 206 ARG A CA 1
ATOM 1574 C C . ARG A 1 206 ? 11.761 32.233 33.197 1.00 17.76 206 ARG A C 1
ATOM 1575 O O . ARG A 1 206 ? 10.631 32.498 32.765 1.00 19.27 206 ARG A O 1
ATOM 1583 N N . GLU A 1 207 ? 12.156 32.602 34.416 1.00 17.69 207 GLU A N 1
ATOM 1584 C CA . GLU A 1 207 ? 11.249 33.394 35.251 1.00 17.86 207 GLU A CA 1
ATOM 1585 C C . GLU A 1 207 ? 10.971 34.748 34.627 1.00 16.89 207 GLU A C 1
ATOM 1586 O O . GLU A 1 207 ? 9.818 35.219 34.630 1.00 18.74 207 GLU A O 1
ATOM 1592 N N . ILE A 1 208 ? 12.011 35.391 34.085 1.00 16.26 208 ILE A N 1
ATOM 1593 C CA . ILE A 1 208 ? 11.830 36.638 33.355 1.00 15.10 208 ILE A CA 1
ATOM 1594 C C . ILE A 1 208 ? 10.865 36.429 32.200 1.00 17.85 208 ILE A C 1
ATOM 1595 O O . ILE A 1 208 ? 9.961 37.249 31.970 1.00 20.39 208 ILE A O 1
ATOM 1600 N N . ALA A 1 209 ? 11.018 35.311 31.482 1.00 17.40 209 ALA A N 1
ATOM 1601 C CA . ALA A 1 209 ? 10.136 35.014 30.346 1.00 19.25 209 ALA A CA 1
ATOM 1602 C C . ALA A 1 209 ? 8.690 34.822 30.782 1.00 19.47 209 ALA A C 1
ATOM 1603 O O . ALA A 1 209 ? 7.770 35.249 30.075 1.00 19.08 209 ALA A O 1
ATOM 1605 N N . ARG A 1 210 ? 8.476 34.196 31.939 1.00 19.86 210 ARG A N 1
ATOM 1606 C CA . ARG A 1 210 ? 7.114 34.032 32.468 1.00 17.23 210 ARG A CA 1
ATOM 1607 C C . ARG A 1 210 ? 6.511 35.391 32.782 1.00 21.59 210 ARG A C 1
ATOM 1608 O O . ARG A 1 210 ? 5.326 35.637 32.530 1.00 21.12 210 ARG A O 1
ATOM 1616 N N . GLU A 1 211 ? 7.305 36.287 33.356 1.00 19.19 211 GLU A N 1
ATOM 1617 C CA . GLU A 1 211 ? 6.765 37.613 33.644 1.00 20.75 211 GLU A CA 1
ATOM 1618 C C . GLU A 1 211 ? 6.434 38.373 32.363 1.00 19.94 211 GLU A C 1
ATOM 1619 O O . GLU A 1 211 ? 5.409 39.085 32.297 1.00 22.54 211 GLU A O 1
ATOM 1625 N N . VAL A 1 212 ? 7.265 38.215 31.325 1.00 18.80 212 VAL A N 1
ATOM 1626 C CA . VAL A 1 212 ? 6.988 38.859 30.035 1.00 18.71 212 VAL A CA 1
ATOM 1627 C C . VAL A 1 212 ? 5.714 38.300 29.431 1.00 21.75 212 VAL A C 1
ATOM 1628 O O . VAL A 1 212 ? 4.856 39.058 28.937 1.00 22.94 212 VAL A O 1
ATOM 1632 N N . ALA A 1 213 ? 5.587 36.971 29.418 1.00 22.31 213 ALA A N 1
ATOM 1633 C CA . ALA A 1 213 ? 4.380 36.355 28.855 1.00 20.95 213 ALA A CA 1
ATOM 1634 C C . ALA A 1 213 ? 3.132 36.846 29.564 1.00 23.25 213 ALA A C 1
ATOM 1635 O O . ALA A 1 213 ? 2.109 37.104 28.912 1.00 27.32 213 ALA A O 1
ATOM 1637 N N . ALA A 1 214 ? 3.208 37.050 30.884 1.00 22.38 214 ALA A N 1
ATOM 1638 C CA . ALA A 1 214 ? 2.049 37.482 31.669 1.00 22.15 214 ALA A CA 1
ATOM 1639 C C . ALA A 1 214 ? 1.809 38.985 31.615 1.00 28.23 214 ALA A C 1
ATOM 1640 O O . ALA A 1 214 ? 0.866 39.457 32.266 1.00 30.29 214 ALA A O 1
ATOM 1642 N N . GLY A 1 215 ? 2.642 39.744 30.906 1.00 24.75 215 GLY A N 1
ATOM 1643 C CA . GLY A 1 215 ? 2.477 41.169 30.828 1.00 28.38 215 GLY A CA 1
ATOM 1644 C C . GLY A 1 215 ? 2.974 41.929 32.028 1.00 28.73 215 GLY A C 1
ATOM 1645 O O . GLY A 1 215 ? 2.709 43.134 32.123 1.00 33.05 215 GLY A O 1
ATOM 1646 N N . ARG A 1 216 ? 3.722 41.281 32.927 1.00 24.70 216 ARG A N 1
ATOM 1647 C CA . ARG A 1 216 ? 4.244 41.934 34.124 1.00 29.37 216 ARG A CA 1
ATOM 1648 C C . ARG A 1 216 ? 5.621 42.560 33.916 1.00 38.88 216 ARG A C 1
ATOM 1649 O O . ARG A 1 216 ? 6.086 43.295 34.797 1.00 41.85 216 ARG A O 1
ATOM 1661 N N . LEU A 1 217 ? 6.270 42.312 32.776 1.00 28.11 217 LEU A N 1
ATOM 1662 C CA . LEU A 1 217 ? 7.605 42.836 32.539 1.00 25.40 217 LEU A CA 1
ATOM 1663 C C . LEU A 1 217 ? 7.750 43.172 31.061 1.00 23.88 217 LEU A C 1
ATOM 1664 O O . LEU A 1 217 ? 7.435 42.347 30.203 1.00 27.35 217 LEU A O 1
ATOM 1669 N N . ASN A 1 218 ? 8.223 44.384 30.778 1.00 25.00 218 ASN A N 1
ATOM 1670 C CA . ASN A 1 218 ? 8.525 44.811 29.416 1.00 26.97 218 ASN A CA 1
ATOM 1671 C C . ASN A 1 218 ? 9.935 44.331 29.067 1.00 28.68 218 ASN A C 1
ATOM 1672 O O . ASN A 1 218 ? 10.872 44.624 29.811 1.00 26.76 218 ASN A O 1
ATOM 1677 N N . PRO A 1 219 ? 10.119 43.581 27.968 1.00 24.15 219 PRO A N 1
ATOM 1678 C CA . PRO A 1 219 ? 11.473 43.109 27.609 1.00 23.18 219 PRO A CA 1
ATOM 1679 C C . PRO A 1 219 ? 12.495 44.207 27.550 1.00 24.77 219 PRO A C 1
ATOM 1680 O O . PRO A 1 219 ? 13.677 43.966 27.852 1.00 26.33 219 PRO A O 1
ATOM 1684 N N . GLU A 1 220 ? 12.083 45.423 27.178 1.00 27.03 220 GLU A N 1
ATOM 1685 C CA . GLU A 1 220 ? 13.086 46.459 27.014 1.00 27.31 220 GLU A CA 1
ATOM 1686 C C . GLU A 1 220 ? 13.586 46.988 28.347 1.00 25.47 220 GLU A C 1
ATOM 1687 O O . GLU A 1 220 ? 14.593 47.700 28.373 1.00 29.75 220 GLU A O 1
ATOM 1693 N N . ARG A 1 221 ? 12.968 46.597 29.450 1.00 23.58 221 ARG A N 1
ATOM 1694 C CA . ARG A 1 221 ? 13.427 47.039 30.755 1.00 26.11 221 ARG A CA 1
ATOM 1695 C C . ARG A 1 221 ? 14.410 46.061 31.388 1.00 23.71 221 ARG A C 1
ATOM 1696 O O . ARG A 1 221 ? 14.926 46.345 32.470 1.00 27.33 221 ARG A O 1
ATOM 1704 N N . ILE A 1 222 ? 14.741 44.967 30.705 1.00 21.19 222 ILE A N 1
ATOM 1705 C CA . ILE A 1 222 ? 15.658 43.983 31.261 1.00 19.74 222 ILE A CA 1
ATOM 1706 C C . ILE A 1 222 ? 17.083 44.516 31.256 1.00 23.15 222 ILE A C 1
ATOM 1707 O O . ILE A 1 222 ? 17.622 44.900 30.205 1.00 23.56 222 ILE A O 1
ATOM 1712 N N . THR A 1 223 ? 17.722 44.480 32.425 1.00 20.15 223 THR A N 1
ATOM 1713 C CA . THR A 1 223 ? 19.113 44.874 32.608 1.00 20.68 223 THR A CA 1
ATOM 1714 C C . THR A 1 223 ? 19.833 43.752 33.334 1.00 20.37 223 THR A C 1
ATOM 1715 O O . THR A 1 223 ? 19.222 42.736 33.707 1.00 19.39 223 THR A O 1
ATOM 1719 N N . GLU A 1 224 ? 21.130 43.971 33.593 1.00 21.19 224 GLU A N 1
ATOM 1720 C CA . GLU A 1 224 ? 21.893 43.000 34.382 1.00 21.40 224 GLU A CA 1
ATOM 1721 C C . GLU A 1 224 ? 21.278 42.803 35.759 1.00 20.91 224 GLU A C 1
ATOM 1722 O O . GLU A 1 224 ? 21.230 41.673 36.280 1.00 19.10 224 GLU A O 1
ATOM 1728 N N . SER A 1 225 ? 20.739 43.883 36.340 1.00 20.52 225 SER A N 1
ATOM 1729 C CA . SER A 1 225 ? 20.093 43.782 37.635 1.00 18.86 225 SER A CA 1
ATOM 1730 C C . SER A 1 225 ? 18.829 42.927 37.572 1.00 19.18 225 SER A C 1
ATOM 1731 O O . SER A 1 225 ? 18.500 42.241 38.540 1.00 19.85 225 SER A O 1
ATOM 1736 N N . THR A 1 226 ? 18.083 42.982 36.461 1.00 19.28 226 THR A N 1
ATOM 1737 C CA . THR A 1 226 ? 16.923 42.094 36.296 1.00 18.71 226 THR A CA 1
ATOM 1738 C C . THR A 1 226 ? 17.333 40.629 36.407 1.00 16.85 226 THR A C 1
ATOM 1739 O O . THR A 1 226 ? 16.654 39.824 37.095 1.00 18.79 226 THR A O 1
ATOM 1743 N N . ILE A 1 227 ? 18.443 40.261 35.748 1.00 17.58 227 ILE A N 1
ATOM 1744 C CA . ILE A 1 227 ? 18.915 38.884 35.870 1.00 16.81 227 ILE A CA 1
ATOM 1745 C C . ILE A 1 227 ? 19.221 38.596 37.323 1.00 16.97 227 ILE A C 1
ATOM 1746 O O . ILE A 1 227 ? 18.764 37.603 37.895 1.00 16.22 227 ILE A O 1
ATOM 1751 N N . ALA A 1 228 ? 20.024 39.472 37.940 1.00 17.70 228 ALA A N 1
ATOM 1752 C CA . ALA A 1 228 ? 20.446 39.219 39.317 1.00 17.13 228 ALA A CA 1
ATOM 1753 C C . ALA A 1 228 ? 19.266 39.058 40.252 1.00 17.75 228 ALA A C 1
ATOM 1754 O O . ALA A 1 228 ? 19.275 38.179 41.130 1.00 19.91 228 ALA A O 1
ATOM 1756 N N . ARG A 1 229 ? 18.206 39.859 40.040 1.00 19.11 229 ARG A N 1
ATOM 1757 C CA . ARG A 1 229 ? 17.050 39.827 40.925 1.00 18.84 229 ARG A CA 1
ATOM 1758 C C . ARG A 1 229 ? 16.202 38.596 40.709 1.00 19.78 229 ARG A C 1
ATOM 1759 O O . ARG A 1 229 ? 15.367 38.273 41.575 1.00 20.62 229 ARG A O 1
ATOM 1767 N N . HIS A 1 230 ? 16.403 37.897 39.591 1.00 17.68 230 HIS A N 1
ATOM 1768 C CA . HIS A 1 230 ? 15.635 36.699 39.314 1.00 18.77 230 HIS A CA 1
ATOM 1769 C C . HIS A 1 230 ? 16.425 35.419 39.495 1.00 17.66 230 HIS A C 1
ATOM 1770 O O . HIS A 1 230 ? 15.858 34.335 39.245 1.00 20.18 230 HIS A O 1
ATOM 1777 N N . LEU A 1 231 ? 17.679 35.492 39.966 1.00 17.04 231 LEU A N 1
ATOM 1778 C CA . LEU A 1 231 ? 18.362 34.282 40.386 1.00 16.12 231 LEU A CA 1
ATOM 1779 C C . LEU A 1 231 ? 17.641 33.685 41.595 1.00 16.19 231 LEU A C 1
ATOM 1780 O O . LEU A 1 231 ? 16.890 34.354 42.296 1.00 19.15 231 LEU A O 1
ATOM 1785 N N . GLN A 1 232 ? 17.868 32.386 41.827 1.00 16.37 232 GLN A N 1
ATOM 1786 C CA . GLN A 1 232 ? 17.155 31.699 42.904 1.00 15.78 232 GLN A CA 1
ATOM 1787 C C . GLN A 1 232 ? 17.266 32.431 44.237 1.00 17.28 232 GLN A C 1
ATOM 1788 O O . GLN A 1 232 ? 16.272 32.540 44.985 1.00 17.77 232 GLN A O 1
ATOM 1794 N N . ARG A 1 233 ? 18.489 32.858 44.595 1.00 16.31 233 ARG A N 1
ATOM 1795 C CA . ARG A 1 233 ? 18.764 33.521 45.865 1.00 16.63 233 ARG A CA 1
ATOM 1796 C C . ARG A 1 233 ? 19.355 34.883 45.536 1.00 16.59 233 ARG A C 1
ATOM 1797 O O . ARG A 1 233 ? 20.581 35.058 45.523 1.00 17.01 233 ARG A O 1
ATOM 1805 N N . PRO A 1 234 ? 18.519 35.879 45.294 1.00 16.61 234 PRO A N 1
ATOM 1806 C CA . PRO A 1 234 ? 19.048 37.180 44.836 1.00 17.89 234 PRO A CA 1
ATOM 1807 C C . PRO A 1 234 ? 19.786 37.977 45.911 1.00 18.76 234 PRO A C 1
ATOM 1808 O O . PRO A 1 234 ? 20.416 39.014 45.575 1.00 21.12 234 PRO A O 1
ATOM 1812 N N . ASP A 1 235 ? 19.788 37.523 47.163 1.00 16.06 235 ASP A N 1
ATOM 1813 C CA . ASP A 1 235 ? 20.554 38.165 48.218 1.00 17.35 235 ASP A CA 1
ATOM 1814 C C . ASP A 1 235 ? 22.031 37.763 48.248 1.00 17.45 235 ASP A C 1
ATOM 1815 O O . ASP A 1 235 ? 22.787 38.339 49.034 1.00 19.21 235 ASP A O 1
ATOM 1820 N N . ILE A 1 236 ? 22.463 36.843 47.404 1.00 16.63 236 ILE A N 1
ATOM 1821 C CA . ILE A 1 236 ? 23.864 36.405 47.438 1.00 14.64 236 ILE A CA 1
ATOM 1822 C C . ILE A 1 236 ? 24.729 37.503 46.837 1.00 15.87 236 ILE A C 1
ATOM 1823 O O . ILE A 1 236 ? 24.489 37.917 45.687 1.00 17.91 236 ILE A O 1
ATOM 1828 N N . PRO A 1 237 ? 25.732 37.999 47.548 1.00 16.54 237 PRO A N 1
ATOM 1829 C CA . PRO A 1 237 ? 26.609 39.018 46.973 1.00 16.61 237 PRO A CA 1
ATOM 1830 C C . PRO A 1 237 ? 27.609 38.393 46.015 1.00 15.85 237 PRO A C 1
ATOM 1831 O O . PRO A 1 237 ? 27.797 37.177 45.975 1.00 15.60 237 PRO A O 1
ATOM 1835 N N . ASP A 1 238 ? 28.258 39.263 45.252 1.00 17.43 238 ASP A N 1
ATOM 1836 C CA . ASP A 1 238 ? 29.351 38.814 44.399 1.00 15.40 238 ASP A CA 1
ATOM 1837 C C . ASP A 1 238 ? 30.351 38.006 45.222 1.00 16.38 238 ASP A C 1
ATOM 1838 O O . ASP A 1 238 ? 30.567 38.272 46.411 1.00 17.48 238 ASP A O 1
ATOM 1843 N N . VAL A 1 239 ? 30.961 37.010 44.579 1.00 13.98 239 VAL A N 1
ATOM 1844 C CA . VAL A 1 239 ? 32.046 36.253 45.199 1.00 13.47 239 VAL A CA 1
ATOM 1845 C C . VAL A 1 239 ? 33.323 37.071 45.138 1.00 15.69 239 VAL A C 1
ATOM 1846 O O . VAL A 1 239 ? 33.718 37.534 44.068 1.00 16.43 239 VAL A O 1
ATOM 1850 N N . ASP A 1 240 ? 33.980 37.239 46.289 1.00 13.91 240 ASP A N 1
ATOM 1851 C CA . ASP A 1 240 ? 35.247 37.966 46.329 1.00 13.90 240 ASP A CA 1
ATOM 1852 C C . ASP A 1 240 ? 36.427 37.045 46.145 1.00 15.35 240 ASP A C 1
ATOM 1853 O O . ASP A 1 240 ? 37.385 37.419 45.461 1.00 15.75 240 ASP A O 1
ATOM 1858 N N . LEU A 1 241 ? 36.364 35.853 46.745 1.00 15.44 241 LEU A N 1
ATOM 1859 C CA . LEU A 1 241 ? 37.481 34.903 46.729 1.00 13.58 241 LEU A CA 1
ATOM 1860 C C . LEU A 1 241 ? 36.922 33.545 46.366 1.00 12.94 241 LEU A C 1
ATOM 1861 O O . LEU A 1 241 ? 36.024 33.049 47.059 1.00 14.43 241 LEU A O 1
ATOM 1866 N N . PHE A 1 242 ? 37.468 32.947 45.309 1.00 12.98 242 PHE A N 1
ATOM 1867 C CA . PHE A 1 242 ? 37.039 31.645 44.805 1.00 13.25 242 PHE A CA 1
ATOM 1868 C C . PHE A 1 242 ? 38.168 30.663 45.056 1.00 13.87 242 PHE A C 1
ATOM 1869 O O . PHE A 1 242 ? 39.276 30.837 44.509 1.00 14.39 242 PHE A O 1
ATOM 1877 N N . LEU A 1 243 ? 37.890 29.627 45.859 1.00 13.38 243 LEU A N 1
ATOM 1878 C CA . LEU A 1 243 ? 38.862 28.605 46.211 1.00 13.27 243 LEU A CA 1
ATOM 1879 C C . LEU A 1 243 ? 38.467 27.279 45.596 1.00 14.16 243 LEU A C 1
ATOM 1880 O O . LEU A 1 243 ? 37.283 26.935 45.491 1.00 14.23 243 LEU A O 1
ATOM 1885 N N . ARG A 1 244 ? 39.488 26.513 45.211 1.00 14.31 244 ARG A N 1
ATOM 1886 C CA . ARG A 1 244 ? 39.260 25.130 44.847 1.00 13.31 244 ARG A CA 1
ATOM 1887 C C . ARG A 1 244 ? 40.465 24.318 45.240 1.00 15.38 244 ARG A C 1
ATOM 1888 O O . ARG A 1 244 ? 41.588 24.748 44.979 1.00 16.12 244 ARG A O 1
ATOM 1896 N N . THR A 1 245 ? 40.227 23.164 45.850 1.00 15.10 245 THR A N 1
ATOM 1897 C CA . THR A 1 245 ? 41.306 22.275 46.267 1.00 16.28 245 THR A CA 1
ATOM 1898 C C . THR A 1 245 ? 41.638 21.239 45.190 1.00 17.34 245 THR A C 1
ATOM 1899 O O . THR A 1 245 ? 41.002 21.153 44.133 1.00 17.40 245 THR A O 1
ATOM 1903 N N . SER A 1 246 ? 42.711 20.483 45.452 1.00 15.55 246 SER A N 1
ATOM 1904 C CA . SER A 1 246 ? 43.215 19.351 44.633 1.00 17.40 246 SER A CA 1
ATOM 1905 C C . SER A 1 246 ? 44.021 19.840 43.436 1.00 20.37 246 SER A C 1
ATOM 1906 O O . SER A 1 246 ? 44.424 19.000 42.614 1.00 24.14 246 SER A O 1
ATOM 1909 N N . GLY A 1 247 ? 44.304 21.140 43.320 1.00 16.65 247 GLY A N 1
ATOM 1910 C CA . GLY A 1 247 ? 45.153 21.577 42.219 1.00 18.65 247 GLY A CA 1
ATOM 1911 C C . GLY A 1 247 ? 44.430 21.818 40.917 1.00 22.31 247 GLY A C 1
ATOM 1912 O O . GLY A 1 247 ? 45.055 22.282 39.951 1.00 23.37 247 GLY A O 1
ATOM 1913 N N . GLU A 1 248 ? 43.136 21.528 40.853 1.00 18.07 248 GLU A N 1
ATOM 1914 C CA . GLU A 1 248 ? 42.401 21.746 39.625 1.00 15.73 248 GLU A CA 1
ATOM 1915 C C . GLU A 1 248 ? 42.108 23.230 39.484 1.00 15.51 248 GLU A C 1
ATOM 1916 O O . GLU A 1 248 ? 41.472 23.818 40.368 1.00 19.68 248 GLU A O 1
ATOM 1922 N N . GLN A 1 249 ? 42.431 23.811 38.326 1.00 14.06 249 GLN A N 1
ATOM 1923 C CA . GLN A 1 249 ? 42.230 25.263 38.156 1.00 13.21 249 GLN A CA 1
ATOM 1924 C C . GLN A 1 249 ? 41.069 25.514 37.206 1.00 15.48 249 GLN A C 1
ATOM 1925 O O . GLN A 1 249 ? 41.237 25.964 36.075 1.00 15.84 249 GLN A O 1
ATOM 1931 N N . ARG A 1 250 ? 39.874 25.250 37.715 1.00 15.47 250 ARG A N 1
ATOM 1932 C CA . ARG A 1 250 ? 38.635 25.426 36.982 1.00 14.49 250 ARG A CA 1
ATOM 1933 C C . ARG A 1 250 ? 37.605 25.921 37.965 1.00 15.16 250 ARG A C 1
ATOM 1934 O O . ARG A 1 250 ? 37.613 25.515 39.141 1.00 16.67 250 ARG A O 1
ATOM 1942 N N . SER A 1 251 ? 36.710 26.778 37.477 1.00 14.52 251 SER A N 1
ATOM 1943 C CA . SER A 1 251 ? 35.576 27.113 38.334 1.00 14.58 251 SER A CA 1
ATOM 1944 C C . SER A 1 251 ? 34.448 26.113 38.199 1.00 17.19 251 SER A C 1
ATOM 1945 O O . SER A 1 251 ? 33.617 26.031 39.108 1.00 15.31 251 SER A O 1
ATOM 1948 N N . SER A 1 252 ? 34.444 25.326 37.116 1.00 14.20 252 SER A N 1
ATOM 1949 C CA . SER A 1 252 ? 33.442 24.261 36.908 1.00 13.26 252 SER A CA 1
ATOM 1950 C C . SER A 1 252 ? 32.026 24.752 37.188 1.00 13.64 252 SER A C 1
ATOM 1951 O O . SER A 1 252 ? 31.234 24.074 37.869 1.00 14.14 252 SER A O 1
ATOM 1954 N N . ASN A 1 253 ? 31.695 25.918 36.627 1.00 13.99 253 ASN A N 1
ATOM 1955 C CA . ASN A 1 253 ? 30.325 26.405 36.551 1.00 15.24 253 ASN A CA 1
ATOM 1956 C C . ASN A 1 253 ? 29.796 26.760 37.941 1.00 16.39 253 ASN A C 1
ATOM 1957 O O . ASN A 1 253 ? 28.585 26.870 38.128 1.00 16.71 253 ASN A O 1
ATOM 1962 N N . PHE A 1 254 ? 30.659 26.995 38.927 1.00 13.08 254 PHE A N 1
ATOM 1963 C CA . PHE A 1 254 ? 30.203 27.296 40.282 1.00 13.19 254 PHE A CA 1
ATOM 1964 C C . PHE A 1 254 ? 30.073 28.801 40.479 1.00 13.53 254 PHE A C 1
ATOM 1965 O O . PHE A 1 254 ? 30.986 29.559 40.135 1.00 14.46 254 PHE A O 1
ATOM 1973 N N . MET A 1 255 ? 28.932 29.235 41.014 1.00 12.66 255 MET A N 1
ATOM 1974 C CA . MET A 1 255 ? 28.695 30.655 41.228 1.00 13.70 255 MET A CA 1
ATOM 1975 C C . MET A 1 255 ? 29.027 31.485 39.992 1.00 13.22 255 MET A C 1
ATOM 1976 O O . MET A 1 255 ? 29.685 32.522 40.065 1.00 15.07 255 MET A O 1
ATOM 1983 N N . LEU A 1 256 ? 28.516 31.055 38.842 1.00 12.84 256 LEU A N 1
ATOM 1984 C CA . LEU A 1 256 ? 29.005 31.582 37.565 1.00 12.78 256 LEU A CA 1
ATOM 1985 C C . LEU A 1 256 ? 28.709 33.070 37.437 1.00 12.72 256 LEU A C 1
ATOM 1986 O O . LEU A 1 256 ? 29.623 33.872 37.172 1.00 14.98 256 LEU A O 1
ATOM 1991 N N . TRP A 1 257 ? 27.451 33.458 37.648 1.00 13.42 257 TRP A N 1
ATOM 1992 C CA . TRP A 1 257 ? 27.126 34.885 37.575 1.00 14.03 257 TRP A CA 1
ATOM 1993 C C . TRP A 1 257 ? 27.852 35.667 38.657 1.00 15.98 257 TRP A C 1
ATOM 1994 O O . TRP A 1 257 ? 28.388 36.755 38.401 1.00 15.70 257 TRP A O 1
ATOM 2005 N N . GLN A 1 258 ? 27.835 35.128 39.887 1.00 14.81 258 GLN A N 1
ATOM 2006 C CA . GLN A 1 258 ? 28.301 35.856 41.061 1.00 14.09 258 GLN A CA 1
ATOM 2007 C C . GLN A 1 258 ? 29.819 36.013 41.118 1.00 16.85 258 GLN A C 1
ATOM 2008 O O . GLN A 1 258 ? 30.304 36.930 41.799 1.00 16.47 258 GLN A O 1
ATOM 2014 N N . ALA A 1 259 ? 30.581 35.137 40.456 1.00 15.77 259 ALA A N 1
ATOM 2015 C CA . ALA A 1 259 ? 32.038 35.140 40.566 1.00 14.48 259 ALA A CA 1
ATOM 2016 C C . ALA A 1 259 ? 32.720 35.812 39.367 1.00 14.70 259 ALA A C 1
ATOM 2017 O O . ALA A 1 259 ? 33.939 35.714 39.214 1.00 15.52 259 ALA A O 1
ATOM 2019 N N . ALA A 1 260 ? 31.978 36.573 38.556 1.00 15.72 260 ALA A N 1
ATOM 2020 C CA . ALA A 1 260 ? 32.566 37.238 37.396 1.00 17.48 260 ALA A CA 1
ATOM 2021 C C . ALA A 1 260 ? 33.812 38.067 37.729 1.00 15.86 260 ALA A C 1
ATOM 2022 O O . ALA A 1 260 ? 34.747 38.142 36.916 1.00 18.26 260 ALA A O 1
ATOM 2024 N N . TYR A 1 261 ? 33.873 38.699 38.913 1.00 15.37 261 TYR A N 1
ATOM 2025 C CA . TYR A 1 261 ? 35.057 39.466 39.303 1.00 16.50 261 TYR A CA 1
ATOM 2026 C C . TYR A 1 261 ? 35.792 38.870 40.504 1.00 15.99 261 TYR A C 1
ATOM 2027 O O . TYR A 1 261 ? 36.607 39.543 41.149 1.00 17.08 261 TYR A O 1
ATOM 2043 N N . ALA A 1 262 ? 35.544 37.600 40.802 1.00 14.94 262 ALA A N 1
ATOM 2044 C CA . ALA A 1 262 ? 36.205 36.991 41.940 1.00 14.69 262 ALA A CA 1
ATOM 2045 C C . ALA A 1 262 ? 37.710 36.859 41.695 1.00 15.33 262 ALA A C 1
ATOM 2046 O O . ALA A 1 262 ? 38.179 36.656 40.562 1.00 17.33 262 ALA A O 1
ATOM 2048 N N . GLU A 1 263 ? 38.454 36.925 42.792 1.00 15.56 263 GLU A N 1
ATOM 2049 C CA . GLU A 1 263 ? 39.843 36.472 42.824 1.00 13.85 263 GLU A CA 1
ATOM 2050 C C . GLU A 1 263 ? 39.910 34.966 42.924 1.00 17.48 263 GLU A C 1
ATOM 2051 O O . GLU A 1 263 ? 39.229 34.398 43.765 1.00 17.86 263 GLU A O 1
ATOM 2057 N N . TYR A 1 264 ? 40.757 34.313 42.119 1.00 14.93 264 TYR A N 1
ATOM 2058 C CA . TYR A 1 264 ? 40.952 32.869 42.224 1.00 14.24 264 TYR A CA 1
ATOM 2059 C C . TYR A 1 264 ? 42.210 32.564 43.017 1.00 15.04 264 TYR A C 1
ATOM 2060 O O . TYR A 1 264 ? 43.283 33.132 42.735 1.00 15.49 264 TYR A O 1
ATOM 2069 N N . ILE A 1 265 ? 42.093 31.650 43.983 1.00 15.43 265 ILE A N 1
ATOM 2070 C CA . ILE A 1 265 ? 43.255 31.081 44.660 1.00 16.34 265 ILE A CA 1
ATOM 2071 C C . ILE A 1 265 ? 43.097 29.572 44.652 1.00 19.19 265 ILE A C 1
ATOM 2072 O O . ILE A 1 265 ? 42.296 28.994 45.416 1.00 21.93 265 ILE A O 1
ATOM 2077 N N . PHE A 1 266 ? 43.790 28.924 43.732 1.00 16.89 266 PHE A N 1
ATOM 2078 C CA . PHE A 1 266 ? 43.723 27.483 43.563 1.00 16.12 266 PHE A CA 1
ATOM 2079 C C . PHE A 1 266 ? 44.803 26.820 44.424 1.00 18.27 266 PHE A C 1
ATOM 2080 O O . PHE A 1 266 ? 46.006 27.143 44.309 1.00 18.47 266 PHE A O 1
ATOM 2088 N N . GLN A 1 267 ? 44.386 25.895 45.286 1.00 15.74 267 GLN A N 1
ATOM 2089 C CA . GLN A 1 267 ? 45.261 25.272 46.277 1.00 17.40 267 GLN A CA 1
ATOM 2090 C C . GLN A 1 267 ? 45.400 23.783 45.976 1.00 20.18 267 GLN A C 1
ATOM 2091 O O . GLN A 1 267 ? 44.441 23.128 45.559 1.00 18.82 267 GLN A O 1
ATOM 2097 N N . ASP A 1 268 ? 46.602 23.241 46.205 1.00 17.84 268 ASP A N 1
ATOM 2098 C CA . ASP A 1 268 ? 46.872 21.848 45.823 1.00 14.57 268 ASP A CA 1
ATOM 2099 C C . ASP A 1 268 ? 46.344 20.788 46.790 1.00 18.43 268 ASP A C 1
ATOM 2100 O O . ASP A 1 268 ? 46.151 19.651 46.349 1.00 18.91 268 ASP A O 1
ATOM 2105 N N . LYS A 1 269 ? 46.166 21.094 48.079 1.00 16.83 269 LYS A N 1
ATOM 2106 C CA . LYS A 1 269 ? 45.745 20.063 49.043 1.00 17.01 269 LYS A CA 1
ATOM 2107 C C . LYS A 1 269 ? 44.420 19.439 48.623 1.00 16.77 269 LYS A C 1
ATOM 2108 O O . LYS A 1 269 ? 43.535 20.120 48.097 1.00 18.41 269 LYS A O 1
ATOM 2114 N N . LEU A 1 270 ? 44.275 18.131 48.898 1.00 16.80 270 LEU A N 1
ATOM 2115 C CA . LEU A 1 270 ? 42.978 17.478 48.759 1.00 16.07 270 LEU A CA 1
ATOM 2116 C C . LEU A 1 270 ? 42.029 17.901 49.875 1.00 16.89 270 LEU A C 1
ATOM 2117 O O . LEU A 1 270 ? 42.443 18.120 51.017 1.00 16.92 270 LEU A O 1
ATOM 2122 N N . TRP A 1 271 ? 40.720 17.964 49.560 1.00 15.19 271 TRP A N 1
ATOM 2123 C CA . TRP A 1 271 ? 39.769 18.462 50.554 1.00 16.80 271 TRP A CA 1
ATOM 2124 C C . TRP A 1 271 ? 39.837 17.708 51.884 1.00 15.45 271 TRP A C 1
ATOM 2125 O O . TRP A 1 271 ? 39.770 18.380 52.930 1.00 16.07 271 TRP A O 1
ATOM 2136 N N . PRO A 1 272 ? 39.914 16.366 51.948 1.00 15.83 272 PRO A N 1
ATOM 2137 C CA . PRO A 1 272 ? 39.946 15.734 53.280 1.00 15.79 272 PRO A CA 1
ATOM 2138 C C . PRO A 1 272 ? 41.161 16.094 54.101 1.00 16.87 272 PRO A C 1
ATOM 2139 O O . PRO A 1 272 ? 41.120 15.893 55.329 1.00 18.06 272 PRO A O 1
ATOM 2143 N N . ASP A 1 273 ? 42.207 16.668 53.485 1.00 15.34 273 ASP A N 1
ATOM 2144 C CA . ASP A 1 273 ? 43.396 17.116 54.211 1.00 17.13 273 ASP A CA 1
ATOM 2145 C C . ASP A 1 273 ? 43.336 18.590 54.567 1.00 15.94 273 ASP A C 1
ATOM 2146 O O . ASP A 1 273 ? 44.237 19.084 55.260 1.00 18.36 273 ASP A O 1
ATOM 2151 N N . TYR A 1 274 ? 42.312 19.301 54.105 1.00 15.78 274 TYR A N 1
ATOM 2152 C CA . TYR A 1 274 ? 42.258 20.738 54.261 1.00 15.54 274 TYR A CA 1
ATOM 2153 C C . TYR A 1 274 ? 41.819 21.082 55.681 1.00 16.42 274 TYR A C 1
ATOM 2154 O O . TYR A 1 274 ? 41.062 20.339 56.328 1.00 17.47 274 TYR A O 1
ATOM 2163 N N . ASP A 1 275 ? 42.270 22.222 56.181 1.00 16.10 275 ASP A N 1
ATOM 2164 C CA . ASP A 1 275 ? 41.735 22.690 57.451 1.00 17.18 275 ASP A CA 1
ATOM 2165 C C . ASP A 1 275 ? 41.663 24.217 57.465 1.00 17.76 275 ASP A C 1
ATOM 2166 O O . ASP A 1 275 ? 42.073 24.894 56.518 1.00 17.11 275 ASP A O 1
ATOM 2171 N N . ARG A 1 276 ? 41.130 24.770 58.555 1.00 17.12 276 ARG A N 1
ATOM 2172 C CA . ARG A 1 276 ? 40.867 26.207 58.573 1.00 17.26 276 ARG A CA 1
ATOM 2173 C C . ARG A 1 276 ? 42.135 27.035 58.379 1.00 17.03 276 ARG A C 1
ATOM 2174 O O . ARG A 1 276 ? 42.028 28.166 57.888 1.00 17.66 276 ARG A O 1
ATOM 2182 N N . ARG A 1 277 ? 43.318 26.498 58.717 1.00 16.28 277 ARG A N 1
ATOM 2183 C CA . ARG A 1 277 ? 44.543 27.256 58.479 1.00 17.01 277 ARG A CA 1
ATOM 2184 C C . ARG A 1 277 ? 44.792 27.461 56.994 1.00 17.93 277 ARG A C 1
ATOM 2185 O O . ARG A 1 277 ? 45.394 28.474 56.612 1.00 18.72 277 ARG A O 1
ATOM 2193 N N . ASP A 1 278 ? 44.332 26.521 56.152 1.00 18.38 278 ASP A N 1
ATOM 2194 C CA . ASP A 1 278 ? 44.495 26.657 54.704 1.00 17.82 278 ASP A CA 1
ATOM 2195 C C . ASP A 1 278 ? 43.551 27.716 54.153 1.00 19.08 278 ASP A C 1
ATOM 2196 O O . ASP A 1 278 ? 43.925 28.514 53.273 1.00 18.41 278 ASP A O 1
ATOM 2201 N N . LEU A 1 279 ? 42.337 27.777 54.701 1.00 17.30 279 LEU A N 1
ATOM 2202 C CA . LEU A 1 279 ? 41.440 28.872 54.365 1.00 16.38 279 LEU A CA 1
ATOM 2203 C C . LEU A 1 279 ? 42.052 30.206 54.745 1.00 17.04 279 LEU A C 1
ATOM 2204 O O . LEU A 1 279 ? 42.043 31.149 53.940 1.00 16.81 279 LEU A O 1
ATOM 2209 N N . TRP A 1 280 ? 42.585 30.297 55.971 1.00 16.47 280 TRP A N 1
ATOM 2210 C CA . TRP A 1 280 ? 43.198 31.544 56.410 1.00 18.53 280 TRP A CA 1
ATOM 2211 C C . TRP A 1 280 ? 44.374 31.937 55.526 1.00 18.28 280 TRP A C 1
ATOM 2212 O O . TRP A 1 280 ? 44.562 33.127 55.238 1.00 18.86 280 TRP A O 1
ATOM 2223 N N . ALA A 1 281 ? 45.196 30.961 55.116 1.00 17.62 281 ALA A N 1
ATOM 2224 C CA . ALA A 1 281 ? 46.340 31.285 54.253 1.00 19.35 281 ALA A CA 1
ATOM 2225 C C . ALA A 1 281 ? 45.868 31.885 52.928 1.00 18.78 281 ALA A C 1
ATOM 2226 O O . ALA A 1 281 ? 46.427 32.884 52.431 1.00 18.57 281 ALA A O 1
ATOM 2228 N N . ALA A 1 282 ? 44.808 31.306 52.348 1.00 16.55 282 ALA A N 1
ATOM 2229 C CA . ALA A 1 282 ? 44.306 31.863 51.099 1.00 16.82 282 ALA A CA 1
ATOM 2230 C C . ALA A 1 282 ? 43.772 33.267 51.334 1.00 19.23 282 ALA A C 1
ATOM 2231 O O . ALA A 1 282 ? 43.957 34.154 50.505 1.00 18.75 282 ALA A O 1
ATOM 2233 N N . CYS A 1 283 ? 43.118 33.491 52.477 1.00 17.76 283 CYS A N 1
ATOM 2234 C CA . CYS A 1 283 ? 42.599 34.827 52.757 1.00 19.50 283 CYS A CA 1
ATOM 2235 C C . CYS A 1 283 ? 43.713 35.864 52.971 1.00 22.11 283 CYS A C 1
ATOM 2236 O O . CYS A 1 283 ? 43.563 37.024 52.561 1.00 19.68 283 CYS A O 1
ATOM 2239 N N . GLU A 1 284 ? 44.839 35.472 53.579 1.00 19.17 284 GLU A N 1
ATOM 2240 C CA . GLU A 1 284 ? 45.999 36.377 53.692 1.00 17.69 284 GLU A CA 1
ATOM 2241 C C . GLU A 1 284 ? 46.559 36.734 52.318 1.00 21.26 284 GLU A C 1
ATOM 2242 O O . GLU A 1 284 ? 46.895 37.907 52.040 1.00 21.72 284 GLU A O 1
ATOM 2248 N N . GLU A 1 285 ? 46.610 35.742 51.420 1.00 19.16 285 GLU A N 1
ATOM 2249 C CA . GLU A 1 285 ? 47.032 36.034 50.048 1.00 21.22 285 GLU A CA 1
ATOM 2250 C C . GLU A 1 285 ? 46.064 36.999 49.362 1.00 20.71 285 GLU A C 1
ATOM 2251 O O . GLU A 1 285 ? 46.476 37.961 48.703 1.00 20.83 285 GLU A O 1
ATOM 2257 N N . TYR A 1 286 ? 44.766 36.754 49.499 1.00 17.12 286 TYR A N 1
ATOM 2258 C CA . TYR A 1 286 ? 43.755 37.669 48.971 1.00 16.64 286 TYR A CA 1
ATOM 2259 C C . TYR A 1 286 ? 43.994 39.091 49.474 1.00 21.23 286 TYR A C 1
ATOM 2260 O O . TYR A 1 286 ? 43.950 40.058 48.709 1.00 20.47 286 TYR A O 1
ATOM 2269 N N . ALA A 1 287 ? 44.236 39.225 50.779 1.00 21.40 287 ALA A N 1
ATOM 2270 C CA . ALA A 1 287 ? 44.385 40.548 51.360 1.00 21.03 287 ALA A CA 1
ATOM 2271 C C . ALA A 1 287 ? 45.578 41.290 50.772 1.00 25.96 287 ALA A C 1
ATOM 2272 O O . ALA A 1 287 ? 45.596 42.523 50.792 1.00 26.97 287 ALA A O 1
ATOM 2274 N N . SER A 1 288 ? 46.586 40.570 50.281 1.00 24.38 288 SER A N 1
ATOM 2275 C CA . SER A 1 288 ? 47.727 41.245 49.653 1.00 26.18 288 SER A CA 1
ATOM 2276 C C . SER A 1 288 ? 47.456 41.760 48.231 1.00 28.19 288 SER A C 1
ATOM 2277 O O . SER A 1 288 ? 48.249 42.565 47.713 1.00 30.53 288 SER A O 1
ATOM 2280 N N . ARG A 1 289 ? 46.378 41.337 47.587 1.00 25.67 289 ARG A N 1
ATOM 2281 C CA . ARG A 1 289 ? 46.028 41.667 46.209 1.00 23.54 289 ARG A CA 1
ATOM 2282 C C . ARG A 1 289 ? 45.262 42.987 46.077 1.00 29.12 289 ARG A C 1
ATOM 2283 O O . ARG A 1 289 ? 44.642 43.485 47.019 1.00 31.05 289 ARG A O 1
ATOM 2291 N N . THR A 1 290 ? 45.327 43.559 44.869 1.00 29.51 290 THR A N 1
ATOM 2292 C CA . THR A 1 290 ? 44.582 44.767 44.510 1.00 28.31 290 THR A CA 1
ATOM 2293 C C . THR A 1 290 ? 43.524 44.436 43.469 1.00 33.38 290 THR A C 1
ATOM 2294 O O . THR A 1 290 ? 43.848 43.888 42.408 1.00 28.70 290 THR A O 1
ATOM 2298 N N . ARG A 1 291 ? 42.270 44.799 43.759 1.00 28.29 291 ARG A N 1
ATOM 2299 C CA . ARG A 1 291 ? 41.144 44.577 42.865 1.00 26.57 291 ARG A CA 1
ATOM 2300 C C . ARG A 1 291 ? 40.730 45.909 42.269 1.00 35.75 291 ARG A C 1
ATOM 2301 O O . ARG A 1 291 ? 40.567 46.888 43.004 1.00 36.55 291 ARG A O 1
ATOM 2309 N N . ARG A 1 292 ? 40.548 45.943 40.947 1.00 27.25 292 ARG A N 1
ATOM 2310 C CA . ARG A 1 292 ? 40.230 47.190 40.267 1.00 28.84 292 ARG A CA 1
ATOM 2311 C C . ARG A 1 292 ? 38.869 47.203 39.596 1.00 28.46 292 ARG A C 1
ATOM 2312 O O . AR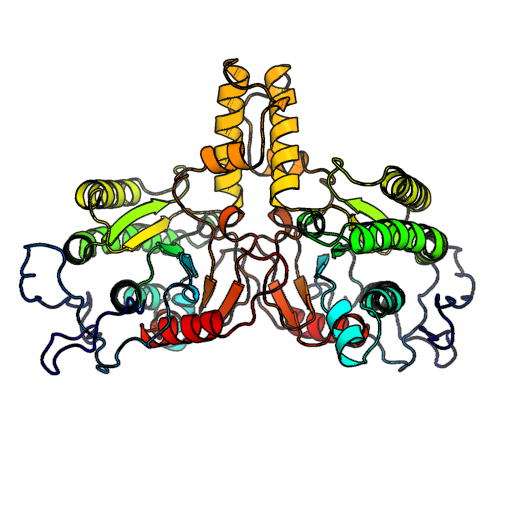G A 1 292 ? 38.311 48.290 39.401 1.00 31.22 292 ARG A O 1
ATOM 2320 N N . PHE A 1 293 ? 38.317 46.044 39.235 1.00 28.14 293 PHE A N 1
ATOM 2321 C CA . PHE A 1 293 ? 36.955 45.980 38.684 1.00 30.43 293 PHE A CA 1
ATOM 2322 C C . PHE A 1 293 ? 36.844 46.802 37.404 1.00 29.74 293 PHE A C 1
ATOM 2323 O O . PHE A 1 293 ? 35.808 47.429 37.142 1.00 27.56 293 PHE A O 1
ATOM 2331 N N . GLY A 1 294 ? 37.936 46.828 36.611 1.00 27.20 294 GLY A N 1
ATOM 2332 C CA . GLY A 1 294 ? 37.955 47.494 35.327 1.00 23.71 294 GLY A CA 1
ATOM 2333 C C . GLY A 1 294 ? 38.370 48.966 35.387 1.00 24.30 294 GLY A C 1
ATOM 2334 O O . GLY A 1 294 ? 38.600 49.576 34.333 1.00 23.33 294 GLY A O 1
ATOM 2335 N N . SER A 1 295 ? 38.564 49.525 36.588 1.00 27.56 295 SER A N 1
ATOM 2336 C CA . SER A 1 295 ? 38.970 50.922 36.751 1.00 28.85 295 SER A CA 1
ATOM 2337 C C . SER A 1 295 ? 40.495 51.067 36.769 1.00 37.00 295 SER A C 1
ATOM 2338 O O . SER A 1 295 ? 41.240 50.107 36.978 1.00 34.79 295 SER A O 1
ATOM 2341 N N . ALA A 1 296 ? 40.948 52.300 36.541 1.00 49.02 296 ALA A N 1
ATOM 2342 C CA . ALA A 1 296 ? 42.375 52.659 36.527 1.00 62.71 296 ALA A CA 1
ATOM 2343 C C . ALA A 1 296 ? 43.138 51.996 35.377 1.00 72.90 296 ALA A C 1
ATOM 2344 O O . ALA A 1 296 ? 43.555 52.679 34.437 1.00 77.82 296 ALA A O 1
ATOM 2347 N N . ASN B 1 12 ? 46.120 13.644 14.821 1.00 72.88 12 ASN B N 1
ATOM 2348 C CA . ASN B 1 12 ? 47.361 14.003 14.140 1.00 53.03 12 ASN B CA 1
ATOM 2349 C C . ASN B 1 12 ? 48.049 15.141 14.875 1.00 41.13 12 ASN B C 1
ATOM 2350 O O . ASN B 1 12 ? 47.662 15.496 16.002 1.00 32.25 12 ASN B O 1
ATOM 2355 N N . PHE B 1 13 ? 49.095 15.671 14.246 1.00 32.78 13 PHE B N 1
ATOM 2356 C CA . PHE B 1 13 ? 49.884 16.770 14.800 1.00 27.50 13 PHE B CA 1
ATOM 2357 C C . PHE B 1 13 ? 49.730 17.950 13.868 1.00 29.04 13 PHE B C 1
ATOM 2358 O O . PHE B 1 13 ? 50.394 18.025 12.820 1.00 33.41 13 PHE B O 1
ATOM 2366 N N . PRO B 1 14 ? 48.863 18.851 14.197 1.00 23.27 14 PRO B N 1
ATOM 2367 C CA . PRO B 1 14 ? 48.448 19.905 13.270 1.00 23.38 14 PRO B CA 1
ATOM 2368 C C . PRO B 1 14 ? 49.335 21.123 13.300 1.00 27.24 14 PRO B C 1
ATOM 2369 O O . PRO B 1 14 ? 48.931 22.198 12.837 1.00 30.12 14 PRO B O 1
ATOM 2373 N N . GLN B 1 15 ? 50.525 20.996 13.868 1.00 20.67 15 GLN B N 1
ATOM 2374 C CA . GLN B 1 15 ? 51.425 22.146 13.832 1.00 19.20 15 GLN B CA 1
ATOM 2375 C C . GLN B 1 15 ? 52.008 22.343 12.447 1.00 23.57 15 GLN B C 1
ATOM 2376 O O . GLN B 1 15 ? 52.215 21.385 11.694 1.00 25.59 15 GLN B O 1
ATOM 2382 N N . LEU B 1 16 ? 52.277 23.606 12.106 1.00 23.96 16 LEU B N 1
ATOM 2383 C CA . LEU B 1 16 ? 53.141 23.872 10.971 1.00 25.11 16 LEU B CA 1
ATOM 2384 C C . LEU B 1 16 ? 54.558 23.414 11.330 1.00 26.19 16 LEU B C 1
ATOM 2385 O O . LEU B 1 16 ? 55.052 23.682 12.435 1.00 30.58 16 LEU B O 1
ATOM 2390 N N . PRO B 1 17 ? 55.260 22.778 10.410 1.00 33.36 17 PRO B N 1
ATOM 2391 C CA . PRO B 1 17 ? 56.658 22.423 10.654 1.00 39.48 17 PRO B CA 1
ATOM 2392 C C . PRO B 1 17 ? 57.526 23.658 10.807 1.00 35.47 17 PRO B C 1
ATOM 2393 O O . PRO B 1 17 ? 57.125 24.767 10.410 1.00 31.70 17 PRO B O 1
ATOM 2397 N N . PRO B 1 18 ? 58.715 23.512 11.398 1.00 35.67 18 PRO B N 1
ATOM 2398 C CA . PRO B 1 18 ? 59.612 24.661 11.534 1.00 34.82 18 PRO B CA 1
ATOM 2399 C C . PRO B 1 18 ? 59.812 25.343 10.186 1.00 33.56 18 PRO B C 1
ATOM 2400 O O . PRO B 1 18 ? 59.823 24.709 9.128 1.00 34.39 18 PRO B O 1
ATOM 2404 N N . ALA B 1 19 ? 59.908 26.643 10.224 1.00 31.21 19 ALA B N 1
ATOM 2405 C CA . ALA B 1 19 ? 60.058 27.402 9.008 1.00 29.15 19 ALA B CA 1
ATOM 2406 C C . ALA B 1 19 ? 61.486 27.256 8.498 1.00 28.40 19 ALA B C 1
ATOM 2407 O O . ALA B 1 19 ? 62.389 26.922 9.266 1.00 35.33 19 ALA B O 1
ATOM 2409 N N . PRO B 1 20 ? 61.718 27.487 7.203 1.00 29.55 20 PRO B N 1
ATOM 2410 C CA . PRO B 1 20 ? 63.093 27.650 6.734 1.00 37.35 20 PRO B CA 1
ATOM 2411 C C . PRO B 1 20 ? 63.801 28.716 7.556 1.00 37.71 20 PRO B C 1
ATOM 2412 O O . PRO B 1 20 ? 63.188 29.671 8.032 1.00 31.66 20 PRO B O 1
ATOM 2416 N N . ASP B 1 21 ? 65.112 28.548 7.705 1.00 38.32 21 ASP B N 1
ATOM 2417 C CA . ASP B 1 21 ? 65.887 29.498 8.486 1.00 33.58 21 ASP B CA 1
ATOM 2418 C C . ASP B 1 21 ? 65.740 30.924 7.969 1.00 32.31 21 ASP B C 1
ATOM 2419 O O . ASP B 1 21 ? 65.781 31.874 8.759 1.00 37.79 21 ASP B O 1
ATOM 2424 N N . ASP B 1 22 ? 65.543 31.104 6.660 1.00 31.19 22 ASP B N 1
ATOM 2425 C CA . ASP B 1 22 ? 65.451 32.434 6.070 1.00 30.20 22 ASP B CA 1
ATOM 2426 C C . ASP B 1 22 ? 64.016 32.898 5.883 1.00 31.56 22 ASP B C 1
ATOM 2427 O O . ASP B 1 22 ? 63.782 33.920 5.221 1.00 31.76 22 ASP B O 1
ATOM 2432 N N . TYR B 1 23 ? 63.053 32.169 6.441 1.00 28.93 23 TYR B N 1
ATOM 2433 C CA . TYR B 1 23 ? 61.671 32.627 6.370 1.00 28.92 23 TYR B CA 1
ATOM 2434 C C . TYR B 1 23 ? 61.520 33.889 7.221 1.00 27.35 23 TYR B C 1
ATOM 2435 O O . TYR B 1 23 ? 62.184 34.015 8.263 1.00 28.43 23 TYR B O 1
ATOM 2444 N N . PRO B 1 24 ? 60.706 34.848 6.791 1.00 26.59 24 PRO B N 1
ATOM 2445 C CA . PRO B 1 24 ? 60.591 36.112 7.537 1.00 25.63 24 PRO B CA 1
ATOM 2446 C C . PRO B 1 24 ? 60.247 35.894 9.006 1.00 24.05 24 PRO B C 1
ATOM 2447 O O . PRO B 1 24 ? 59.504 34.963 9.356 1.00 23.96 24 PRO B O 1
ATOM 2451 N N . THR B 1 25 ? 60.748 36.798 9.859 1.00 25.14 25 THR B N 1
ATOM 2452 C CA . THR B 1 25 ? 60.450 36.749 11.292 1.00 23.73 25 THR B CA 1
ATOM 2453 C C . THR B 1 25 ? 59.571 37.925 11.680 1.00 22.61 25 THR B C 1
ATOM 2454 O O . THR B 1 25 ? 59.388 38.884 10.925 1.00 23.91 25 THR B O 1
ATOM 2458 N N . PHE B 1 26 ? 59.042 37.841 12.920 1.00 20.91 26 PHE B N 1
ATOM 2459 C CA . PHE B 1 26 ? 58.182 38.869 13.474 1.00 20.44 26 PHE B CA 1
ATOM 2460 C C . PHE B 1 26 ? 58.117 38.639 14.974 1.00 20.68 26 PHE B C 1
ATOM 2461 O O . PHE B 1 26 ? 58.105 37.475 15.402 1.00 22.15 26 PHE B O 1
ATOM 2469 N N . PRO B 1 27 ? 58.046 39.697 15.807 1.00 21.36 27 PRO B N 1
ATOM 2470 C CA . PRO B 1 27 ? 58.060 41.132 15.485 1.00 21.18 27 PRO B CA 1
ATOM 2471 C C . PRO B 1 27 ? 59.404 41.788 15.730 1.00 24.11 27 PRO B C 1
ATOM 2472 O O . PRO B 1 27 ? 60.137 41.400 16.640 1.00 24.14 27 PRO B O 1
ATOM 2476 N N . ASP B 1 28 ? 59.691 42.800 14.930 1.00 21.89 28 ASP B N 1
ATOM 2477 C CA . ASP B 1 28 ? 60.798 43.726 15.173 1.00 23.80 28 ASP B CA 1
ATOM 2478 C C . ASP B 1 28 ? 60.208 44.953 15.852 1.00 25.22 28 ASP B C 1
ATOM 2479 O O . ASP B 1 28 ? 59.613 45.800 15.194 1.00 26.83 28 ASP B O 1
ATOM 2484 N N . THR B 1 29 ? 60.359 45.046 17.171 1.00 23.95 29 THR B N 1
ATOM 2485 C CA . THR B 1 29 ? 59.733 46.149 17.900 1.00 27.09 29 THR B CA 1
ATOM 2486 C C . THR B 1 29 ? 60.596 47.415 17.938 1.00 30.19 29 THR B C 1
ATOM 2487 O O . THR B 1 29 ? 60.337 48.303 18.760 1.00 33.48 29 THR B O 1
ATOM 2491 N N . SER B 1 30 ? 61.569 47.546 17.037 1.00 27.53 30 SER B N 1
ATOM 2492 C CA . SER B 1 30 ? 62.429 48.722 17.008 1.00 32.50 30 SER B CA 1
ATOM 2493 C C . SER B 1 30 ? 61.779 49.916 16.322 1.00 32.93 30 SER B C 1
ATOM 2494 O O . SER B 1 30 ? 62.350 51.011 16.344 1.00 34.73 30 SER B O 1
ATOM 2497 N N . THR B 1 31 ? 60.616 49.733 15.701 1.00 30.02 31 THR B N 1
ATOM 2498 C CA . THR B 1 31 ? 59.836 50.820 15.130 1.00 24.98 31 THR B CA 1
ATOM 2499 C C . THR B 1 31 ? 58.382 50.638 15.550 1.00 23.08 31 THR B C 1
ATOM 2500 O O . THR B 1 31 ? 57.962 49.542 15.925 1.00 24.40 31 THR B O 1
ATOM 2504 N N . TRP B 1 32 ? 57.615 51.735 15.495 1.00 27.03 32 TRP B N 1
ATOM 2505 C CA . TRP B 1 32 ? 56.164 51.653 15.754 1.00 24.79 32 TRP B 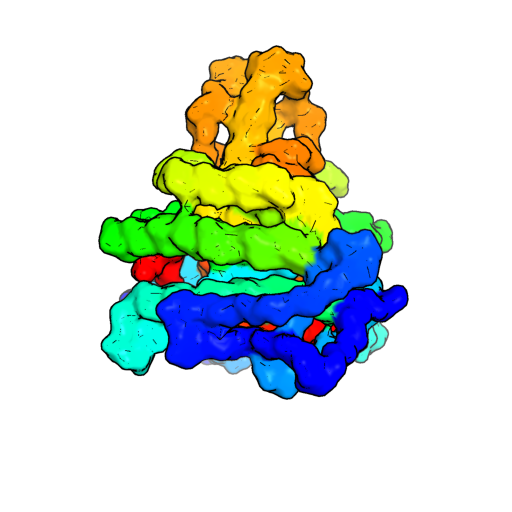CA 1
ATOM 2506 C C . TRP B 1 32 ? 55.459 52.526 14.715 1.00 24.22 32 TRP B C 1
ATOM 2507 O O . TRP B 1 32 ? 55.886 53.657 14.479 1.00 26.36 32 TRP B O 1
ATOM 2518 N N . PRO B 1 33 ? 54.384 52.047 14.079 1.00 22.78 33 PRO B N 1
ATOM 2519 C CA . PRO B 1 33 ? 53.826 50.699 14.173 1.00 19.68 33 PRO B CA 1
ATOM 2520 C C . PRO B 1 33 ? 54.817 49.682 13.671 1.00 21.92 33 PRO B C 1
ATOM 2521 O O . PRO B 1 33 ? 55.709 49.987 12.850 1.00 24.42 33 PRO B O 1
ATOM 2525 N N . VAL B 1 34 ? 54.704 48.473 14.205 1.00 19.67 34 VAL B N 1
ATOM 2526 C CA . VAL B 1 34 ? 55.656 47.450 13.816 1.00 21.29 34 VAL B CA 1
ATOM 2527 C C . VAL B 1 34 ? 55.388 47.040 12.378 1.00 20.66 34 VAL B C 1
ATOM 2528 O O . VAL B 1 34 ? 54.238 46.975 11.924 1.00 21.27 34 VAL B O 1
ATOM 2534 N N . VAL B 1 35 ? 56.459 46.745 11.652 1.00 20.39 35 VAL B N 1
ATOM 2535 C CA . VAL B 1 35 ? 56.343 46.307 10.268 1.00 20.12 35 VAL B CA 1
ATOM 2536 C C . VAL B 1 35 ? 56.009 44.826 10.209 1.00 22.31 35 VAL B C 1
ATOM 2537 O O . VAL B 1 35 ? 56.633 44.019 10.911 1.00 28.97 35 VAL B O 1
ATOM 2541 N N . PHE B 1 36 ? 54.951 44.475 9.470 1.00 20.52 36 PHE B N 1
ATOM 2542 C CA . PHE B 1 36 ? 54.681 43.058 9.237 1.00 21.09 36 PHE B CA 1
ATOM 2543 C C . PHE B 1 36 ? 55.352 42.681 7.914 1.00 24.72 36 PHE B C 1
ATOM 2544 O O . PHE B 1 36 ? 55.135 43.380 6.904 1.00 24.22 36 PHE B O 1
ATOM 2552 N N . PRO B 1 37 ? 56.165 41.620 7.876 1.00 21.73 37 PRO B N 1
ATOM 2553 C CA . PRO B 1 37 ? 56.966 41.345 6.672 1.00 22.37 37 PRO B CA 1
ATOM 2554 C C . PRO B 1 37 ? 56.123 40.877 5.496 1.00 24.40 37 PRO B C 1
ATOM 2555 O O . PRO B 1 37 ? 55.084 40.231 5.647 1.00 26.49 37 PRO B O 1
ATOM 2559 N N . GLU B 1 38 ? 56.616 41.202 4.297 1.00 25.49 38 GLU B N 1
ATOM 2560 C CA . GLU B 1 38 ? 56.163 40.530 3.094 1.00 33.55 38 GLU B CA 1
ATOM 2561 C C . GLU B 1 38 ? 56.424 39.032 3.212 1.00 24.13 38 GLU B C 1
ATOM 2562 O O . GLU B 1 38 ? 57.481 38.613 3.701 1.00 28.22 38 GLU B O 1
ATOM 2572 N N . LEU B 1 39 ? 55.450 38.225 2.750 1.00 25.27 39 LEU B N 1
ATOM 2573 C CA . LEU B 1 39 ? 55.485 36.772 2.805 1.00 26.68 39 LEU B CA 1
ATOM 2574 C C . LEU B 1 39 ? 55.389 36.165 1.408 1.00 33.11 39 LEU B C 1
ATOM 2575 O O . LEU B 1 39 ? 54.664 36.693 0.553 1.00 32.37 39 LEU B O 1
ATOM 2580 N N . PRO B 1 40 ? 56.078 35.045 1.162 1.00 30.38 40 PRO B N 1
ATOM 2581 C CA . PRO B 1 40 ? 55.914 34.326 -0.107 1.00 38.48 40 PRO B CA 1
ATOM 2582 C C . PRO B 1 40 ? 54.471 33.914 -0.349 1.00 41.57 40 PRO B C 1
ATOM 2583 O O . PRO B 1 40 ? 53.760 33.489 0.568 1.00 33.24 40 PRO B O 1
ATOM 2587 N N . ALA B 1 41 ? 54.059 33.998 -1.609 1.00 44.79 41 ALA B N 1
ATOM 2588 C CA . ALA B 1 41 ? 52.734 33.534 -1.988 1.00 45.25 41 ALA B CA 1
ATOM 2589 C C . ALA B 1 41 ? 52.586 32.050 -1.693 1.00 45.23 41 ALA B C 1
ATOM 2590 O O . ALA B 1 41 ? 53.527 31.269 -1.856 1.00 43.72 41 ALA B O 1
ATOM 2592 N N . ALA B 1 42 ? 51.399 31.672 -1.211 1.00 49.96 42 ALA B N 1
ATOM 2593 C CA . ALA B 1 42 ? 51.030 30.295 -0.927 1.00 61.07 42 ALA B CA 1
ATOM 2594 C C . ALA B 1 42 ? 50.718 29.553 -2.224 1.00 75.43 42 ALA B C 1
ATOM 2595 O O . ALA B 1 42 ? 50.027 30.093 -3.095 1.00 68.64 42 ALA B O 1
ATOM 2597 N N . PRO B 1 43 ? 51.208 28.307 -2.359 1.00 95.41 43 PRO B N 1
ATOM 2598 C CA . PRO B 1 43 ? 51.025 27.538 -3.602 1.00 107.24 43 PRO B CA 1
ATOM 2599 C C . PRO B 1 43 ? 49.603 27.549 -4.145 1.00 112.12 43 PRO B C 1
ATOM 2600 O O . PRO B 1 43 ? 49.355 28.069 -5.237 1.00 114.60 43 PRO B O 1
ATOM 2604 N N . TYR B 1 44 ? 48.665 26.979 -3.385 1.00 113.34 44 TYR B N 1
ATOM 2605 C CA . TYR B 1 44 ? 47.265 26.942 -3.796 1.00 116.49 44 TYR B CA 1
ATOM 2606 C C . TYR B 1 44 ? 46.702 28.332 -4.079 1.00 108.78 44 TYR B C 1
ATOM 2607 O O . TYR B 1 44 ? 45.664 28.447 -4.741 1.00 109.84 44 TYR B O 1
ATOM 2616 N N . GLY B 1 45 ? 47.371 29.384 -3.622 1.00 100.57 45 GLY B N 1
ATOM 2617 C CA . GLY B 1 45 ? 46.787 30.707 -3.601 1.00 93.77 45 GLY B CA 1
ATOM 2618 C C . GLY B 1 45 ? 46.044 30.998 -2.321 1.00 84.76 45 GLY B C 1
ATOM 2619 O O . GLY B 1 45 ? 45.342 32.014 -2.237 1.00 88.02 45 GLY B O 1
ATOM 2620 N N . GLY B 1 46 ? 46.177 30.131 -1.326 1.00 69.03 46 GLY B N 1
ATOM 2621 C CA . GLY B 1 46 ? 45.492 30.273 -0.072 1.00 52.00 46 GLY B CA 1
ATOM 2622 C C . GLY B 1 46 ? 46.243 31.140 0.909 1.00 40.30 46 GLY B C 1
ATOM 2623 O O . GLY B 1 46 ? 47.010 32.036 0.545 1.00 37.26 46 GLY B O 1
ATOM 2624 N N . PRO B 1 47 ? 46.017 30.882 2.192 1.00 30.70 47 PRO B N 1
ATOM 2625 C CA . PRO B 1 47 ? 46.666 31.684 3.238 1.00 28.16 47 PRO B CA 1
ATOM 2626 C C . PRO B 1 47 ? 48.176 31.504 3.220 1.00 26.35 47 PRO B C 1
ATOM 2627 O O . PRO B 1 47 ? 48.694 30.418 2.939 1.00 28.13 47 PRO B O 1
ATOM 2631 N N . CYS B 1 48 ? 48.876 32.576 3.568 1.00 26.17 48 CYS B N 1
ATOM 2632 C CA . CYS B 1 48 ? 50.327 32.543 3.701 1.00 22.92 48 CYS B CA 1
ATOM 2633 C C . CYS B 1 48 ? 50.754 31.943 5.026 1.00 21.97 48 CYS B C 1
ATOM 2634 O O . CYS B 1 48 ? 50.043 32.022 6.035 1.00 24.15 48 CYS B O 1
ATOM 2637 N N . ARG B 1 49 ? 51.907 31.291 5.005 1.00 23.18 49 ARG B N 1
ATOM 2638 C CA . ARG B 1 49 ? 52.476 30.773 6.232 1.00 23.72 49 ARG B CA 1
ATOM 2639 C C . ARG B 1 49 ? 52.920 31.960 7.087 1.00 22.12 49 ARG B C 1
ATOM 2640 O O . ARG B 1 49 ? 53.600 32.859 6.581 1.00 23.92 49 ARG B O 1
ATOM 2648 N N . PRO B 1 50 ? 52.540 32.028 8.369 1.00 20.22 50 PRO B N 1
ATOM 2649 C CA . PRO B 1 50 ? 52.896 33.214 9.166 1.00 19.72 50 PRO B CA 1
ATOM 2650 C C . PRO B 1 50 ? 54.401 33.326 9.343 1.00 19.72 50 PRO B C 1
ATOM 2651 O O . PRO B 1 50 ? 55.123 32.314 9.342 1.00 21.30 50 PRO B O 1
ATOM 2655 N N . PRO B 1 51 ? 54.917 34.535 9.529 1.00 19.04 51 PRO B N 1
ATOM 2656 C CA . PRO B 1 51 ? 56.332 34.671 9.881 1.00 20.01 51 PRO B CA 1
ATOM 2657 C C . PRO B 1 51 ? 56.614 33.950 11.187 1.00 20.67 51 PRO B C 1
ATOM 2658 O O . PRO B 1 51 ? 55.761 33.880 12.068 1.00 20.38 51 PRO B O 1
ATOM 2662 N N . GLN B 1 52 ? 57.807 33.363 11.280 1.00 20.50 52 GLN B N 1
ATOM 2663 C CA . GLN B 1 52 ? 58.243 32.713 12.505 1.00 18.80 52 GLN B CA 1
ATOM 2664 C C . GLN B 1 52 ? 58.636 33.788 13.515 1.00 21.16 52 GLN B C 1
ATOM 2665 O O . GLN B 1 52 ? 58.870 34.954 13.165 1.00 21.79 52 GLN B O 1
ATOM 2671 N N . HIS B 1 53 ? 58.696 33.396 14.782 1.00 20.61 53 HIS B N 1
ATOM 2672 C CA . HIS B 1 53 ? 59.126 34.347 15.796 1.00 18.13 53 HIS B CA 1
ATOM 2673 C C . HIS B 1 53 ? 60.578 34.769 15.547 1.00 22.92 53 HIS B C 1
ATOM 2674 O O . HIS B 1 53 ? 61.347 34.045 14.915 1.00 24.05 53 HIS B O 1
ATOM 2681 N N . THR B 1 54 ? 60.929 35.966 16.024 1.00 19.96 54 THR B N 1
ATOM 2682 C CA . THR B 1 54 ? 62.313 36.431 15.952 1.00 23.50 54 THR B CA 1
ATOM 2683 C C . THR B 1 54 ? 63.316 35.408 16.470 1.00 24.10 54 THR B C 1
ATOM 2684 O O . THR B 1 54 ? 64.429 35.307 15.929 1.00 25.18 54 THR B O 1
ATOM 2690 N N . SER B 1 55 ? 62.937 34.610 17.468 1.00 22.59 55 SER B N 1
ATOM 2691 C CA . SER B 1 55 ? 63.795 33.585 18.060 1.00 22.58 55 SER B CA 1
ATOM 2692 C C . SER B 1 55 ? 63.925 32.344 17.187 1.00 24.66 55 SER B C 1
ATOM 2693 O O . SER B 1 55 ? 64.771 31.470 17.479 1.00 25.06 55 SER B O 1
ATOM 2696 N N . LYS B 1 56 ? 63.089 32.235 16.156 1.00 22.47 56 LYS B N 1
ATOM 2697 C CA . LYS B 1 56 ? 63.002 31.090 15.261 1.00 24.97 56 LYS B CA 1
ATOM 2698 C C . LYS B 1 56 ? 62.584 29.816 15.985 1.00 24.67 56 LYS B C 1
ATOM 2699 O O . LYS B 1 56 ? 62.789 28.716 15.478 1.00 27.69 56 LYS B O 1
ATOM 2705 N N . ALA B 1 57 ? 61.980 29.943 17.167 1.00 21.99 57 ALA B N 1
ATOM 2706 C CA . ALA B 1 57 ? 61.430 28.782 17.846 1.00 21.58 57 ALA B CA 1
ATOM 2707 C C . ALA B 1 57 ? 60.286 28.200 17.013 1.00 21.77 57 ALA B C 1
ATOM 2708 O O . ALA B 1 57 ? 59.568 28.926 16.327 1.00 25.95 57 ALA B O 1
ATOM 2710 N N . ALA B 1 58 ? 60.096 26.888 17.097 1.00 24.45 58 ALA B N 1
ATOM 2711 C CA . ALA B 1 58 ? 58.999 26.252 16.383 1.00 24.40 58 ALA B CA 1
ATOM 2712 C C . ALA B 1 58 ? 57.965 25.765 17.383 1.00 20.67 58 ALA B C 1
ATOM 2713 O O . ALA B 1 58 ? 58.292 25.407 18.518 1.00 23.05 58 ALA B O 1
ATOM 2715 N N . ALA B 1 59 ? 56.728 25.677 16.924 1.00 20.39 59 ALA B N 1
ATOM 2716 C CA . ALA B 1 59 ? 55.652 25.275 17.824 1.00 19.06 59 ALA B CA 1
ATOM 2717 C C . ALA B 1 59 ? 55.864 23.851 18.335 1.00 19.70 59 ALA B C 1
ATOM 2718 O O . ALA B 1 59 ? 56.343 22.980 17.588 1.00 22.85 59 ALA B O 1
ATOM 2720 N N . PRO B 1 60 ? 55.504 23.575 19.592 1.00 18.04 60 PRO B N 1
ATOM 2721 C CA . PRO B 1 60 ? 55.673 22.229 20.132 1.00 19.90 60 PRO B CA 1
ATOM 2722 C C . PRO B 1 60 ? 54.723 21.266 19.452 1.00 18.98 60 PRO B C 1
ATOM 2723 O O . PRO B 1 60 ? 53.614 21.627 19.038 1.00 19.61 60 PRO B O 1
ATOM 2727 N N . ARG B 1 61 ? 55.149 20.004 19.378 1.00 20.76 61 ARG B N 1
ATOM 2728 C CA . ARG B 1 61 ? 54.307 18.956 18.797 1.00 20.09 61 ARG B CA 1
ATOM 2729 C C . ARG B 1 61 ? 53.318 18.500 19.852 1.00 24.97 61 ARG B C 1
ATOM 2730 O O . ARG B 1 61 ? 53.667 17.772 20.782 1.00 33.04 61 ARG B O 1
ATOM 2738 N N . ILE B 1 62 ? 52.069 18.931 19.719 1.00 18.52 62 ILE B N 1
ATOM 2739 C CA . ILE B 1 62 ? 50.993 18.574 20.636 1.00 18.10 62 ILE B CA 1
ATOM 2740 C C . ILE B 1 62 ? 49.915 17.891 19.806 1.00 18.64 62 ILE B C 1
ATOM 2741 O O . ILE B 1 62 ? 49.443 18.482 18.832 1.00 18.49 62 ILE B O 1
ATOM 2746 N N . PRO B 1 63 ? 49.475 16.692 20.159 1.00 18.07 63 PRO B N 1
ATOM 2747 C CA . PRO B 1 63 ? 48.482 16.020 19.336 1.00 19.43 63 PRO B CA 1
ATOM 2748 C C . PRO B 1 63 ? 47.161 16.752 19.401 1.00 19.21 63 PRO B C 1
ATOM 2749 O O . PRO B 1 63 ? 46.834 17.412 20.388 1.00 19.08 63 PRO B O 1
ATOM 2753 N N . ALA B 1 64 ? 46.404 16.649 18.309 1.00 20.67 64 ALA B N 1
ATOM 2754 C CA . ALA B 1 64 ? 45.213 17.487 18.171 1.00 20.50 64 ALA B CA 1
ATOM 2755 C C . ALA B 1 64 ? 44.192 17.234 19.281 1.00 21.55 64 ALA B C 1
ATOM 2756 O O . ALA B 1 64 ? 43.506 18.163 19.709 1.00 22.42 64 ALA B O 1
ATOM 2758 N N . ASP B 1 65 ? 44.070 15.991 19.747 1.00 17.99 65 ASP B N 1
ATOM 2759 C CA . ASP B 1 65 ? 43.130 15.690 20.812 1.00 17.05 65 ASP B CA 1
ATOM 2760 C C . ASP B 1 65 ? 43.516 16.304 22.153 1.00 18.53 65 ASP B C 1
ATOM 2761 O O . ASP B 1 65 ? 42.674 16.321 23.069 1.00 23.02 65 ASP B O 1
ATOM 2766 N N . ARG B 1 66 ? 44.757 16.758 22.314 1.00 15.51 66 ARG B N 1
ATOM 2767 C CA . ARG B 1 66 ? 45.208 17.346 23.566 1.00 14.84 66 ARG B CA 1
ATOM 2768 C C . ARG B 1 66 ? 45.275 18.866 23.503 1.00 16.05 66 ARG B C 1
ATOM 2769 O O . ARG B 1 66 ? 45.426 19.502 24.546 1.00 17.62 66 ARG B O 1
ATOM 2777 N N . LEU B 1 67 ? 45.180 19.441 22.315 1.00 15.76 67 LEU B N 1
ATOM 2778 C CA . LEU B 1 67 ? 45.201 20.887 22.166 1.00 16.38 67 LEU B CA 1
ATOM 2779 C C . LEU B 1 67 ? 43.891 21.498 22.653 1.00 14.67 67 LEU B C 1
ATOM 2780 O O . LEU B 1 67 ? 42.831 20.898 22.514 1.00 17.62 67 LEU B O 1
ATOM 2785 N N . PRO B 1 68 ? 43.932 22.721 23.184 1.00 13.62 68 PRO B N 1
ATOM 2786 C CA . PRO B 1 68 ? 42.673 23.461 23.386 1.00 13.64 68 PRO B CA 1
ATOM 2787 C C . PRO B 1 68 ? 42.099 23.834 22.035 1.00 14.77 68 PRO B C 1
ATOM 2788 O O . PRO B 1 68 ? 42.818 24.266 21.143 1.00 18.90 68 PRO B O 1
ATOM 2792 N N . ASN B 1 69 ? 40.776 23.637 21.879 1.00 16.03 69 ASN B N 1
ATOM 2793 C CA . ASN B 1 69 ? 40.090 24.097 20.669 1.00 16.16 69 ASN B CA 1
ATOM 2794 C C . ASN B 1 69 ? 39.945 25.619 20.688 1.00 15.74 69 ASN B C 1
ATOM 2795 O O . ASN B 1 69 ? 40.096 26.289 19.652 1.00 17.29 69 ASN B O 1
ATOM 2800 N N . HIS B 1 70 ? 39.724 26.175 21.875 1.00 14.16 70 HIS B N 1
ATOM 2801 C CA . HIS B 1 70 ? 39.433 27.601 22.028 1.00 12.68 70 HIS B CA 1
ATOM 2802 C C . HIS B 1 70 ? 40.211 28.124 23.219 1.00 13.00 70 HIS B C 1
ATOM 2803 O O . HIS B 1 70 ? 40.046 27.659 24.365 1.00 14.05 70 HIS B O 1
ATOM 2810 N N . VAL B 1 71 ? 41.086 29.092 22.927 1.00 11.86 71 VAL B N 1
ATOM 2811 C CA . VAL B 1 71 ? 41.895 29.780 23.923 1.00 12.04 71 VAL B CA 1
ATOM 2812 C C . VAL B 1 71 ? 41.345 31.198 24.060 1.00 14.44 71 VAL B C 1
ATOM 2813 O O . VAL B 1 71 ? 41.181 31.897 23.049 1.00 14.48 71 VAL B O 1
ATOM 2817 N N . ALA B 1 72 ? 41.099 31.626 25.290 1.00 13.03 72 ALA B N 1
ATOM 2818 C CA . ALA B 1 72 ? 40.701 33.010 25.565 1.00 12.49 72 ALA B CA 1
ATOM 2819 C C . ALA B 1 72 ? 41.835 33.700 26.296 1.00 15.28 72 ALA B C 1
ATOM 2820 O O . ALA B 1 72 ? 42.459 33.098 27.172 1.00 14.39 72 ALA B O 1
ATOM 2822 N N . ILE B 1 73 ? 42.142 34.952 25.934 1.00 12.46 73 ILE B N 1
ATOM 2823 C CA . ILE B 1 73 ? 43.280 35.655 26.534 1.00 13.84 73 ILE B CA 1
ATOM 2824 C C . ILE B 1 73 ? 42.830 37.021 27.009 1.00 14.43 73 ILE B C 1
ATOM 2825 O O . ILE B 1 73 ? 42.353 37.841 26.209 1.00 14.99 73 ILE B O 1
ATOM 2830 N N . VAL B 1 74 ? 43.055 37.300 28.282 1.00 12.27 74 VAL B N 1
ATOM 2831 C CA . VAL B 1 74 ? 42.874 38.641 28.853 1.00 11.84 74 VAL B CA 1
ATOM 2832 C C . VAL B 1 74 ? 44.238 39.332 28.769 1.00 15.61 74 VAL B C 1
ATOM 2833 O O . VAL B 1 74 ? 45.196 38.940 29.462 1.00 14.64 74 VAL B O 1
ATOM 2837 N N . MET B 1 75 ? 44.329 40.360 27.930 1.00 15.92 75 MET B N 1
ATOM 2838 C CA . MET B 1 75 ? 45.606 41.000 27.552 1.00 15.89 75 MET B CA 1
ATOM 2839 C C . MET B 1 75 ? 45.960 42.112 28.536 1.00 17.84 75 MET B C 1
ATOM 2840 O O . MET B 1 75 ? 45.855 43.309 28.240 1.00 20.01 75 MET B O 1
ATOM 2845 N N . ASP B 1 76 ? 46.410 41.704 29.724 1.00 16.28 76 ASP B N 1
ATOM 2846 C CA . ASP B 1 76 ? 46.464 42.570 30.897 1.00 15.54 76 ASP B CA 1
ATOM 2847 C C . ASP B 1 76 ? 47.908 42.945 31.213 1.00 18.29 76 ASP B C 1
ATOM 2848 O O . ASP B 1 76 ? 48.847 42.215 30.861 1.00 16.99 76 ASP B O 1
ATOM 2853 N N . GLY B 1 77 ? 48.076 44.136 31.784 1.00 15.99 77 GLY B N 1
ATOM 2854 C CA . GLY B 1 77 ? 49.374 44.619 32.244 1.00 17.50 77 GLY B CA 1
ATOM 2855 C C . GLY B 1 77 ? 50.036 45.659 31.370 1.00 18.54 77 GLY B C 1
ATOM 2856 O O . GLY B 1 77 ? 51.188 46.022 31.641 1.00 18.69 77 GLY B O 1
ATOM 28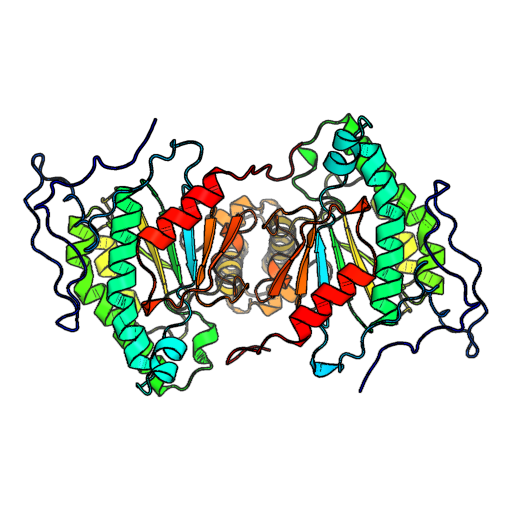57 N N . ASN B 1 78 ? 49.346 46.172 30.352 1.00 17.96 78 ASN B N 1
ATOM 2858 C CA . ASN B 1 78 ? 49.956 47.156 29.450 1.00 17.93 78 ASN B CA 1
ATOM 2859 C C . ASN B 1 78 ? 50.303 48.451 30.173 1.00 20.27 78 ASN B C 1
ATOM 2860 O O . ASN B 1 78 ? 51.388 49.039 29.949 1.00 19.63 78 ASN B O 1
ATOM 2865 N N . GLY B 1 79 ? 49.383 48.937 31.013 1.00 19.11 79 GLY B N 1
ATOM 2866 C CA . GLY B 1 79 ? 49.595 50.207 31.691 1.00 20.89 79 GLY B CA 1
ATOM 2867 C C . GLY B 1 79 ? 50.757 50.140 32.661 1.00 21.79 79 GLY B C 1
ATOM 2868 O O . GLY B 1 79 ? 51.626 51.010 32.648 1.00 22.84 79 GLY B O 1
ATOM 2869 N N . ARG B 1 80 ? 50.813 49.070 33.468 1.00 21.04 80 ARG B N 1
ATOM 2870 C CA . ARG B 1 80 ? 51.915 48.897 34.424 1.00 22.40 80 ARG B CA 1
ATOM 2871 C C . ARG B 1 80 ? 53.258 48.738 33.722 1.00 22.48 80 ARG B C 1
ATOM 2872 O O . ARG B 1 80 ? 54.283 49.208 34.228 1.00 25.21 80 ARG B O 1
ATOM 2880 N N . TRP B 1 81 ? 53.286 48.018 32.600 1.00 22.69 81 TRP B N 1
ATOM 2881 C CA . TRP B 1 81 ? 54.511 47.929 31.806 1.00 20.51 81 TRP B CA 1
ATOM 2882 C C . TRP B 1 81 ? 55.070 49.322 31.501 1.00 20.93 81 TRP B C 1
ATOM 2883 O O . TRP B 1 81 ? 56.283 49.569 31.638 1.00 22.28 81 TRP B O 1
ATOM 2894 N N . ALA B 1 82 ? 54.189 50.254 31.086 1.00 19.03 82 ALA B N 1
ATOM 2895 C CA . ALA B 1 82 ? 54.652 51.601 30.774 1.00 24.07 82 ALA B CA 1
ATOM 2896 C C . ALA B 1 82 ? 55.039 52.371 32.032 1.00 26.18 82 ALA B C 1
ATOM 2897 O O . ALA B 1 82 ? 56.104 53.008 32.078 1.00 27.41 82 ALA B O 1
ATOM 2899 N N . THR B 1 83 ? 54.205 52.305 33.076 1.00 23.63 83 THR B N 1
ATOM 2900 C CA . THR B 1 83 ? 54.462 53.108 34.278 1.00 26.95 83 THR B CA 1
ATOM 2901 C C . THR B 1 83 ? 55.783 52.702 34.934 1.00 27.76 83 THR B C 1
ATOM 2902 O O . THR B 1 83 ? 56.527 53.564 35.438 1.00 31.46 83 THR B O 1
ATOM 2906 N N . GLN B 1 84 ? 56.114 51.403 34.904 1.00 30.91 84 GLN B N 1
ATOM 2907 C CA . GLN B 1 84 ? 57.388 50.914 35.446 1.00 30.07 84 GLN B CA 1
ATOM 2908 C C . GLN B 1 84 ? 58.592 51.492 34.722 1.00 36.23 84 GLN B C 1
ATOM 2909 O O . GLN B 1 84 ? 59.692 51.529 35.294 1.00 36.31 84 GLN B O 1
ATOM 2915 N N . ARG B 1 85 ? 58.411 51.933 33.483 1.00 30.73 85 ARG B N 1
ATOM 2916 C CA . ARG B 1 85 ? 59.440 52.548 32.657 1.00 34.45 85 ARG B CA 1
ATOM 2917 C C . ARG B 1 85 ? 59.357 54.072 32.652 1.00 37.65 85 ARG B C 1
ATOM 2918 O O . ARG B 1 85 ? 60.044 54.723 31.852 1.00 38.82 85 ARG B O 1
ATOM 2926 N N . GLY B 1 86 ? 58.533 54.664 33.520 1.00 32.83 86 GLY B N 1
ATOM 2927 C CA . GLY B 1 86 ? 58.359 56.106 33.476 1.00 36.77 86 GLY B CA 1
ATOM 2928 C C . GLY B 1 86 ? 57.680 56.626 32.230 1.00 42.31 86 GLY B C 1
ATOM 2929 O O . GLY B 1 86 ? 57.818 57.810 31.904 1.00 41.74 86 GLY B O 1
ATOM 2930 N N . LEU B 1 87 ? 56.922 55.784 31.533 1.00 30.72 87 LEU B N 1
ATOM 2931 C CA . LEU B 1 87 ? 56.155 56.191 30.362 1.00 27.89 87 LEU B CA 1
ATOM 2932 C C . LEU B 1 87 ? 54.678 56.343 30.698 1.00 31.12 87 LEU B C 1
ATOM 2933 O O . LEU B 1 87 ? 54.173 55.749 31.656 1.00 33.24 87 LEU B O 1
ATOM 2938 N N . ALA B 1 88 ? 53.982 57.133 29.873 1.00 31.12 88 ALA B N 1
ATOM 2939 C CA . ALA B 1 88 ? 52.526 57.199 29.961 1.00 31.55 88 ALA B CA 1
ATOM 2940 C C . ALA B 1 88 ? 51.931 55.804 29.780 1.00 28.38 88 ALA B C 1
ATOM 2941 O O . ALA B 1 88 ? 52.429 55.011 28.974 1.00 30.91 88 ALA B O 1
ATOM 2943 N N . ARG B 1 89 ? 50.840 55.519 30.509 1.00 29.55 89 ARG B N 1
ATOM 2944 C CA . ARG B 1 89 ? 50.236 54.181 30.468 1.00 25.65 89 ARG B CA 1
ATOM 2945 C C . ARG B 1 89 ? 49.978 53.718 29.033 1.00 30.52 89 ARG B C 1
ATOM 2946 O O . ARG B 1 89 ? 50.215 52.555 28.689 1.00 29.70 89 ARG B O 1
ATOM 2954 N N . THR B 1 90 ? 49.492 54.606 28.179 1.00 31.74 90 THR B N 1
ATOM 2955 C CA . THR B 1 90 ? 49.066 54.141 26.863 1.00 28.04 90 THR B CA 1
ATOM 2956 C C . THR B 1 90 ? 50.233 53.798 25.908 1.00 28.58 90 THR B C 1
ATOM 2957 O O . THR B 1 90 ? 50.000 53.144 24.875 1.00 27.85 90 THR B O 1
ATOM 2961 N N . GLU B 1 91 ? 51.491 54.125 26.266 1.00 27.21 91 GLU B N 1
ATOM 2962 C CA . GLU B 1 91 ? 52.642 53.581 25.530 1.00 25.05 91 GLU B CA 1
ATOM 2963 C C . GLU B 1 91 ? 52.741 52.049 25.645 1.00 26.63 91 GLU B C 1
ATOM 2964 O O . GLU B 1 91 ? 53.171 51.352 24.690 1.00 27.19 91 GLU B O 1
ATOM 2970 N N . GLY B 1 92 ? 52.290 51.492 26.779 1.00 26.11 92 GLY B N 1
ATOM 2971 C CA . GLY B 1 92 ? 52.276 50.045 26.919 1.00 22.06 92 GLY B CA 1
ATOM 2972 C C . GLY B 1 92 ? 51.249 49.403 26.008 1.00 19.88 92 GLY B C 1
ATOM 2973 O O . GLY B 1 92 ? 51.514 48.373 25.362 1.00 21.09 92 GLY B O 1
ATOM 2974 N N . HIS B 1 93 ? 50.064 50.023 25.919 1.00 20.44 93 HIS B N 1
ATOM 2975 C CA . HIS B 1 93 ? 49.067 49.512 24.992 1.00 21.44 93 HIS B CA 1
ATOM 2976 C C . HIS B 1 93 ? 49.604 49.510 23.576 1.00 18.85 93 HIS B C 1
ATOM 2977 O O . HIS B 1 93 ? 49.390 48.555 22.831 1.00 20.16 93 HIS B O 1
ATOM 2984 N N . LYS B 1 94 ? 50.303 50.581 23.173 1.00 20.66 94 LYS B N 1
ATOM 2985 C CA . LYS B 1 94 ? 50.889 50.577 21.831 1.00 18.68 94 LYS B CA 1
ATOM 2986 C C . LYS B 1 94 ? 51.788 49.361 21.600 1.00 20.72 94 LYS B C 1
ATOM 2987 O O . LYS B 1 94 ? 51.770 48.769 20.507 1.00 21.61 94 LYS B O 1
ATOM 2995 N N . MET B 1 95 ? 52.594 48.973 22.606 1.00 22.45 95 MET B N 1
ATOM 2996 C CA . MET B 1 95 ? 53.443 47.796 22.409 1.00 22.85 95 MET B CA 1
ATOM 2997 C C . MET B 1 95 ? 52.626 46.496 22.317 1.00 20.96 95 MET B C 1
ATOM 2998 O O . MET B 1 95 ? 53.077 45.516 21.705 1.00 20.43 95 MET B O 1
ATOM 3003 N N . GLY B 1 96 ? 51.429 46.486 22.891 1.00 19.61 96 GLY B N 1
ATOM 3004 C CA . GLY B 1 96 ? 50.586 45.294 22.871 1.00 18.82 96 GLY B CA 1
ATOM 3005 C C . GLY B 1 96 ? 50.067 44.907 21.492 1.00 18.05 96 GLY B C 1
ATOM 3006 O O . GLY B 1 96 ? 49.668 43.762 21.288 1.00 17.51 96 GLY B O 1
ATOM 3007 N N . GLU B 1 97 ? 50.044 45.847 20.547 1.00 16.87 97 GLU B N 1
ATOM 3008 C CA . GLU B 1 97 ? 49.561 45.546 19.198 1.00 16.05 97 GLU B CA 1
ATOM 3009 C C . GLU B 1 97 ? 50.402 44.455 18.526 1.00 15.37 97 GLU B C 1
ATOM 3010 O O . GLU B 1 97 ? 49.858 43.480 17.972 1.00 16.42 97 GLU B O 1
ATOM 3016 N N . ALA B 1 98 ? 51.735 44.636 18.531 1.00 17.61 98 ALA B N 1
ATOM 3017 C CA . ALA B 1 98 ? 52.607 43.615 17.955 1.00 17.27 98 ALA B CA 1
ATOM 3018 C C . ALA B 1 98 ? 52.413 42.282 18.642 1.00 16.58 98 ALA B C 1
ATOM 3019 O O . ALA B 1 98 ? 52.526 41.229 17.998 1.00 16.59 98 ALA B O 1
ATOM 3021 N N . VAL B 1 99 ? 52.150 42.294 19.953 1.00 15.99 99 VAL B N 1
ATOM 3022 C CA . VAL B 1 99 ? 51.949 41.030 20.663 1.00 14.90 99 VAL B CA 1
ATOM 3023 C C . VAL B 1 99 ? 50.682 40.326 20.173 1.00 14.73 99 VAL B C 1
ATOM 3024 O O . VAL B 1 99 ? 50.663 39.092 20.019 1.00 15.46 99 VAL B O 1
ATOM 3028 N N . VAL B 1 100 ? 49.598 41.082 19.928 1.00 16.57 100 VAL B N 1
ATOM 3029 C CA . VAL B 1 100 ? 48.398 40.488 19.345 1.00 13.19 100 VAL B CA 1
ATOM 3030 C C . VAL B 1 100 ? 48.740 39.745 18.065 1.00 14.81 100 VAL B C 1
ATOM 3031 O O . VAL B 1 100 ? 48.343 38.587 17.858 1.00 15.25 100 VAL B O 1
ATOM 3035 N N . ILE B 1 101 ? 49.491 40.408 17.189 1.00 15.03 101 ILE B N 1
ATOM 3036 C CA . ILE B 1 101 ? 49.760 39.769 15.897 1.00 17.08 101 ILE B CA 1
ATOM 3037 C C . ILE B 1 101 ? 50.723 38.595 16.051 1.00 17.14 101 ILE B C 1
ATOM 3038 O O . ILE B 1 101 ? 50.570 37.555 15.394 1.00 16.18 101 ILE B O 1
ATOM 3043 N N . ASP B 1 102 ? 51.713 38.724 16.934 1.00 14.55 102 ASP B N 1
ATOM 3044 C CA . ASP B 1 102 ? 52.615 37.601 17.222 1.00 15.92 102 ASP B CA 1
ATOM 3045 C C . ASP B 1 102 ? 51.858 36.384 17.751 1.00 16.01 102 ASP B C 1
ATOM 3046 O O . ASP B 1 102 ? 52.128 35.245 17.348 1.00 16.88 102 ASP B O 1
ATOM 3051 N N . ILE B 1 103 ? 50.905 36.614 18.651 1.00 15.89 103 ILE B N 1
ATOM 3052 C CA . ILE B 1 103 ? 50.127 35.516 19.211 1.00 15.68 103 ILE B CA 1
ATOM 3053 C C . ILE B 1 103 ? 49.218 34.904 18.146 1.00 15.20 103 ILE B C 1
ATOM 3054 O O . ILE B 1 103 ? 49.010 33.687 18.127 1.00 16.05 103 ILE B O 1
ATOM 3059 N N . ALA B 1 104 ? 48.654 35.725 17.247 1.00 15.51 104 ALA B N 1
ATOM 3060 C CA . ALA B 1 104 ? 47.900 35.142 16.142 1.00 15.91 104 ALA B CA 1
ATOM 3061 C C . ALA B 1 104 ? 48.785 34.229 15.304 1.00 16.74 104 ALA B C 1
ATOM 3062 O O . ALA B 1 104 ? 48.394 33.091 14.971 1.00 16.81 104 ALA B O 1
ATOM 3064 N N . CYS B 1 105 ? 49.998 34.698 14.973 1.00 15.24 105 CYS B N 1
ATOM 3065 C CA . CYS B 1 105 ? 50.929 33.873 14.201 1.00 16.37 105 CYS B CA 1
ATOM 3066 C C . CYS B 1 105 ? 51.238 32.568 14.935 1.00 16.86 105 CYS B C 1
ATOM 3067 O O . CYS B 1 105 ? 51.226 31.480 14.344 1.00 16.93 105 CYS B O 1
ATOM 3070 N N . GLY B 1 106 ? 51.521 32.660 16.243 1.00 16.92 106 GLY B N 1
ATOM 3071 C CA . GLY B 1 106 ? 51.843 31.460 17.014 1.00 15.51 106 GLY B CA 1
ATOM 3072 C C . GLY B 1 106 ? 50.665 30.514 17.187 1.00 14.85 106 GLY B C 1
ATOM 3073 O O . GLY B 1 106 ? 50.860 29.300 17.245 1.00 16.79 106 GLY B O 1
ATOM 3074 N N . ALA B 1 107 ? 49.445 31.049 17.295 1.00 15.09 107 ALA B N 1
ATOM 3075 C CA . ALA B 1 107 ? 48.283 30.188 17.402 1.00 14.92 107 ALA B CA 1
ATOM 3076 C C . ALA B 1 107 ? 48.082 29.410 16.114 1.00 15.61 107 ALA B C 1
ATOM 3077 O O . ALA B 1 107 ? 47.768 28.219 16.152 1.00 14.90 107 ALA B O 1
ATOM 3079 N N . ILE B 1 108 ? 48.321 30.062 14.959 1.00 16.41 108 ILE B N 1
ATOM 3080 C CA . ILE B 1 108 ? 48.278 29.350 13.680 1.00 15.85 108 ILE B CA 1
ATOM 3081 C C . ILE B 1 108 ? 49.370 28.283 13.606 1.00 16.84 108 ILE B C 1
ATOM 3082 O O . ILE B 1 108 ? 49.120 27.145 13.207 1.00 17.94 108 ILE B O 1
ATOM 3087 N N . GLU B 1 109 ? 50.586 28.627 14.011 1.00 16.95 109 GLU B N 1
ATOM 3088 C CA . GLU B 1 109 ? 51.665 27.621 13.966 1.00 16.89 109 GLU B CA 1
ATOM 3089 C C . GLU B 1 109 ? 51.344 26.405 14.834 1.00 18.92 109 GLU B C 1
ATOM 3090 O O . GLU B 1 109 ? 51.718 25.260 14.487 1.00 19.21 109 GLU B O 1
ATOM 3096 N N . LEU B 1 110 ? 50.654 26.622 15.965 1.00 16.23 110 LEU B N 1
ATOM 3097 C CA . LEU B 1 110 ? 50.358 25.531 16.883 1.00 17.29 110 LEU B CA 1
ATOM 3098 C C . LEU B 1 110 ? 49.144 24.729 16.449 1.00 17.71 110 LEU B C 1
ATOM 3099 O O . LEU B 1 110 ? 49.027 23.544 16.797 1.00 18.76 110 LEU B O 1
ATOM 3104 N N . GLY B 1 111 ? 48.229 25.336 15.682 1.00 16.65 111 GLY B N 1
ATOM 3105 C CA . GLY B 1 111 ? 47.032 24.629 15.261 1.00 16.81 111 GLY B CA 1
ATOM 3106 C C . GLY B 1 111 ? 45.773 24.985 16.008 1.00 17.47 111 GLY B C 1
ATOM 3107 O O . GLY B 1 111 ? 44.780 24.256 15.870 1.00 20.11 111 GLY B O 1
ATOM 3108 N N . ILE B 1 112 ? 45.783 26.077 16.794 1.00 15.71 112 ILE B N 1
ATOM 3109 C CA . ILE B 1 112 ? 44.605 26.522 17.555 1.00 14.87 112 ILE B CA 1
ATOM 3110 C C . ILE B 1 112 ? 43.537 27.028 16.583 1.00 15.25 112 ILE B C 1
ATOM 3111 O O . ILE B 1 112 ? 43.839 27.810 15.658 1.00 17.65 112 ILE B O 1
ATOM 3117 N N . LYS B 1 113 ? 42.284 26.599 16.776 1.00 14.02 113 LYS B N 1
ATOM 3118 C CA . LYS B 1 113 ? 41.226 26.981 15.845 1.00 15.51 113 LYS B CA 1
ATOM 3119 C C . LYS B 1 113 ? 40.432 28.220 16.276 1.00 15.47 113 LYS B C 1
ATOM 3120 O O . LYS B 1 113 ? 39.848 28.889 15.417 1.00 15.10 113 LYS B O 1
ATOM 3126 N N . TRP B 1 114 ? 40.363 28.527 17.577 1.00 14.44 114 TRP B N 1
ATOM 3127 C CA . TRP B 1 114 ? 39.577 29.652 18.089 1.00 14.34 114 TRP B CA 1
ATOM 3128 C C . TRP B 1 114 ? 40.388 30.407 19.119 1.00 14.64 114 TRP B C 1
ATOM 3129 O O . TRP B 1 114 ? 40.962 29.787 20.028 1.00 14.48 114 TRP B O 1
ATOM 3140 N N . LEU B 1 115 ? 40.402 31.746 19.009 1.00 13.78 115 LEU B N 1
ATOM 3141 C CA . LEU B 1 115 ? 41.148 32.605 19.921 1.00 12.90 115 LEU B CA 1
ATOM 3142 C C . LEU B 1 115 ? 40.263 33.804 20.234 1.00 15.66 115 LEU B C 1
ATOM 3143 O O . LEU B 1 115 ? 39.859 34.505 19.309 1.00 17.25 115 LEU B O 1
ATOM 3148 N N . SER B 1 116 ? 39.977 34.052 21.510 1.00 12.66 116 SER B N 1
ATOM 3149 C CA . SER B 1 116 ? 39.189 35.219 21.923 1.00 12.13 116 SER B CA 1
ATOM 3150 C C . SER B 1 116 ? 40.119 36.156 22.684 1.00 15.29 116 SER B C 1
ATOM 3151 O O . SER B 1 116 ? 40.799 35.719 23.613 1.00 15.03 116 SER B O 1
ATOM 3154 N N . LEU B 1 117 ? 40.140 37.434 22.315 1.00 14.23 117 LEU B N 1
ATOM 3155 C CA . LEU B 1 117 ? 41.056 38.414 22.902 1.00 12.34 117 LEU B CA 1
ATOM 3156 C C . LEU B 1 117 ? 40.241 39.525 23.566 1.00 13.56 117 LEU B C 1
ATOM 3157 O O . LEU B 1 117 ? 39.392 40.150 22.912 1.00 14.32 117 LEU B O 1
ATOM 3162 N N . TYR B 1 118 ? 40.512 39.793 24.851 1.00 12.71 118 TYR B N 1
ATOM 3163 C CA . TYR B 1 118 ? 39.789 40.823 25.618 1.00 12.70 118 TYR B CA 1
ATOM 3164 C C . TYR B 1 118 ? 40.498 42.155 25.447 1.00 15.86 118 TYR B C 1
ATOM 3165 O O . TYR B 1 118 ? 41.602 42.337 25.964 1.00 16.38 118 TYR B O 1
ATOM 3174 N N . ALA B 1 119 ? 39.918 43.037 24.635 1.00 13.36 119 ALA B N 1
ATOM 3175 C CA . ALA B 1 119 ? 40.537 44.329 24.310 1.00 15.21 119 ALA B CA 1
ATOM 3176 C C . ALA B 1 119 ? 39.926 45.528 25.033 1.00 22.44 119 ALA B C 1
ATOM 3177 O O . ALA B 1 119 ? 40.579 46.579 25.108 1.00 23.71 119 ALA B O 1
ATOM 3179 N N . PHE B 1 120 ? 38.671 45.461 25.474 1.00 15.46 120 PHE B N 1
ATOM 3180 C CA . PHE B 1 120 ? 38.069 46.557 26.232 1.00 14.18 120 PHE B CA 1
ATOM 3181 C C . PHE B 1 120 ? 36.825 45.973 26.902 1.00 14.23 120 PHE B C 1
ATOM 3182 O O . PHE B 1 120 ? 35.999 45.382 26.210 1.00 16.57 120 PHE B O 1
ATOM 3190 N N . SER B 1 121 ? 36.686 46.122 28.218 1.00 15.80 121 SER B N 1
ATOM 3191 C CA . SER B 1 121 ? 35.514 45.576 28.909 1.00 15.65 121 SER B CA 1
ATOM 3192 C C . SER B 1 121 ? 34.410 46.613 29.138 1.00 15.31 121 SER B C 1
ATOM 3193 O O . SER B 1 121 ? 34.635 47.822 29.094 1.00 16.79 121 SER B O 1
ATOM 3196 N N . THR B 1 122 ? 33.222 46.111 29.490 1.00 15.52 122 THR B N 1
ATOM 3197 C CA . THR B 1 122 ? 32.136 47.023 29.894 1.00 15.75 122 THR B CA 1
ATOM 3198 C C . THR B 1 122 ? 32.444 47.766 31.186 1.00 18.89 122 THR B C 1
ATOM 3199 O O . THR B 1 122 ? 31.783 48.775 31.483 1.00 21.15 122 THR B O 1
ATOM 3203 N N . GLU B 1 123 ? 33.457 47.340 31.940 1.00 17.05 123 GLU B N 1
ATOM 3204 C CA . GLU B 1 123 ? 33.847 48.066 33.142 1.00 17.65 123 GLU B CA 1
ATOM 3205 C C . GLU B 1 123 ? 34.917 49.116 32.877 1.00 18.32 123 GLU B C 1
ATOM 3206 O O . GLU B 1 123 ? 35.130 49.996 33.731 1.00 20.52 123 GLU B O 1
ATOM 3215 N N . ASN B 1 124 ? 35.565 49.093 31.701 1.00 18.27 124 ASN B N 1
ATOM 3216 C CA . ASN B 1 124 ? 36.668 50.014 31.438 1.00 16.22 124 ASN B CA 1
ATOM 3217 C C . ASN B 1 124 ? 36.188 51.438 31.181 1.00 18.43 124 ASN B C 1
ATOM 3218 O O . ASN B 1 124 ? 37.016 52.362 31.212 1.00 19.49 124 ASN B O 1
ATOM 3223 N N . TRP B 1 125 ? 34.873 51.655 30.997 1.00 17.69 125 TRP B N 1
ATOM 3224 C CA . TRP B 1 125 ? 34.320 53.004 30.958 1.00 18.47 125 TRP B CA 1
ATOM 3225 C C . TRP B 1 125 ? 34.525 53.727 32.284 1.00 20.31 125 TRP B C 1
ATOM 3226 O O . TRP B 1 125 ? 34.359 54.945 32.330 1.00 23.43 125 TRP B O 1
ATOM 3237 N N . LYS B 1 126 ? 34.869 52.996 33.346 1.00 20.09 126 LYS B N 1
ATOM 3238 C CA . LYS B 1 126 ? 35.152 53.637 34.628 1.00 22.18 126 LYS B CA 1
ATOM 3239 C C . LYS B 1 126 ? 36.489 54.367 34.621 1.00 23.64 126 LYS B C 1
ATOM 3240 O O . LYS B 1 126 ? 36.747 55.140 35.551 1.00 23.81 126 LYS B O 1
ATOM 3246 N N . ARG B 1 127 ? 37.325 54.173 33.598 1.00 23.54 127 ARG B N 1
ATOM 3247 C CA . ARG B 1 127 ? 38.606 54.871 33.522 1.00 18.76 127 ARG B CA 1
ATOM 3248 C C . ARG B 1 127 ? 38.420 56.340 33.119 1.00 21.46 127 ARG B C 1
ATOM 3249 O O . ARG B 1 127 ? 37.319 56.805 32.788 1.00 22.55 127 ARG B O 1
ATOM 3257 N N . SER B 1 128 ? 39.525 57.089 33.134 1.00 19.90 128 SER B N 1
ATOM 3258 C CA . SER B 1 128 ? 39.451 58.521 32.816 1.00 23.53 128 SER B CA 1
ATOM 3259 C C . SER B 1 128 ? 38.984 58.725 31.373 1.00 21.56 128 SER B C 1
ATOM 3260 O O . SER B 1 128 ? 39.234 57.877 30.511 1.00 21.30 128 SER B O 1
ATOM 3263 N N . PRO B 1 129 ? 38.307 59.836 31.078 1.00 22.39 129 PRO B N 1
ATOM 3264 C CA . PRO B 1 129 ? 37.942 60.097 29.677 1.00 19.85 129 PRO B CA 1
ATOM 3265 C C . PRO B 1 129 ? 39.136 60.074 28.739 1.00 20.94 129 PRO B C 1
ATOM 3266 O O . PRO B 1 129 ? 39.031 59.599 27.596 1.00 20.04 129 PRO B O 1
ATOM 3270 N N . GLU B 1 130 ? 40.286 60.591 29.192 1.00 20.61 130 GLU B N 1
ATOM 3271 C CA . GLU B 1 130 ? 41.492 60.544 28.385 1.00 21.75 130 GLU B CA 1
ATOM 3272 C C . GLU B 1 130 ? 41.867 59.108 28.024 1.00 19.76 130 GLU B C 1
ATOM 3273 O O . GLU B 1 130 ? 42.183 58.806 26.857 1.00 19.91 130 GLU B O 1
ATOM 3279 N N . GLU B 1 131 ? 41.857 58.199 29.020 1.00 19.06 131 GLU B N 1
ATOM 3280 C CA . GLU B 1 131 ? 42.308 56.846 28.736 1.00 18.81 131 GLU B CA 1
ATOM 3281 C C . GLU B 1 131 ? 41.255 56.127 27.918 1.00 19.52 131 GLU B C 1
ATOM 3282 O O . GLU B 1 131 ? 41.601 55.349 27.031 1.00 18.81 131 GLU B O 1
ATOM 3288 N N . VAL B 1 132 ? 39.963 56.404 28.172 1.00 18.10 132 VAL B N 1
ATOM 3289 C CA . VAL B 1 132 ? 38.914 55.758 27.378 1.00 17.83 132 VAL B CA 1
ATOM 3290 C C . VAL B 1 132 ? 39.012 56.197 25.931 1.00 16.69 132 VAL B C 1
ATOM 3291 O O . VAL B 1 132 ? 38.886 55.372 25.017 1.00 17.65 132 VAL B O 1
ATOM 3295 N N . ARG B 1 133 ? 39.177 57.508 25.690 1.00 16.61 133 ARG B N 1
ATOM 3296 C CA . ARG B 1 133 ? 39.338 57.981 24.314 1.00 18.21 133 ARG B CA 1
ATOM 3297 C C . ARG B 1 133 ? 40.512 57.298 23.658 1.00 20.55 133 ARG B C 1
ATOM 3298 O O . ARG B 1 133 ? 40.427 56.898 22.484 1.00 19.18 133 ARG B O 1
ATOM 3310 N N . PHE B 1 134 ? 41.652 57.212 24.380 1.00 18.33 134 PHE B N 1
ATOM 3311 C CA . PHE B 1 134 ? 42.804 56.549 23.802 1.00 19.50 134 PHE B CA 1
ATOM 3312 C C . PHE B 1 134 ? 42.472 55.113 23.428 1.00 19.28 134 PHE B C 1
ATOM 3313 O O . PHE B 1 134 ? 42.810 54.655 22.340 1.00 18.89 134 PHE B O 1
ATOM 3321 N N . LEU B 1 135 ? 41.867 54.370 24.351 1.00 17.02 135 LEU B N 1
ATOM 3322 C CA . LEU B 1 135 ? 41.682 52.936 24.116 1.00 17.61 135 LEU B CA 1
ATOM 3323 C C . LEU B 1 135 ? 40.687 52.678 22.986 1.00 16.56 135 LEU B C 1
ATOM 3324 O O . LEU B 1 135 ? 40.850 51.715 22.221 1.00 17.29 135 LEU B O 1
ATOM 3329 N N . MET B 1 136 ? 39.634 53.489 22.889 1.00 17.79 136 MET B N 1
ATOM 3330 C CA . MET B 1 136 ? 38.688 53.342 21.783 1.00 15.87 136 MET B CA 1
ATOM 3331 C C . MET B 1 136 ? 39.371 53.604 20.452 1.00 15.60 136 MET B C 1
ATOM 3332 O O . MET B 1 136 ? 39.275 52.794 19.515 1.00 16.73 136 MET B O 1
ATOM 3337 N N . GLY B 1 137 ? 40.056 54.746 20.354 1.00 16.93 137 GLY B N 1
ATOM 3338 C CA . GLY B 1 137 ? 40.746 55.071 19.120 1.00 16.91 137 GLY B CA 1
ATOM 3339 C C . GLY B 1 137 ? 41.840 54.087 18.788 1.00 18.03 137 GLY B C 1
ATOM 3340 O O . GLY B 1 137 ? 42.048 53.759 17.617 1.00 19.25 137 GLY B O 1
ATOM 3341 N N . PHE B 1 138 ? 42.524 53.569 19.814 1.00 15.47 138 PHE B N 1
ATOM 3342 C CA . PHE B 1 138 ? 43.603 52.630 19.548 1.00 16.37 138 PHE B CA 1
ATOM 3343 C C . PHE B 1 138 ? 43.047 51.325 18.997 1.00 16.68 138 PHE B C 1
ATOM 3344 O O . PHE B 1 138 ? 43.621 50.746 18.072 1.00 17.06 138 PHE B O 1
ATOM 3352 N N . ASN B 1 139 ? 41.949 50.813 19.570 1.00 16.21 139 ASN B N 1
ATOM 3353 C CA . ASN B 1 139 ? 41.397 49.577 19.034 1.00 17.30 139 ASN B CA 1
ATOM 3354 C C . ASN B 1 139 ? 40.913 49.761 17.593 1.00 15.83 139 ASN B C 1
ATOM 3355 O O . ASN B 1 139 ? 41.118 48.870 16.738 1.00 17.80 139 ASN B O 1
ATOM 3360 N N . ARG B 1 140 ? 40.272 50.911 17.310 1.00 15.26 140 ARG B N 1
ATOM 3361 C CA . ARG B 1 140 ? 39.913 51.247 15.933 1.00 15.49 140 ARG B CA 1
ATOM 3362 C C . ARG B 1 140 ? 41.136 51.165 15.031 1.00 17.38 140 ARG B C 1
ATOM 3363 O O . ARG B 1 140 ? 41.108 50.514 13.970 1.00 17.36 140 ARG B O 1
ATOM 3371 N N . ASP B 1 141 ? 42.236 51.781 15.491 1.00 16.59 141 ASP B N 1
ATOM 3372 C CA . ASP B 1 141 ? 43.438 51.894 14.656 1.00 16.90 141 ASP B CA 1
ATOM 3373 C C . ASP B 1 141 ? 44.125 50.540 14.469 1.00 17.87 141 ASP B C 1
ATOM 3374 O O . ASP B 1 141 ? 44.669 50.267 13.386 1.00 16.96 141 ASP B O 1
ATOM 3379 N N . VAL B 1 142 ? 44.149 49.696 15.513 1.00 14.75 142 VAL B N 1
ATOM 3380 C CA . VAL B 1 142 ? 44.760 48.359 15.400 1.00 15.51 142 VAL B CA 1
ATOM 3381 C C . VAL B 1 142 ? 44.041 47.551 14.338 1.00 16.97 142 VAL B C 1
ATOM 3382 O O . VAL B 1 142 ? 44.673 46.887 13.497 1.00 17.24 142 VAL B O 1
ATOM 3386 N N . VAL B 1 143 ? 42.701 47.548 14.397 1.00 15.95 143 VAL B N 1
ATOM 3387 C CA . VAL B 1 143 ? 41.950 46.772 13.424 1.00 17.30 143 VAL B CA 1
ATOM 3388 C C . VAL B 1 143 ? 42.208 47.294 12.008 1.00 18.02 143 VAL B C 1
ATOM 3389 O O . VAL B 1 143 ? 42.406 46.507 11.065 1.00 17.29 143 VAL B O 1
ATOM 3393 N N . ARG B 1 144 ? 42.196 48.627 11.820 1.00 16.31 144 ARG B N 1
ATOM 3394 C CA . ARG B 1 144 ? 42.493 49.172 10.494 1.00 16.39 144 ARG B CA 1
ATOM 3395 C C . ARG B 1 144 ? 43.893 48.775 10.028 1.00 17.42 144 ARG B C 1
ATOM 3396 O O . ARG B 1 144 ? 44.088 48.388 8.866 1.00 17.47 144 ARG B O 1
ATOM 3404 N N . ARG B 1 145 ? 44.872 48.873 10.921 1.00 15.95 145 ARG B N 1
ATOM 3405 C CA . ARG B 1 145 ? 46.249 48.613 10.500 1.00 16.48 145 ARG B CA 1
ATOM 3406 C C . ARG B 1 145 ? 46.478 47.151 10.164 1.00 17.30 145 ARG B C 1
ATOM 3407 O O . ARG B 1 145 ? 47.326 46.847 9.314 1.00 18.16 145 ARG B O 1
ATOM 3415 N N . ARG B 1 146 ? 45.786 46.226 10.836 1.00 16.19 146 ARG B N 1
ATOM 3416 C CA . ARG B 1 146 ? 46.207 44.835 10.763 1.00 15.51 146 ARG B CA 1
ATOM 3417 C C . ARG B 1 146 ? 45.217 43.911 10.073 1.00 16.35 146 ARG B C 1
ATOM 3418 O O . ARG B 1 146 ? 45.555 42.724 9.887 1.00 17.35 146 ARG B O 1
ATOM 3426 N N . ARG B 1 147 ? 44.035 44.392 9.659 1.00 17.35 147 ARG B N 1
ATOM 3427 C CA . ARG B 1 147 ? 43.087 43.423 9.101 1.00 19.12 147 ARG B CA 1
ATOM 3428 C C . ARG B 1 147 ? 43.535 42.813 7.762 1.00 21.12 147 ARG B C 1
ATOM 3429 O O . ARG B 1 147 ? 43.211 41.653 7.504 1.00 20.15 147 ARG B O 1
ATOM 3437 N N . ASP B 1 148 ? 44.317 43.522 6.931 1.00 18.09 148 ASP B N 1
ATOM 3438 C CA . ASP B 1 148 ? 44.799 42.913 5.687 1.00 18.53 148 ASP B CA 1
ATOM 3439 C C . ASP B 1 148 ? 45.784 41.798 5.986 1.00 19.55 148 ASP B C 1
ATOM 3440 O O . ASP B 1 148 ? 45.751 40.738 5.343 1.00 20.64 148 ASP B O 1
ATOM 3445 N N . THR B 1 149 ? 46.689 42.029 6.944 1.00 17.01 149 THR B N 1
ATOM 3446 C CA . THR B 1 149 ? 47.595 40.969 7.370 1.00 17.25 149 THR B CA 1
ATOM 3447 C C . THR B 1 149 ? 46.829 39.759 7.884 1.00 18.84 149 THR B C 1
ATOM 3448 O O . THR B 1 149 ? 47.108 38.612 7.497 1.00 19.87 149 THR B O 1
ATOM 3452 N N . LEU B 1 150 ? 45.865 39.992 8.773 1.00 17.82 150 LEU B N 1
ATOM 3453 C CA . LEU B 1 150 ? 45.098 38.867 9.293 1.00 18.18 150 LEU B CA 1
ATOM 3454 C C . LEU B 1 150 ? 44.382 38.133 8.165 1.00 17.64 150 LEU B C 1
ATOM 3455 O O . LEU B 1 150 ? 44.366 36.895 8.145 1.00 17.59 150 LEU B O 1
ATOM 3460 N N . LYS B 1 151 ? 43.805 38.860 7.203 1.00 18.04 151 LYS B N 1
ATOM 3461 C CA . LYS B 1 151 ? 43.152 38.194 6.071 1.00 17.44 151 LYS B CA 1
ATOM 3462 C C . LYS B 1 151 ? 44.123 37.296 5.316 1.00 20.07 151 LYS B C 1
ATOM 3463 O O . LYS B 1 151 ? 43.798 36.146 4.987 1.00 19.98 151 LYS B O 1
ATOM 3469 N N . LYS B 1 152 ? 45.334 37.813 5.048 1.00 19.30 152 LYS B N 1
ATOM 3470 C CA . LYS B 1 152 ? 46.341 37.068 4.285 1.00 19.70 152 LYS B CA 1
ATOM 3471 C C . LYS B 1 152 ? 46.763 35.787 4.990 1.00 20.29 152 LYS B C 1
ATOM 3472 O O . LYS B 1 152 ? 47.164 34.819 4.325 1.00 22.75 152 LYS B O 1
ATOM 3478 N N . LEU B 1 153 ? 46.703 35.763 6.326 1.00 17.01 153 LEU B N 1
ATOM 3479 C CA . LEU B 1 153 ? 47.047 34.578 7.098 1.00 18.09 153 LEU B CA 1
ATOM 3480 C C . LEU B 1 153 ? 45.892 33.592 7.237 1.00 19.15 153 LEU B C 1
ATOM 3481 O O . LEU B 1 153 ? 46.088 32.552 7.870 1.00 20.52 153 LEU B O 1
ATOM 3486 N N . GLY B 1 154 ? 44.710 33.881 6.690 1.00 18.11 154 GLY B N 1
ATOM 3487 C CA . GLY B 1 154 ? 43.597 32.952 6.843 1.00 17.71 154 GLY B CA 1
ATOM 3488 C C . GLY B 1 154 ? 42.830 33.127 8.136 1.00 17.20 154 GLY B C 1
ATOM 3489 O O . GLY B 1 154 ? 42.038 32.250 8.493 1.00 16.61 154 GLY B O 1
ATOM 3490 N N . VAL B 1 155 ? 43.010 34.251 8.823 1.00 16.05 155 VAL B N 1
ATOM 3491 C CA . VAL B 1 155 ? 42.251 34.567 10.036 1.00 15.84 155 VAL B CA 1
ATOM 3492 C C . VAL B 1 155 ? 40.854 35.039 9.651 1.00 15.43 155 VAL B C 1
ATOM 3493 O O . VAL B 1 155 ? 40.694 35.904 8.783 1.00 17.30 155 VAL B O 1
ATOM 3497 N N . ARG B 1 156 ? 39.841 34.494 10.327 1.00 16.04 156 ARG B N 1
ATOM 3498 C CA . ARG B 1 156 ? 38.478 35.039 10.291 1.00 15.08 156 ARG B CA 1
ATOM 3499 C C . ARG B 1 156 ? 38.338 35.873 11.562 1.00 15.67 156 ARG B C 1
ATOM 3500 O O . ARG B 1 156 ? 38.396 35.323 12.668 1.00 16.91 156 ARG B O 1
ATOM 3508 N N . ILE B 1 157 ? 38.181 37.197 11.433 1.00 15.58 157 ILE B N 1
ATOM 3509 C CA . ILE B 1 157 ? 38.117 38.044 12.623 1.00 15.52 157 ILE B CA 1
ATOM 3510 C C . ILE B 1 157 ? 36.778 38.750 12.662 1.00 21.20 157 ILE B C 1
ATOM 3511 O O . ILE B 1 157 ? 36.218 39.102 11.618 1.00 21.36 157 ILE B O 1
ATOM 3516 N N . ARG B 1 158 ? 36.243 38.916 13.868 1.00 17.45 158 ARG B N 1
ATOM 3517 C CA . ARG B 1 158 ? 35.028 39.717 13.983 1.00 19.32 158 ARG B CA 1
ATOM 3518 C C . ARG B 1 158 ? 34.906 40.239 15.400 1.00 16.80 158 ARG B C 1
ATOM 3519 O O . ARG B 1 158 ? 35.564 39.745 16.326 1.00 16.60 158 ARG B O 1
ATOM 3527 N N . TRP B 1 159 ? 34.064 41.269 15.538 1.00 16.29 159 TRP B N 1
ATOM 3528 C CA . TRP B 1 159 ? 33.777 41.897 16.817 1.00 16.16 159 TRP B CA 1
ATOM 3529 C C . TRP B 1 159 ? 32.864 41.049 17.684 1.00 15.61 159 TRP B C 1
ATOM 3530 O O . TRP B 1 159 ? 31.847 40.518 17.207 1.00 16.69 159 TRP B O 1
ATOM 3541 N N . VAL B 1 160 ? 33.184 40.981 18.984 1.00 14.07 160 VAL B N 1
ATOM 3542 C CA . VAL B 1 160 ? 32.249 40.482 20.004 1.00 14.57 160 VAL B CA 1
ATOM 3543 C C . VAL B 1 160 ? 32.158 41.524 21.110 1.00 13.39 160 VAL B C 1
ATOM 3544 O O . VAL B 1 160 ? 33.179 41.986 21.636 1.00 15.54 160 VAL B O 1
ATOM 3548 N N . GLY B 1 161 ? 30.943 41.922 21.440 1.00 13.19 161 GLY B N 1
ATOM 3549 C CA . GLY B 1 161 ? 30.765 42.938 22.458 1.00 12.98 161 GLY B CA 1
ATOM 3550 C C . GLY B 1 161 ? 29.371 43.538 22.411 1.00 14.46 161 GLY B C 1
ATOM 3551 O O . GLY B 1 161 ? 28.493 43.090 21.672 1.00 16.90 161 GLY B O 1
ATOM 3552 N N . SER B 1 162 ? 29.203 44.561 23.228 1.00 14.45 162 SER B N 1
ATOM 3553 C CA . SER B 1 162 ? 27.930 45.243 23.411 1.00 16.73 162 SER B CA 1
ATOM 3554 C C . SER B 1 162 ? 27.928 46.559 22.656 1.00 17.48 162 SER B C 1
ATOM 3555 O O . SER B 1 162 ? 28.921 47.304 22.672 1.00 16.80 162 SER B O 1
ATOM 3559 N N . ARG B 1 163 ? 26.797 46.880 22.043 1.00 17.51 163 ARG B N 1
ATOM 3560 C CA . ARG B 1 163 ? 26.777 48.028 21.151 1.00 18.11 163 ARG B CA 1
ATOM 3561 C C . ARG B 1 163 ? 26.668 49.366 21.899 1.00 19.97 163 ARG B C 1
ATOM 3562 O O . ARG B 1 163 ? 27.361 50.332 21.522 1.00 19.23 163 ARG B O 1
ATOM 3574 N N . PRO B 1 164 ? 25.865 49.502 22.971 1.00 18.64 164 PRO B N 1
ATOM 3575 C CA . PRO B 1 164 ? 25.758 50.826 23.624 1.00 20.05 164 PRO B CA 1
ATOM 3576 C C . PRO B 1 164 ? 27.108 51.304 24.137 1.00 18.83 164 PRO B C 1
ATOM 3577 O O . PRO B 1 164 ? 27.863 50.522 24.725 1.00 21.88 164 PRO B O 1
ATOM 3581 N N . ARG B 1 165 ? 27.396 52.601 23.882 1.00 18.60 165 ARG B N 1
ATOM 3582 C CA . ARG B 1 165 ? 28.607 53.334 24.283 1.00 18.60 165 ARG B CA 1
ATOM 3583 C C . ARG B 1 165 ? 29.791 53.053 23.373 1.00 16.57 165 ARG B C 1
ATOM 3584 O O . ARG B 1 165 ? 30.647 53.932 23.221 1.00 20.17 165 ARG B O 1
ATOM 3592 N N . LEU B 1 166 ? 29.870 51.864 22.771 1.00 17.15 166 LEU B N 1
ATOM 3593 C CA . LEU B 1 166 ? 31.047 51.569 21.948 1.00 15.16 166 LEU B CA 1
ATOM 3594 C C . LEU B 1 166 ? 31.125 52.526 20.765 1.00 15.65 166 LEU B C 1
ATOM 3595 O O . LEU B 1 166 ? 30.130 52.780 20.082 1.00 18.01 166 LEU B O 1
ATOM 3600 N N . TRP B 1 167 ? 32.330 53.032 20.499 1.00 15.66 167 TRP B N 1
ATOM 3601 C CA . TRP B 1 167 ? 32.474 54.001 19.426 1.00 16.40 167 TRP B CA 1
ATOM 3602 C C . TRP B 1 167 ? 32.102 53.386 18.087 1.00 18.71 167 TRP B C 1
ATOM 3603 O O . TRP B 1 167 ? 32.528 52.282 17.744 1.00 17.93 167 TRP B O 1
ATOM 3614 N N . ARG B 1 168 ? 31.334 54.138 17.307 1.00 18.06 168 ARG B N 1
ATOM 3615 C CA . ARG B 1 168 ? 30.940 53.672 15.987 1.00 17.40 168 ARG B CA 1
ATOM 3616 C C . ARG B 1 168 ? 32.137 53.400 15.082 1.00 19.92 168 ARG B C 1
ATOM 3617 O O . ARG B 1 168 ? 32.093 52.444 14.293 1.00 20.94 168 ARG B O 1
ATOM 3625 N N . SER B 1 169 ? 33.206 54.172 15.214 1.00 17.38 169 SER B N 1
ATOM 3626 C CA . SER B 1 169 ? 34.401 53.914 14.399 1.00 16.10 169 SER B CA 1
ATOM 3627 C C . SER B 1 169 ? 34.988 52.519 14.660 1.00 18.03 169 SER B C 1
ATOM 3628 O O . SER B 1 169 ? 35.479 51.871 13.731 1.00 19.42 169 SER B O 1
ATOM 3631 N N . VAL B 1 170 ? 34.925 52.030 15.902 1.00 16.89 170 VAL B N 1
ATOM 3632 C CA . VAL B 1 170 ? 35.446 50.702 16.211 1.00 14.94 170 VAL B CA 1
ATOM 3633 C C . VAL B 1 170 ? 34.575 49.641 15.553 1.00 17.68 170 VAL B C 1
ATOM 3634 O O . VAL B 1 170 ? 35.078 48.684 14.927 1.00 17.94 170 VAL B O 1
ATOM 3638 N N . ILE B 1 171 ? 33.250 49.778 15.715 1.00 17.70 171 ILE B N 1
ATOM 3639 C CA . ILE B 1 171 ? 32.327 48.823 15.116 1.00 17.37 171 ILE B CA 1
ATOM 3640 C C . ILE B 1 171 ? 32.524 48.800 13.610 1.00 18.68 171 ILE B C 1
ATOM 3641 O O . ILE B 1 171 ? 32.564 47.730 13.001 1.00 19.25 171 ILE B O 1
ATOM 3646 N N . ASN B 1 172 ? 32.735 49.961 13.004 1.00 19.91 172 ASN B N 1
ATOM 3647 C CA . ASN B 1 172 ? 32.845 50.038 11.555 1.00 20.42 172 ASN B CA 1
ATOM 3648 C C . ASN B 1 172 ? 34.104 49.356 11.068 1.00 20.13 172 ASN B C 1
ATOM 3649 O O . ASN B 1 172 ? 34.068 48.614 10.068 1.00 19.63 172 ASN B O 1
ATOM 3654 N N . GLU B 1 173 ? 35.233 49.612 11.739 1.00 16.86 173 GLU B N 1
ATOM 3655 C CA . GLU B 1 173 ? 36.464 48.979 11.280 1.00 16.07 173 GLU B CA 1
ATOM 3656 C C . GLU B 1 173 ? 36.355 47.463 11.410 1.00 18.26 173 GLU B C 1
ATOM 3657 O O . GLU B 1 173 ? 36.850 46.711 10.550 1.00 18.30 173 GLU B O 1
ATOM 3663 N N . LEU B 1 174 ? 35.765 46.989 12.526 1.00 15.45 174 LEU B N 1
ATOM 3664 C CA . LEU B 1 174 ? 35.601 45.554 12.699 1.00 15.59 174 LEU B CA 1
ATOM 3665 C C . LEU B 1 174 ? 34.594 44.977 11.713 1.00 16.15 174 LEU B C 1
ATOM 3666 O O . LEU B 1 174 ? 34.771 43.835 11.295 1.00 17.40 174 LEU B O 1
ATOM 3671 N N . ALA B 1 175 ? 33.570 45.739 11.308 1.00 18.18 175 ALA B N 1
ATOM 3672 C CA . ALA B 1 175 ? 32.596 45.228 10.339 1.00 17.31 175 ALA B CA 1
ATOM 3673 C C . ALA B 1 175 ? 33.258 44.995 8.983 1.00 17.22 175 ALA B C 1
ATOM 3674 O O . ALA B 1 175 ? 32.977 43.986 8.300 1.00 17.28 175 ALA B O 1
ATOM 3676 N N . VAL B 1 176 ? 34.142 45.916 8.587 1.00 17.61 176 VAL B N 1
ATOM 3677 C CA . VAL B 1 176 ? 34.909 45.716 7.353 1.00 16.44 176 VAL B CA 1
ATOM 3678 C C . VAL B 1 176 ? 35.815 44.489 7.493 1.00 17.08 176 VAL B C 1
ATOM 3679 O O . VAL B 1 176 ? 35.870 43.625 6.610 1.00 18.51 176 VAL B O 1
ATOM 3683 N N . ALA B 1 177 ? 36.515 44.375 8.630 1.00 17.20 177 ALA B N 1
ATOM 3684 C CA . ALA B 1 177 ? 37.368 43.205 8.832 1.00 16.42 177 ALA B CA 1
ATOM 3685 C C . ALA B 1 177 ? 36.575 41.900 8.778 1.00 17.97 177 ALA B C 1
ATOM 3686 O O . ALA B 1 177 ? 37.040 40.888 8.223 1.00 18.31 177 ALA B O 1
ATOM 3688 N N . GLU B 1 178 ? 35.378 41.908 9.361 1.00 16.55 178 GLU B N 1
ATOM 3689 C CA . GLU B 1 178 ? 34.523 40.723 9.375 1.00 15.72 178 GLU B CA 1
ATOM 3690 C C . GLU B 1 178 ? 34.104 40.348 7.961 1.00 18.19 178 GLU B C 1
ATOM 3691 O O . GLU B 1 178 ? 34.188 39.175 7.567 1.00 19.10 178 GLU B O 1
ATOM 3697 N N . GLU B 1 179 ? 33.640 41.341 7.181 1.00 18.31 179 GLU B N 1
ATOM 3698 C CA . GLU B 1 179 ? 33.223 41.035 5.818 1.00 20.72 179 GLU B CA 1
ATOM 3699 C C . GLU B 1 179 ? 34.384 40.526 4.972 1.00 19.20 179 GLU B C 1
ATOM 3700 O O . GLU B 1 179 ? 34.229 39.554 4.207 1.00 20.89 179 GLU B O 1
ATOM 3706 N N . MET B 1 180 ? 35.573 41.098 5.151 1.00 17.85 180 MET B N 1
ATOM 3707 C CA . MET B 1 180 ? 36.672 40.682 4.279 1.00 19.48 180 MET B CA 1
ATOM 3708 C C . MET B 1 180 ? 37.257 39.329 4.647 1.00 20.66 180 MET B C 1
ATOM 3709 O O . MET B 1 180 ? 37.961 38.749 3.812 1.00 21.47 180 MET B O 1
ATOM 3715 N N . THR B 1 181 ? 37.013 38.835 5.863 1.00 18.62 181 THR B N 1
ATOM 3716 C CA . THR B 1 181 ? 37.578 37.562 6.311 1.00 17.42 181 THR B CA 1
ATOM 3717 C C . THR B 1 181 ? 36.518 36.482 6.547 1.00 18.26 181 THR B C 1
ATOM 3718 O O . THR B 1 181 ? 36.850 35.404 7.079 1.00 17.54 181 THR B O 1
ATOM 3722 N N . LYS B 1 182 ? 35.268 36.695 6.119 1.00 19.82 182 LYS B N 1
ATOM 3723 C CA . LYS B 1 182 ? 34.182 35.790 6.507 1.00 20.75 182 LYS B CA 1
ATOM 3724 C C . LYS B 1 182 ? 34.338 34.386 5.936 1.00 19.70 182 LYS B C 1
ATOM 3725 O O . LYS B 1 182 ? 33.741 33.443 6.475 1.00 22.26 182 LYS B O 1
ATOM 3731 N N . SER B 1 183 ? 35.101 34.236 4.864 1.00 19.67 183 SER B N 1
ATOM 3732 C CA . SER B 1 183 ? 35.334 32.933 4.257 1.00 20.00 183 SER B CA 1
ATOM 3733 C C . SER B 1 183 ? 36.626 32.288 4.726 1.00 22.48 183 SER B C 1
ATOM 3734 O O . SER B 1 183 ? 36.886 31.121 4.379 1.00 24.96 183 SER B O 1
ATOM 3737 N N . ASN B 1 184 ? 37.413 32.976 5.551 1.00 21.21 184 ASN B N 1
ATOM 3738 C CA . ASN B 1 184 ? 38.646 32.374 6.032 1.00 18.28 184 ASN B CA 1
ATOM 3739 C C . ASN B 1 184 ? 38.369 31.305 7.083 1.00 19.61 184 ASN B C 1
ATOM 3740 O O . ASN B 1 184 ? 37.350 31.333 7.792 1.00 20.30 184 ASN B O 1
ATOM 3745 N N . ASP B 1 185 ? 39.292 30.334 7.184 1.00 20.73 185 ASP B N 1
ATOM 3746 C CA . ASP B 1 185 ? 39.019 29.226 8.101 1.00 20.29 185 ASP B CA 1
ATOM 3747 C C . ASP B 1 185 ? 40.263 28.657 8.771 1.00 18.55 185 ASP B C 1
ATOM 3748 O O . ASP B 1 185 ? 40.172 27.571 9.381 1.00 22.63 185 ASP B O 1
ATOM 3753 N N . VAL B 1 186 ? 41.420 29.332 8.712 1.00 16.90 186 VAL B N 1
ATOM 3754 C CA . VAL B 1 186 ? 42.586 28.822 9.426 1.00 17.57 186 VAL B CA 1
ATOM 3755 C C . VAL B 1 186 ? 42.368 28.938 10.928 1.00 17.68 186 VAL B C 1
ATOM 3756 O O . VAL B 1 186 ? 42.651 28.011 11.695 1.00 18.24 186 VAL B O 1
ATOM 3760 N N . ILE B 1 187 ? 41.896 30.102 11.386 1.00 15.21 187 ILE B N 1
ATOM 3761 C CA . ILE B 1 187 ? 41.649 30.337 12.806 1.00 15.06 187 ILE B CA 1
ATOM 3762 C C . ILE B 1 187 ? 40.587 31.413 12.876 1.00 16.53 187 ILE B C 1
ATOM 3763 O O . ILE B 1 187 ? 40.518 32.264 11.989 1.00 16.92 187 ILE B O 1
ATOM 3768 N N . THR B 1 188 ? 39.748 31.385 13.915 1.00 15.19 188 THR B N 1
ATOM 3769 C CA . THR B 1 188 ? 38.806 32.479 14.148 1.00 13.86 188 THR B CA 1
ATOM 3770 C C . THR B 1 188 ? 39.276 33.266 15.352 1.00 14.75 188 THR B C 1
ATOM 3771 O O . THR B 1 188 ? 39.568 32.659 16.395 1.00 15.28 188 THR B O 1
ATOM 3775 N N . ILE B 1 189 ? 39.345 34.598 15.208 1.00 14.94 189 ILE B N 1
ATOM 3776 C CA . ILE B 1 189 ? 39.657 35.505 16.320 1.00 15.32 189 ILE B CA 1
ATOM 3777 C C . ILE B 1 189 ? 38.404 36.302 16.655 1.00 16.19 189 ILE B C 1
ATOM 3778 O O . ILE B 1 189 ? 37.837 37.005 15.794 1.00 15.98 189 ILE B O 1
ATOM 3783 N N . ASN B 1 190 ? 37.956 36.145 17.900 1.00 14.46 190 ASN B N 1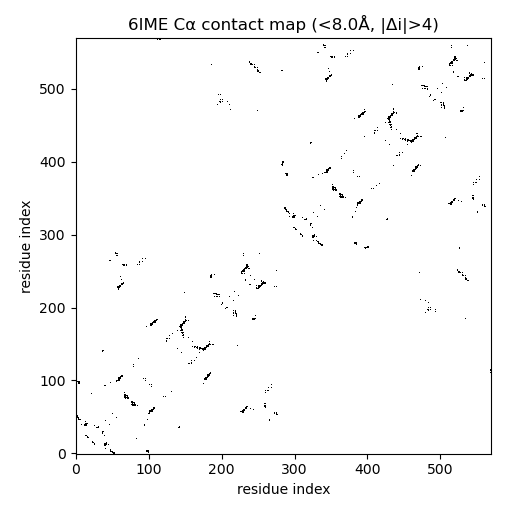
ATOM 3784 C CA . ASN B 1 190 ? 36.901 36.983 18.459 1.00 12.84 190 ASN B CA 1
ATOM 3785 C C . ASN B 1 190 ? 37.622 38.179 19.067 1.00 14.59 190 ASN B C 1
ATOM 3786 O O . ASN B 1 190 ? 38.323 38.031 20.070 1.00 15.92 190 ASN B O 1
ATOM 3791 N N . TYR B 1 191 ? 37.422 39.373 18.503 1.00 13.81 191 TYR B N 1
ATOM 3792 C CA . TYR B 1 191 ? 38.101 40.567 18.991 1.00 12.63 191 TYR B CA 1
ATOM 3793 C C . TYR B 1 191 ? 37.099 41.307 19.867 1.00 13.33 191 TYR B C 1
ATOM 3794 O O . TYR B 1 191 ? 36.114 41.874 19.372 1.00 14.53 191 TYR B O 1
ATOM 3803 N N . CYS B 1 192 ? 37.292 41.216 21.184 1.00 13.54 192 CYS B N 1
ATOM 3804 C CA . CYS B 1 192 ? 36.216 41.517 22.130 1.00 14.90 192 CYS B CA 1
ATOM 3805 C C . CYS B 1 192 ? 36.376 42.934 22.660 1.00 14.74 192 CYS B C 1
ATOM 3806 O O . CYS B 1 192 ? 37.323 43.235 23.400 1.00 15.42 192 CYS B O 1
ATOM 3809 N N . VAL B 1 193 ? 35.473 43.822 22.239 1.00 13.18 193 VAL B N 1
ATOM 3810 C CA . VAL B 1 193 ? 35.584 45.247 22.545 1.00 13.97 193 VAL B CA 1
ATOM 3811 C C . VAL B 1 193 ? 34.253 45.720 23.095 1.00 15.52 193 VAL B C 1
ATOM 3812 O O . VAL B 1 193 ? 33.216 45.503 22.465 1.00 16.02 193 VAL B O 1
ATOM 3816 N N . ASN B 1 194 ? 34.286 46.364 24.272 1.00 15.62 194 ASN B N 1
ATOM 3817 C CA . ASN B 1 194 ? 33.094 46.653 25.066 1.00 14.70 194 ASN B CA 1
ATOM 3818 C C . ASN B 1 194 ? 32.378 45.349 25.358 1.00 15.67 194 ASN B C 1
ATOM 3819 O O . ASN B 1 194 ? 31.141 45.228 25.226 1.00 14.71 194 ASN B O 1
ATOM 3824 N N . TYR B 1 195 ? 33.174 44.344 25.714 1.00 15.29 195 TYR B N 1
ATOM 3825 C CA . TYR B 1 195 ? 32.647 43.027 26.020 1.00 14.21 195 TYR B CA 1
ATOM 3826 C C . TYR B 1 195 ? 32.449 42.911 27.525 1.00 15.09 195 TYR B C 1
ATOM 3827 O O . TYR B 1 195 ? 33.325 43.291 28.307 1.00 14.63 195 TYR B O 1
ATOM 3836 N N . GLY B 1 196 ? 31.323 42.321 27.931 1.00 13.88 196 GLY B N 1
ATOM 3837 C CA . GLY B 1 196 ? 31.161 41.957 29.334 1.00 14.75 196 GLY B CA 1
ATOM 3838 C C . GLY B 1 196 ? 30.285 40.724 29.407 1.00 14.55 196 GLY B C 1
ATOM 3839 O O . GLY B 1 196 ? 29.222 40.687 28.768 1.00 15.67 196 GLY B O 1
ATOM 3840 N N . GLY B 1 197 ? 30.719 39.689 30.144 1.00 14.23 197 GLY B N 1
ATOM 3841 C CA . GLY B 1 197 ? 29.983 38.421 30.103 1.00 14.63 197 GLY B CA 1
ATOM 3842 C C . GLY B 1 197 ? 28.567 38.537 30.646 1.00 14.79 197 GLY B C 1
ATOM 3843 O O . GLY B 1 197 ? 27.625 37.982 30.065 1.00 14.19 197 GLY B O 1
ATOM 3844 N N . ARG B 1 198 ? 28.399 39.289 31.745 1.00 14.42 198 ARG B N 1
ATOM 3845 C CA . ARG B 1 198 ? 27.052 39.490 32.300 1.00 14.06 198 ARG B CA 1
ATOM 3846 C C . ARG B 1 198 ? 26.181 40.250 31.316 1.00 13.85 198 ARG B C 1
ATOM 3847 O O . ARG B 1 198 ? 25.006 39.891 31.130 1.00 15.76 198 ARG B O 1
ATOM 3855 N N . THR B 1 199 ? 26.753 41.262 30.647 1.00 13.65 199 THR B N 1
ATOM 3856 C CA . THR B 1 199 ? 25.978 42.035 29.678 1.00 13.97 199 THR B CA 1
ATOM 3857 C C . THR B 1 199 ? 25.582 41.168 28.487 1.00 16.25 199 THR B C 1
ATOM 3858 O O . THR B 1 199 ? 24.463 41.272 27.989 1.00 16.06 199 THR B O 1
ATOM 3862 N N . GLU B 1 200 ? 26.498 40.325 28.005 1.00 15.70 200 GLU B N 1
ATOM 3863 C CA . GLU B 1 200 ? 26.208 39.423 26.886 1.00 13.84 200 GLU B CA 1
ATOM 3864 C C . GLU B 1 200 ? 25.038 38.501 27.212 1.00 15.76 200 GLU B C 1
ATOM 3865 O O . GLU B 1 200 ? 24.140 38.278 26.379 1.00 15.40 200 GLU B O 1
ATOM 3871 N N . ILE B 1 201 ? 25.048 37.936 28.416 1.00 15.23 201 ILE B N 1
ATOM 3872 C CA . ILE B 1 201 ? 23.941 37.082 28.839 1.00 15.21 201 ILE B CA 1
ATOM 3873 C C . ILE B 1 201 ? 22.646 37.885 28.929 1.00 16.14 201 ILE B C 1
ATOM 3874 O O . ILE B 1 201 ? 21.565 37.404 28.527 1.00 17.17 201 ILE B O 1
ATOM 3879 N N . THR B 1 202 ? 22.727 39.085 29.499 1.00 15.53 202 THR B N 1
ATOM 3880 C CA . THR B 1 202 ? 21.560 39.965 29.590 1.00 15.52 202 THR B CA 1
ATOM 3881 C C . THR B 1 202 ? 20.960 40.229 28.216 1.00 17.50 202 THR B C 1
ATOM 3882 O O . THR B 1 202 ? 19.726 40.197 28.058 1.00 16.85 202 THR B O 1
ATOM 3886 N N . GLU B 1 203 ? 21.811 40.516 27.223 1.00 15.16 203 GLU B N 1
ATOM 3887 C CA . GLU B 1 203 ? 21.294 40.803 25.887 1.00 16.82 203 GLU B CA 1
ATOM 3888 C C . GLU B 1 203 ? 20.664 39.551 25.275 1.00 17.83 203 GLU B C 1
ATOM 3889 O O . GLU B 1 203 ? 19.645 39.652 24.569 1.00 19.32 203 GLU B O 1
ATOM 3899 N N . ALA B 1 204 ? 21.211 38.360 25.543 1.00 16.22 204 ALA B N 1
ATOM 3900 C CA . ALA B 1 204 ? 20.540 37.137 25.081 1.00 16.48 204 ALA B CA 1
ATOM 3901 C C . ALA B 1 204 ? 19.174 36.975 25.741 1.00 19.13 204 ALA B C 1
ATOM 3902 O O . ALA B 1 204 ? 18.203 36.586 25.089 1.00 17.94 204 ALA B O 1
ATOM 3904 N N . THR B 1 205 ? 19.097 37.258 27.043 1.00 16.01 205 THR B N 1
ATOM 3905 C CA . THR B 1 205 ? 17.839 37.156 27.783 1.00 16.96 205 THR B CA 1
ATOM 3906 C C . THR B 1 205 ? 16.818 38.146 27.238 1.00 18.88 205 THR B C 1
ATOM 3907 O O . THR B 1 205 ? 15.631 37.802 27.115 1.00 18.80 205 THR B O 1
ATOM 3911 N N . ARG B 1 206 ? 17.259 39.364 26.890 1.00 18.26 206 ARG B N 1
ATOM 3912 C CA . ARG B 1 206 ? 16.385 40.349 26.251 1.00 17.45 206 ARG B CA 1
ATOM 3913 C C . ARG B 1 206 ? 15.827 39.821 24.939 1.00 19.97 206 ARG B C 1
ATOM 3914 O O . ARG B 1 206 ? 14.632 39.998 24.640 1.00 20.41 206 ARG B O 1
ATOM 3922 N N . GLU B 1 207 ? 16.680 39.200 24.116 1.00 20.72 207 GLU B N 1
ATOM 3923 C CA . GLU B 1 207 ? 16.193 38.694 22.837 1.00 20.34 207 GLU B CA 1
ATOM 3924 C C . GLU B 1 207 ? 15.169 37.590 23.056 1.00 20.59 207 GLU B C 1
ATOM 3925 O O . GLU B 1 207 ? 14.113 37.547 22.398 1.00 21.89 207 GLU B O 1
ATOM 3935 N N . ILE B 1 208 ? 15.474 36.685 23.984 1.00 18.99 208 ILE B N 1
ATOM 3936 C CA . ILE B 1 208 ? 14.543 35.629 24.348 1.00 16.68 208 ILE B CA 1
ATOM 3937 C C . ILE B 1 208 ? 13.226 36.237 24.798 1.00 19.71 208 ILE B C 1
ATOM 3938 O O . ILE B 1 208 ? 12.142 35.790 24.383 1.00 18.83 208 ILE B O 1
ATOM 3943 N N . ALA B 1 209 ? 13.295 37.274 25.638 1.00 18.75 209 ALA B N 1
ATOM 3944 C CA . ALA B 1 209 ? 12.062 37.901 26.114 1.00 18.37 209 ALA B CA 1
ATOM 3945 C C . ALA B 1 209 ? 11.273 38.510 24.973 1.00 22.92 209 ALA B C 1
ATOM 3946 O O . ALA B 1 209 ? 10.026 38.479 24.997 1.00 21.78 209 ALA B O 1
ATOM 3948 N N . ARG B 1 210 ? 11.970 39.098 23.977 1.00 21.49 210 ARG B N 1
ATOM 3949 C CA . ARG B 1 210 ? 11.244 39.653 22.828 1.00 21.08 210 ARG B CA 1
ATOM 3950 C C . ARG B 1 210 ? 10.517 38.559 22.069 1.00 24.56 210 ARG B C 1
ATOM 3951 O O . ARG B 1 210 ? 9.355 38.747 21.651 1.00 23.75 210 ARG B O 1
ATOM 3959 N N . GLU B 1 211 ? 11.174 37.407 21.895 1.00 23.19 211 GLU B N 1
ATOM 3960 C CA . GLU B 1 211 ? 10.518 36.276 21.226 1.00 22.45 211 GLU B CA 1
ATOM 3961 C C . GLU B 1 211 ? 9.307 35.789 22.009 1.00 24.39 211 GLU B C 1
ATOM 3962 O O . GLU B 1 211 ? 8.265 35.450 21.423 1.00 24.72 211 GLU B O 1
ATOM 3971 N N . VAL B 1 212 ? 9.415 35.752 23.340 1.00 20.01 212 VAL B N 1
ATOM 3972 C CA . VAL B 1 212 ? 8.278 35.352 24.169 1.00 24.19 212 VAL B CA 1
ATOM 3973 C C . VAL B 1 212 ? 7.119 36.329 23.990 1.00 26.49 212 VAL B C 1
ATOM 3974 O O . VAL B 1 212 ? 5.949 35.919 23.828 1.00 23.75 212 VAL B O 1
ATOM 3978 N N . ALA B 1 213 ? 7.414 37.631 24.105 1.00 21.12 213 ALA B N 1
ATOM 3979 C CA . ALA B 1 213 ? 6.374 38.658 23.986 1.00 22.76 213 ALA B CA 1
ATOM 3980 C C . ALA B 1 213 ? 5.668 38.556 22.645 1.00 27.98 213 ALA B C 1
ATOM 3981 O O . ALA B 1 213 ? 4.463 38.861 22.547 1.00 30.62 213 ALA B O 1
ATOM 3983 N N . ALA B 1 214 ? 6.388 38.138 21.608 1.00 25.52 214 ALA B N 1
ATOM 3984 C CA . ALA B 1 214 ? 5.824 37.981 20.267 1.00 33.42 214 ALA B CA 1
ATOM 3985 C C . ALA B 1 214 ? 5.089 36.657 20.082 1.00 35.06 214 ALA B C 1
ATOM 3986 O O . ALA B 1 214 ? 4.541 36.408 18.999 1.00 35.17 214 ALA B O 1
ATOM 3988 N N . GLY B 1 215 ? 5.060 35.804 21.094 1.00 28.56 215 GLY B N 1
ATOM 3989 C CA . GLY B 1 215 ? 4.367 34.539 20.990 1.00 29.38 215 GLY B CA 1
ATOM 3990 C C . GLY B 1 215 ? 5.104 33.478 20.205 1.00 32.72 215 GLY B C 1
ATOM 3991 O O . GLY B 1 215 ? 4.493 32.452 19.861 1.00 35.72 215 GLY B O 1
ATOM 3992 N N . ARG B 1 216 ? 6.411 33.667 19.959 1.00 28.69 216 ARG B N 1
ATOM 3993 C CA . ARG B 1 216 ? 7.239 32.755 19.176 1.00 27.45 216 ARG B CA 1
ATOM 3994 C C . ARG B 1 216 ? 8.060 31.801 20.033 1.00 32.64 216 ARG B C 1
ATOM 3995 O O . ARG B 1 216 ? 8.725 30.906 19.487 1.00 33.02 216 ARG B O 1
ATOM 4003 N N . LEU B 1 217 ? 8.056 31.983 21.349 1.00 26.67 217 LEU B N 1
ATOM 4004 C CA . LEU B 1 217 ? 8.850 31.137 22.231 1.00 24.16 217 LEU B CA 1
ATOM 4005 C C . LEU B 1 217 ? 8.091 30.968 23.535 1.00 22.32 217 LEU B C 1
ATOM 4006 O O . LEU B 1 217 ? 7.612 31.951 24.112 1.00 23.80 217 LEU B O 1
ATOM 4011 N N . ASN B 1 218 ? 7.932 29.689 23.990 1.00 23.00 218 ASN B N 1
ATOM 4012 C CA . ASN B 1 218 ? 7.269 29.454 25.253 1.00 20.95 218 ASN B CA 1
ATOM 4013 C C . ASN B 1 218 ? 8.307 29.389 26.372 1.00 19.31 218 ASN B C 1
ATOM 4014 O O . ASN B 1 218 ? 9.338 28.712 26.213 1.00 20.63 218 ASN B O 1
ATOM 4019 N N . PRO B 1 219 ? 8.062 30.068 27.496 1.00 18.88 219 PRO B N 1
ATOM 4020 C CA . PRO B 1 219 ? 9.018 30.025 28.620 1.00 20.33 219 PRO B CA 1
ATOM 4021 C C . PRO B 1 219 ? 9.437 28.634 29.047 1.00 18.52 219 PRO B C 1
ATOM 4022 O O . PRO B 1 219 ? 10.607 28.448 29.426 1.00 19.63 219 PRO B O 1
ATOM 4026 N N . GLU B 1 220 ? 8.524 27.649 28.997 1.00 19.34 220 GLU B N 1
ATOM 4027 C CA . GLU B 1 220 ? 8.849 26.323 29.491 1.00 18.63 220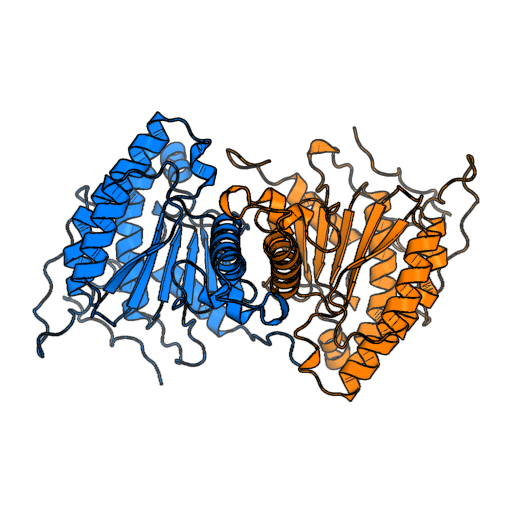 GLU B CA 1
ATOM 4028 C C . GLU B 1 220 ? 9.629 25.508 28.478 1.00 22.16 220 GLU B C 1
ATOM 4029 O O . GLU B 1 220 ? 9.982 24.359 28.762 1.00 24.05 220 GLU B O 1
ATOM 4035 N N . ARG B 1 221 ? 9.900 26.061 27.300 1.00 17.96 221 ARG B N 1
ATOM 4036 C CA . ARG B 1 221 ? 10.795 25.417 26.344 1.00 18.95 221 ARG B CA 1
ATOM 4037 C C . ARG B 1 221 ? 12.190 26.027 26.356 1.00 20.31 221 ARG B C 1
ATOM 4038 O O . ARG B 1 221 ? 13.046 25.595 25.581 1.00 22.07 221 ARG B O 1
ATOM 4046 N N . ILE B 1 222 ? 12.435 27.010 27.204 1.00 17.49 222 ILE B N 1
ATOM 4047 C CA . ILE B 1 222 ? 13.773 27.602 27.307 1.00 17.86 222 ILE B CA 1
ATOM 4048 C C . ILE B 1 222 ? 14.729 26.638 28.003 1.00 21.84 222 ILE B C 1
ATOM 4049 O O . ILE B 1 222 ? 14.452 26.128 29.104 1.00 21.26 222 ILE B O 1
ATOM 4054 N N . THR B 1 223 ? 15.866 26.380 27.364 1.00 18.63 223 THR B N 1
ATOM 4055 C CA . THR B 1 223 ? 16.926 25.548 27.940 1.00 18.17 223 THR B CA 1
ATOM 4056 C C . THR B 1 223 ? 18.239 26.326 27.945 1.00 17.30 223 THR B C 1
ATOM 4057 O O . THR B 1 223 ? 18.331 27.450 27.435 1.00 17.90 223 THR B O 1
ATOM 4061 N N . GLU B 1 224 ? 19.298 25.678 28.473 1.00 17.60 224 GLU B N 1
ATOM 4062 C CA . GLU B 1 224 ? 20.614 26.319 28.377 1.00 19.25 224 GLU B CA 1
ATOM 4063 C C . GLU B 1 224 ? 20.979 26.578 26.930 1.00 19.77 224 GLU B C 1
ATOM 4064 O O . GLU B 1 224 ? 21.599 27.598 26.601 1.00 17.25 224 GLU B O 1
ATOM 4070 N N . SER B 1 225 ? 20.618 25.651 26.043 1.00 18.63 225 SER B N 1
ATOM 4071 C CA . SER B 1 225 ? 20.891 25.840 24.628 1.00 18.56 225 SER B CA 1
ATOM 4072 C C . SER B 1 225 ? 20.158 27.049 24.061 1.00 18.47 225 SER B C 1
ATOM 4073 O O . SER B 1 225 ? 20.666 27.703 23.151 1.00 18.99 225 SER B O 1
ATOM 4078 N N . THR B 1 226 ? 18.953 27.359 24.564 1.00 17.25 226 THR B N 1
ATOM 4079 C CA . THR B 1 226 ? 18.273 28.584 24.126 1.00 17.08 226 THR B CA 1
ATOM 4080 C C . THR B 1 226 ? 19.126 29.820 24.409 1.00 17.55 226 THR B C 1
ATOM 4081 O O . THR B 1 226 ? 19.261 30.725 23.565 1.00 17.62 226 THR B O 1
ATOM 4085 N N . ILE B 1 227 ? 19.704 29.880 25.607 1.00 16.88 227 ILE B N 1
ATOM 4086 C CA . ILE B 1 227 ? 20.560 31.024 25.929 1.00 16.85 227 ILE B CA 1
ATOM 4087 C C . ILE B 1 227 ? 21.757 31.048 24.991 1.00 17.30 227 ILE B C 1
ATOM 4088 O O . ILE B 1 227 ? 22.064 32.080 24.384 1.00 16.88 227 ILE B O 1
ATOM 4094 N N . ALA B 1 228 ? 22.406 29.889 24.820 1.00 16.79 228 ALA B N 1
ATOM 4095 C CA . ALA B 1 228 ? 23.591 29.834 23.965 1.00 16.02 228 ALA B CA 1
ATOM 4096 C C . ALA B 1 228 ? 23.282 30.273 22.542 1.00 17.75 228 ALA B C 1
ATOM 4097 O O . ALA B 1 228 ? 24.088 30.979 21.908 1.00 19.75 228 ALA B O 1
ATOM 4099 N N . ARG B 1 229 ? 22.102 29.905 22.039 1.00 17.01 229 ARG B N 1
ATOM 4100 C CA . ARG B 1 229 ? 21.725 30.207 20.672 1.00 16.41 229 ARG B CA 1
ATOM 4101 C C . ARG B 1 229 ? 21.394 31.671 20.497 1.00 18.83 229 ARG B C 1
ATOM 4102 O O . ARG B 1 229 ? 21.370 32.153 19.358 1.00 21.50 229 ARG B O 1
ATOM 4110 N N . HIS B 1 230 ? 21.146 32.382 21.594 1.00 18.05 230 HIS B N 1
ATOM 4111 C CA . HIS B 1 230 ? 20.830 33.799 21.526 1.00 16.52 230 HIS B CA 1
ATOM 4112 C C . HIS B 1 230 ? 21.961 34.712 21.974 1.00 18.93 230 HIS B C 1
ATOM 4113 O O . HIS B 1 230 ? 21.762 35.932 22.026 1.00 21.43 230 HIS B O 1
ATOM 4120 N N . LEU B 1 231 ? 23.141 34.169 22.267 1.00 16.16 231 LEU B N 1
ATOM 4121 C CA . LEU B 1 231 ? 24.300 35.029 22.443 1.00 17.90 231 LEU B CA 1
ATOM 4122 C C . LEU B 1 231 ? 24.623 35.720 21.114 1.00 16.19 231 LEU B C 1
ATOM 4123 O O . LEU B 1 231 ? 24.243 35.264 20.028 1.00 21.00 231 LEU B O 1
ATOM 4128 N N . GLN B 1 232 ? 25.381 36.815 21.205 1.00 15.76 232 GLN B N 1
ATOM 4129 C CA . GLN B 1 232 ? 25.685 37.604 20.018 1.00 16.79 232 GLN B CA 1
ATOM 4130 C C . GLN B 1 232 ? 26.284 36.766 18.899 1.00 19.84 232 GLN B C 1
ATOM 4131 O O . GLN B 1 232 ? 25.886 36.898 17.725 1.00 17.87 232 GLN B O 1
ATOM 4137 N N . ARG B 1 233 ? 27.275 35.927 19.237 1.00 17.88 233 ARG B N 1
ATOM 4138 C CA . ARG B 1 233 ? 27.988 35.079 18.274 1.00 16.40 233 ARG B CA 1
ATOM 4139 C C . ARG B 1 233 ? 27.785 33.632 18.712 1.00 16.07 233 ARG B C 1
ATOM 4140 O O . ARG B 1 233 ? 28.619 33.057 19.418 1.00 16.81 233 ARG B O 1
ATOM 4148 N N . PRO B 1 234 ? 26.684 33.004 18.317 1.00 16.74 234 PRO B N 1
ATOM 4149 C CA . PRO B 1 234 ? 26.376 31.669 18.851 1.00 15.14 234 PRO B CA 1
ATOM 4150 C C . PRO B 1 234 ? 27.278 30.575 18.316 1.00 17.42 234 PRO B C 1
ATOM 4151 O O . PRO B 1 234 ? 27.206 29.439 18.831 1.00 21.02 234 PRO B O 1
ATOM 4155 N N . ASP B 1 235 ? 28.127 30.878 17.336 1.00 16.72 235 ASP B N 1
ATOM 4156 C CA . ASP B 1 235 ? 29.047 29.857 16.848 1.00 18.10 235 ASP B CA 1
ATOM 4157 C C . ASP B 1 235 ? 30.286 29.728 17.708 1.00 17.59 235 ASP B C 1
ATOM 4158 O O . ASP B 1 235 ? 31.072 28.796 17.469 1.00 18.31 235 ASP B O 1
ATOM 4163 N N . ILE B 1 236 ? 30.454 30.587 18.719 1.00 17.08 236 ILE B N 1
ATOM 4164 C CA . ILE B 1 236 ? 31.665 30.492 19.562 1.00 15.80 236 ILE B CA 1
ATOM 4165 C C . ILE B 1 236 ? 31.588 29.252 20.446 1.00 14.55 236 ILE B C 1
ATOM 4166 O O . ILE B 1 236 ? 30.598 29.080 21.190 1.00 17.11 236 ILE B O 1
ATOM 4171 N N . PRO B 1 237 ? 32.593 28.373 20.413 1.00 15.87 237 PRO B N 1
ATOM 4172 C CA . PRO B 1 237 ? 32.563 27.165 21.240 1.00 16.15 237 PRO B CA 1
ATOM 4173 C C . PRO B 1 237 ? 33.007 27.473 22.659 1.00 15.63 237 PRO B C 1
ATOM 4174 O O . PRO B 1 237 ? 33.507 28.574 22.969 1.00 15.93 237 PRO B O 1
ATOM 4178 N N . ASP B 1 238 ? 32.771 26.489 23.535 1.00 14.67 238 ASP B N 1
ATOM 4179 C CA . ASP B 1 238 ? 33.259 26.651 24.899 1.00 13.29 238 ASP B CA 1
ATOM 4180 C C . ASP B 1 238 ? 34.736 27.034 24.881 1.00 13.37 238 ASP B C 1
ATOM 4181 O O . ASP B 1 238 ? 35.502 26.604 23.995 1.00 15.71 238 ASP B O 1
ATOM 4186 N N . VAL B 1 239 ? 35.147 27.850 25.862 1.00 13.21 239 VAL B N 1
ATOM 4187 C CA . VAL B 1 239 ? 36.572 28.105 26.070 1.00 13.61 239 VAL B CA 1
ATOM 4188 C C . VAL B 1 239 ? 37.158 26.877 26.745 1.00 15.23 239 VAL B C 1
ATOM 4189 O O . VAL B 1 239 ? 36.667 26.456 27.799 1.00 14.77 239 VAL B O 1
ATOM 4193 N N . ASP B 1 240 ? 38.255 26.352 26.186 1.00 12.83 240 ASP B N 1
ATOM 4194 C CA . ASP B 1 240 ? 38.978 25.265 26.830 1.00 12.93 240 ASP B CA 1
ATOM 4195 C C . ASP B 1 240 ? 40.042 25.772 27.757 1.00 13.91 240 ASP B C 1
ATOM 4196 O O . ASP B 1 240 ? 40.238 25.193 28.830 1.00 14.34 240 ASP B O 1
ATOM 4201 N N . LEU B 1 241 ? 40.734 26.840 27.350 1.00 12.73 241 LEU B N 1
ATOM 4202 C CA . LEU B 1 241 ? 41.902 27.338 28.080 1.00 12.60 241 LEU B CA 1
ATOM 4203 C C . LEU B 1 241 ? 41.755 28.848 28.187 1.00 15.38 241 LEU B C 1
ATOM 4204 O O . LEU B 1 241 ? 41.625 29.532 27.168 1.00 13.12 241 LEU B O 1
ATOM 4209 N N . PHE B 1 242 ? 41.783 29.353 29.412 1.00 12.32 242 PHE B N 1
ATOM 4210 C CA . PHE B 1 242 ? 41.622 30.779 29.721 1.00 12.30 242 PHE B CA 1
ATOM 4211 C C . PHE B 1 242 ? 42.944 31.258 30.271 1.00 14.20 242 PHE B C 1
ATOM 4212 O O . PHE B 1 242 ? 43.387 30.794 31.323 1.00 14.67 242 PHE B O 1
ATOM 4220 N N . LEU B 1 243 ? 43.551 32.227 29.603 1.00 12.81 243 LEU B N 1
ATOM 4221 C CA . LEU B 1 243 ? 44.840 32.797 29.986 1.00 14.13 243 LEU B CA 1
ATOM 4222 C C . LEU B 1 243 ? 44.673 34.236 30.441 1.00 15.40 243 LEU B C 1
ATOM 4223 O O . LEU B 1 243 ? 43.924 35.031 29.844 1.00 15.93 243 LEU B O 1
ATOM 4228 N N . ARG B 1 244 ? 45.405 34.592 31.476 1.00 15.86 244 ARG B N 1
ATOM 4229 C CA . ARG B 1 244 ? 45.471 36.015 31.804 1.00 17.07 244 ARG B CA 1
ATOM 4230 C C . ARG B 1 244 ? 46.881 36.379 32.185 1.00 15.84 244 ARG B C 1
ATOM 4231 O O . ARG B 1 244 ? 47.505 35.676 32.992 1.00 18.35 244 ARG B O 1
ATOM 4239 N N . THR B 1 245 ? 47.384 37.459 31.605 1.00 15.88 245 THR B N 1
ATOM 4240 C CA . THR B 1 245 ? 48.720 37.946 31.880 1.00 16.75 245 THR B CA 1
ATOM 4241 C C . THR B 1 245 ? 48.715 38.935 33.046 1.00 16.20 245 THR B C 1
ATOM 4242 O O . THR B 1 245 ? 47.665 39.340 33.552 1.00 19.07 245 THR B O 1
ATOM 4246 N N . SER B 1 246 ? 49.925 39.318 33.458 1.00 17.72 246 SER B N 1
ATOM 4247 C CA . SER B 1 246 ? 50.285 40.361 34.415 1.00 19.05 246 SER B CA 1
ATOM 4248 C C . SER B 1 246 ? 50.252 39.898 35.863 1.00 19.74 246 SER B C 1
ATOM 4249 O O . SER B 1 246 ? 50.626 40.686 36.739 1.00 24.24 246 SER B O 1
ATOM 4252 N N . GLY B 1 247 ? 49.954 38.635 36.139 1.00 18.39 247 GLY B N 1
ATOM 4253 C CA . GLY B 1 247 ? 49.921 38.156 37.509 1.00 20.93 247 GLY B CA 1
ATOM 4254 C C . GLY B 1 247 ? 48.573 38.268 38.198 1.00 20.62 247 GLY B C 1
ATOM 4255 O O . GLY B 1 247 ? 48.416 37.743 39.307 1.00 22.30 247 GLY B O 1
ATOM 4256 N N . GLU B 1 248 ? 47.599 38.908 37.578 1.00 19.24 248 GLU B N 1
ATOM 4257 C CA . GLU B 1 248 ? 46.273 38.947 38.184 1.00 17.45 248 GLU B CA 1
ATOM 4258 C C . GLU B 1 248 ? 45.584 37.614 37.969 1.00 19.33 248 GLU B C 1
ATOM 4259 O O . GLU B 1 248 ? 45.662 37.019 36.894 1.00 22.27 248 GLU B O 1
ATOM 4265 N N . GLN B 1 249 ? 44.923 37.127 39.007 1.00 15.48 249 GLN B N 1
ATOM 4266 C CA . GLN B 1 249 ? 44.290 35.812 38.969 1.00 14.87 249 GLN B CA 1
ATOM 4267 C C . GLN B 1 249 ? 42.783 35.970 39.087 1.00 16.31 249 GLN B C 1
ATOM 4268 O O . GLN B 1 249 ? 42.193 35.770 40.151 1.00 17.48 249 GLN B O 1
ATOM 4274 N N . ARG B 1 250 ? 42.186 36.428 38.000 1.00 15.95 250 ARG B N 1
ATOM 4275 C CA . ARG B 1 250 ? 40.770 36.766 37.940 1.00 15.14 250 ARG B CA 1
ATOM 4276 C C . ARG B 1 250 ? 40.354 36.661 36.489 1.00 14.29 250 ARG B C 1
ATOM 4277 O O . ARG B 1 250 ? 41.201 36.733 35.586 1.00 16.10 250 ARG B O 1
ATOM 4285 N N . SER B 1 251 ? 39.078 36.362 36.262 1.00 15.25 251 SER B N 1
ATOM 4286 C CA . SER B 1 251 ? 38.580 36.310 34.881 1.00 14.89 251 SER B CA 1
ATOM 4287 C C . SER B 1 251 ? 37.963 37.620 34.428 1.00 17.05 251 SER B C 1
ATOM 4288 O O . SER B 1 251 ? 37.818 37.826 33.218 1.00 15.74 251 SER B O 1
ATOM 4291 N N . SER B 1 252 ? 37.609 38.489 35.365 1.00 15.73 252 SER B N 1
ATOM 4292 C CA . SER B 1 252 ? 37.086 39.841 35.059 1.00 15.93 252 SER B CA 1
ATOM 4293 C C . SER B 1 252 ? 36.003 39.820 33.979 1.00 15.64 252 SER B C 1
ATOM 4294 O O . SER B 1 252 ? 36.025 40.622 33.034 1.00 15.61 252 SER B O 1
ATOM 4297 N N . ASN B 1 253 ? 35.031 38.924 34.148 1.00 14.33 253 ASN B N 1
ATOM 4298 C CA . ASN B 1 253 ? 33.806 38.932 33.359 1.00 15.52 253 ASN B CA 1
ATOM 4299 C C . ASN B 1 253 ? 34.051 38.588 31.902 1.00 13.93 253 ASN B C 1
ATOM 4300 O O . ASN B 1 253 ? 33.179 38.834 31.041 1.00 16.19 253 ASN B O 1
ATOM 4305 N N . PHE B 1 254 ? 35.182 37.953 31.565 1.00 12.67 254 PHE B N 1
ATOM 4306 C CA . PHE B 1 254 ? 35.462 37.644 30.169 1.00 13.30 254 PHE B CA 1
ATOM 4307 C C . PHE B 1 254 ? 34.914 36.263 29.830 1.00 13.67 254 PHE B C 1
ATOM 4308 O O . PHE B 1 254 ? 35.157 35.284 30.564 1.00 14.67 254 PHE B O 1
ATOM 4316 N N . MET B 1 255 ? 34.241 36.158 28.678 1.00 13.04 255 MET B N 1
ATOM 4317 C CA . MET B 1 255 ? 33.711 34.883 28.200 1.00 12.89 255 MET B CA 1
ATOM 4318 C C . MET B 1 255 ? 32.950 34.142 29.304 1.00 14.90 255 MET B C 1
ATOM 4319 O O . MET B 1 255 ? 33.142 32.953 29.539 1.00 14.85 255 MET B O 1
ATOM 4326 N N . LEU B 1 256 ? 32.039 34.839 29.980 1.00 13.33 256 LEU B N 1
ATOM 4327 C CA . LEU B 1 256 ? 31.497 34.299 31.222 1.00 12.91 256 LEU B CA 1
ATOM 4328 C C . LEU B 1 256 ? 30.712 33.014 30.978 1.00 13.31 256 LEU B C 1
ATOM 4329 O O . LEU B 1 256 ? 30.965 32.011 31.644 1.00 14.84 256 LEU B O 1
ATOM 4334 N N . TRP B 1 257 ? 29.767 33.023 30.039 1.00 13.36 257 TRP B N 1
ATOM 4335 C CA . TRP B 1 257 ? 29.033 31.797 29.743 1.00 11.62 257 TRP B CA 1
ATOM 4336 C C . TRP B 1 257 ? 29.959 30.747 29.158 1.00 13.50 257 TRP B C 1
ATOM 4337 O O . TRP B 1 257 ? 29.913 29.571 29.540 1.00 14.23 257 TRP B O 1
ATOM 4348 N N . GLN B 1 258 ? 30.809 31.174 28.217 1.00 13.17 258 GLN B N 1
ATOM 4349 C CA . GLN B 1 258 ? 31.577 30.220 27.415 1.00 13.06 258 GLN B CA 1
ATOM 4350 C C . GLN B 1 258 ? 32.709 29.541 28.172 1.00 13.25 258 GLN B C 1
ATOM 4351 O O . GLN B 1 258 ? 33.085 28.414 27.808 1.00 13.75 258 GLN B O 1
ATOM 4357 N N . ALA B 1 259 ? 33.238 30.172 29.229 1.00 13.43 259 ALA B N 1
ATOM 4358 C CA . ALA B 1 259 ? 34.364 29.650 29.994 1.00 12.72 259 ALA B CA 1
ATOM 4359 C C . ALA B 1 259 ? 33.944 28.995 31.295 1.00 13.04 259 ALA B C 1
ATOM 4360 O O . ALA B 1 259 ? 34.798 28.686 32.118 1.00 14.88 259 ALA B O 1
ATOM 4362 N N . ALA B 1 260 ? 32.655 28.656 31.430 1.00 13.39 260 ALA B N 1
ATOM 4363 C CA . ALA B 1 260 ? 32.179 28.028 32.667 1.00 15.08 260 ALA B CA 1
ATOM 4364 C C . ALA B 1 260 ? 32.976 26.801 33.061 1.00 13.14 260 ALA B C 1
ATOM 4365 O O . ALA B 1 260 ? 33.193 26.555 34.258 1.00 16.02 260 ALA B O 1
ATOM 4367 N N . TYR B 1 261 ? 33.452 26.023 32.093 1.00 15.31 261 TYR B N 1
ATOM 4368 C CA . TYR B 1 261 ? 34.201 24.806 32.371 1.00 15.54 261 TYR B CA 1
ATOM 4369 C C . TYR B 1 261 ? 35.663 24.886 31.949 1.00 13.62 261 TYR B C 1
ATOM 4370 O O . TYR B 1 261 ? 36.357 23.866 31.972 1.00 16.77 261 TYR B O 1
ATOM 4379 N N . ALA B 1 262 ? 36.147 26.072 31.599 1.00 13.35 262 ALA B N 1
ATOM 4380 C CA . ALA B 1 262 ? 37.529 26.216 31.149 1.00 12.69 262 ALA B CA 1
ATOM 4381 C C . ALA B 1 262 ? 38.554 25.932 32.233 1.00 13.92 262 ALA B C 1
ATOM 4382 O O . ALA B 1 262 ? 38.310 26.157 33.433 1.00 15.63 262 ALA B O 1
ATOM 4384 N N . GLU B 1 263 ? 39.759 25.543 31.777 1.00 14.19 263 GLU B N 1
ATOM 4385 C CA . GLU B 1 263 ? 40.955 25.568 32.607 1.00 14.20 263 GLU B CA 1
ATOM 4386 C C . GLU B 1 263 ? 41.587 26.945 32.604 1.00 15.26 263 GLU B C 1
ATOM 4387 O O . GLU B 1 263 ? 41.742 27.526 31.533 1.00 16.38 263 GLU B O 1
ATOM 4393 N N . TYR B 1 264 ? 41.984 27.444 33.778 1.00 13.92 264 TYR B N 1
ATOM 4394 C CA . TYR B 1 264 ? 42.669 28.732 33.925 1.00 13.74 264 TYR B CA 1
ATOM 4395 C C . TYR B 1 264 ? 44.174 28.528 34.059 1.00 16.21 264 TYR B C 1
ATOM 4396 O O . TYR B 1 264 ? 44.622 27.665 34.829 1.00 17.15 264 TYR B O 1
ATOM 4405 N N . ILE B 1 265 ? 44.947 29.322 33.310 1.00 14.22 265 ILE B N 1
ATOM 4406 C CA . ILE B 1 265 ? 46.389 29.426 33.489 1.00 15.38 265 ILE B CA 1
ATOM 4407 C C . ILE B 1 265 ? 46.718 30.902 33.589 1.00 15.65 265 ILE B C 1
ATOM 4408 O O . ILE B 1 265 ? 46.400 31.700 32.682 1.00 17.88 265 ILE B O 1
ATOM 4413 N N . PHE B 1 266 ? 47.233 31.293 34.750 1.00 15.97 266 PHE B N 1
ATOM 4414 C CA . PHE B 1 266 ? 47.581 32.671 35.032 1.00 14.37 266 PHE B CA 1
ATOM 4415 C C . PHE B 1 266 ? 49.078 32.828 34.834 1.00 17.62 266 PHE B C 1
ATOM 4416 O O . PHE B 1 266 ? 49.874 32.115 35.464 1.00 20.71 266 PHE B O 1
ATOM 4424 N N . GLN B 1 267 ? 49.464 33.724 33.949 1.00 15.20 267 GLN B N 1
ATOM 4425 C CA . GLN B 1 267 ? 50.873 33.935 33.633 1.00 14.36 267 GLN B CA 1
ATOM 4426 C C . GLN B 1 267 ? 51.293 35.295 34.152 1.00 17.74 267 GLN B C 1
ATOM 4427 O O . GLN B 1 267 ? 50.587 36.291 33.959 1.00 17.99 267 GLN B O 1
ATOM 4433 N N . ASP B 1 268 ? 52.481 35.356 34.773 1.00 19.01 268 ASP B N 1
ATOM 4434 C CA . ASP B 1 268 ? 52.855 36.593 35.445 1.00 18.46 268 ASP B CA 1
ATOM 4435 C C . ASP B 1 268 ? 53.355 37.688 34.496 1.00 18.64 268 ASP B C 1
ATOM 4436 O O . ASP B 1 268 ? 53.238 38.871 34.846 1.00 19.96 268 ASP B O 1
ATOM 4441 N N . LYS B 1 269 ? 53.856 37.331 33.314 1.00 19.80 269 LYS B N 1
ATOM 4442 C CA . LYS B 1 269 ? 54.383 38.336 32.388 1.00 20.21 269 LYS B CA 1
ATOM 4443 C C . LYS B 1 269 ? 53.336 39.388 32.059 1.00 17.85 269 LYS B C 1
ATOM 4444 O O . LYS B 1 269 ? 52.161 39.076 31.849 1.00 17.65 269 LYS B O 1
ATOM 4450 N N . LEU B 1 270 ? 53.791 40.627 31.933 1.00 17.46 270 LEU B N 1
ATOM 4451 C CA . LEU B 1 270 ? 52.940 41.708 31.429 1.00 17.61 270 LEU B CA 1
ATOM 4452 C C . LEU B 1 270 ? 52.717 41.535 29.930 1.00 16.91 270 LEU B C 1
ATOM 4453 O O . LEU B 1 270 ? 53.600 41.084 29.211 1.00 18.05 270 LEU B O 1
ATOM 4458 N N . TRP B 1 271 ? 51.536 41.930 29.446 1.00 17.52 271 TRP B N 1
ATOM 4459 C CA . TRP B 1 271 ? 51.232 41.686 28.032 1.00 16.01 271 TRP B CA 1
ATOM 4460 C C . TRP B 1 271 ? 52.298 42.228 27.059 1.00 17.41 271 TRP B C 1
ATOM 4461 O O . TRP B 1 271 ? 52.634 41.507 26.103 1.00 15.88 271 TRP B O 1
ATOM 4472 N N . PRO B 1 272 ? 52.845 43.445 27.201 1.00 17.93 272 PRO B N 1
ATOM 4473 C CA . PRO B 1 272 ? 53.857 43.889 26.211 1.00 16.25 272 PRO B CA 1
ATOM 4474 C C . PRO B 1 272 ? 55.124 43.051 26.201 1.00 17.60 272 PRO B C 1
ATOM 4475 O O . PRO B 1 272 ? 55.868 43.140 25.210 1.00 18.23 272 PRO B O 1
ATOM 4479 N N . ASP B 1 273 ? 55.389 42.218 27.238 1.00 17.75 273 ASP B N 1
ATOM 4480 C CA . ASP B 1 273 ? 56.561 41.354 27.282 1.00 16.97 273 ASP B CA 1
ATOM 4481 C C . ASP B 1 273 ? 56.254 39.948 26.748 1.00 18.59 273 ASP B C 1
ATOM 4482 O O . ASP B 1 273 ? 57.164 39.109 26.623 1.00 19.50 273 ASP B O 1
ATOM 4487 N N . TYR B 1 274 ? 54.987 39.681 26.415 1.00 16.51 274 TYR B N 1
ATOM 4488 C CA . TYR B 1 274 ? 54.541 38.346 26.057 1.00 16.37 274 TYR B CA 1
ATOM 4489 C C . TYR B 1 274 ? 54.895 38.041 24.604 1.00 17.40 274 TYR B C 1
ATOM 4490 O O . TYR B 1 274 ? 54.936 38.934 23.756 1.00 18.42 274 TYR B O 1
ATOM 4499 N N . ASP B 1 275 ? 55.114 36.770 24.295 1.00 16.58 275 ASP B N 1
ATOM 4500 C CA . ASP B 1 275 ? 55.308 36.394 22.893 1.00 16.55 275 ASP B CA 1
ATOM 4501 C C . ASP B 1 275 ? 54.742 35.000 22.661 1.00 18.74 275 ASP B C 1
ATOM 4502 O O . ASP B 1 275 ? 54.241 34.344 23.587 1.00 16.45 275 ASP B O 1
ATOM 4507 N N . ARG B 1 276 ? 54.795 34.542 21.397 1.00 17.18 276 ARG B N 1
ATOM 4508 C CA . ARG B 1 276 ? 54.100 33.302 21.055 1.00 16.56 276 ARG B CA 1
ATOM 4509 C C . ARG B 1 276 ? 54.634 32.098 21.825 1.00 16.92 276 ARG B C 1
ATOM 4510 O O . ARG B 1 276 ? 53.885 31.138 22.059 1.00 16.01 276 ARG B O 1
ATOM 4518 N N . ARG B 1 277 ? 55.905 32.129 22.255 1.00 16.77 277 ARG B N 1
ATOM 4519 C CA . ARG B 1 277 ? 56.420 31.006 23.033 1.00 15.57 277 ARG B CA 1
ATOM 4520 C C . ARG B 1 277 ? 55.710 30.888 24.380 1.00 15.71 277 ARG B C 1
ATOM 4521 O O . ARG B 1 277 ? 55.580 29.776 24.925 1.00 17.53 277 ARG B O 1
ATOM 4529 N N . ASP B 1 278 ? 55.220 32.009 24.926 1.00 16.04 278 ASP B N 1
ATOM 4530 C CA . ASP B 1 278 ? 54.472 31.959 26.189 1.00 16.12 278 ASP B CA 1
ATOM 4531 C C . ASP B 1 278 ? 53.087 31.347 26.008 1.00 15.26 278 ASP B C 1
ATOM 4532 O O . ASP B 1 278 ? 52.595 30.613 26.881 1.00 15.68 278 ASP B O 1
ATOM 4537 N N . LEU B 1 279 ? 52.426 31.668 24.896 1.00 14.49 279 LEU B N 1
ATOM 4538 C CA . LEU B 1 279 ? 51.179 30.985 24.540 1.00 14.72 279 LEU B CA 1
ATOM 4539 C C . LEU B 1 279 ? 51.419 29.489 24.411 1.00 15.74 279 LEU B C 1
ATOM 4540 O O . LEU B 1 279 ? 50.665 28.672 24.960 1.00 14.72 279 LEU B O 1
ATOM 4545 N N . TRP B 1 280 ? 52.498 29.109 23.703 1.00 14.41 280 TRP B N 1
ATOM 4546 C CA . TRP B 1 280 ? 52.779 27.683 23.547 1.00 15.00 280 TRP B CA 1
ATOM 4547 C C . TRP B 1 280 ? 53.044 27.010 24.881 1.00 14.68 280 TRP B C 1
ATOM 4548 O O . TRP B 1 280 ? 52.616 25.868 25.081 1.00 16.06 280 TRP B O 1
ATOM 4559 N N . ALA B 1 281 ? 53.770 27.677 25.793 1.00 15.49 281 ALA B N 1
ATOM 4560 C CA . ALA B 1 281 ? 54.027 27.064 27.102 1.00 14.99 281 ALA B CA 1
ATOM 4561 C C . ALA B 1 281 ? 52.738 26.785 27.855 1.00 15.59 281 ALA B C 1
ATOM 4562 O O . ALA B 1 281 ? 52.580 25.713 28.470 1.00 16.20 281 ALA B O 1
ATOM 4564 N N . ALA B 1 282 ? 51.788 27.725 27.785 1.00 15.63 282 ALA B N 1
ATOM 4565 C CA . ALA B 1 282 ? 50.512 27.500 28.446 1.00 14.76 282 ALA B CA 1
ATOM 4566 C C . ALA B 1 282 ? 49.761 26.353 27.785 1.00 14.62 282 ALA B C 1
ATOM 4567 O O . ALA B 1 282 ? 49.119 25.550 28.464 1.00 15.34 282 ALA B O 1
ATOM 4569 N N . CYS B 1 283 ? 49.822 26.272 26.467 1.00 14.76 283 CYS B N 1
ATOM 4570 C CA 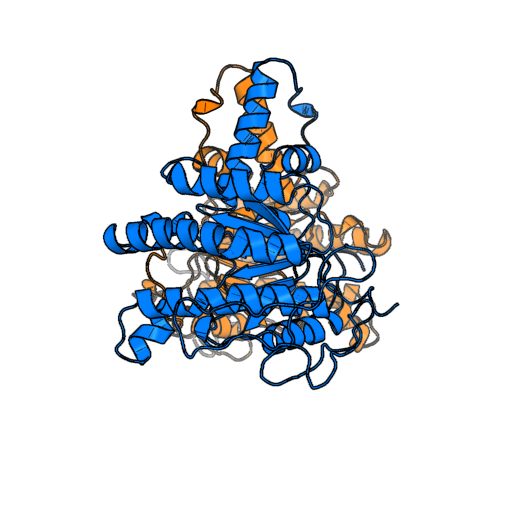. CYS B 1 283 ? 49.136 25.168 25.787 1.00 15.53 283 CYS B CA 1
ATOM 4571 C C . CYS B 1 283 ? 49.789 23.828 26.096 1.00 17.67 283 CYS B C 1
ATOM 4572 O O . CYS B 1 283 ? 49.093 22.806 26.164 1.00 17.84 283 CYS B O 1
ATOM 4575 N N . GLU B 1 284 ? 51.105 23.800 26.301 1.00 16.44 284 GLU B N 1
ATOM 4576 C CA . GLU B 1 284 ? 51.767 22.552 26.723 1.00 18.42 284 GLU B CA 1
ATOM 4577 C C . GLU B 1 284 ? 51.314 22.124 28.098 1.00 16.65 284 GLU B C 1
ATOM 4578 O O . GLU B 1 284 ? 51.057 20.930 28.329 1.00 18.52 284 GLU B O 1
ATOM 4584 N N . GLU B 1 285 ? 51.190 23.085 29.020 1.00 16.52 285 GLU B N 1
ATOM 4585 C CA . GLU B 1 285 ? 50.644 22.772 30.330 1.00 16.53 285 GLU B CA 1
ATOM 4586 C C . GLU B 1 285 ? 49.228 22.221 30.221 1.00 15.83 285 GLU B C 1
ATOM 4587 O O . GLU B 1 285 ? 48.907 21.179 30.802 1.00 16.95 285 GLU B O 1
ATOM 4593 N N . TYR B 1 286 ? 48.369 22.884 29.452 1.00 15.58 286 TYR B N 1
ATOM 4594 C CA . TYR B 1 286 ? 47.019 22.386 29.251 1.00 15.98 286 TYR B CA 1
ATOM 4595 C C . TYR B 1 286 ? 47.018 20.966 28.686 1.00 16.87 286 TYR B C 1
ATOM 4596 O O . TYR B 1 286 ? 46.272 20.097 29.161 1.00 17.10 286 TYR B O 1
ATOM 4605 N N . ALA B 1 287 ? 47.835 20.736 27.661 1.00 17.64 287 ALA B N 1
ATOM 4606 C CA . ALA B 1 287 ? 47.893 19.425 27.017 1.00 16.80 287 ALA B CA 1
ATOM 4607 C C . ALA B 1 287 ? 48.357 18.356 27.974 1.00 19.26 287 ALA B C 1
ATOM 4608 O O . ALA B 1 287 ? 47.950 17.202 27.840 1.00 18.79 287 ALA B O 1
ATOM 4610 N N . SER B 1 288 ? 49.185 18.705 28.955 1.00 18.38 288 SER B N 1
ATOM 4611 C CA . SER B 1 288 ? 49.683 17.681 29.870 1.00 20.80 288 SER B CA 1
ATOM 4612 C C . SER B 1 288 ? 48.737 17.359 31.017 1.00 24.32 288 SER B C 1
ATOM 4613 O O . SER B 1 288 ? 48.898 16.282 31.632 1.00 28.05 288 SER B O 1
ATOM 4617 N N . ARG B 1 289 ? 47.769 18.218 31.299 1.00 21.97 289 ARG B N 1
ATOM 4618 C CA . ARG B 1 289 ? 46.935 18.065 32.481 1.00 21.71 289 ARG B CA 1
ATOM 4619 C C . ARG B 1 289 ? 46.107 16.801 32.328 1.00 23.86 289 ARG B C 1
ATOM 4620 O O . ARG B 1 289 ? 45.480 16.593 31.284 1.00 24.00 289 ARG B O 1
ATOM 4628 N N . THR B 1 290 ? 46.027 16.017 33.401 1.00 22.82 290 THR B N 1
ATOM 4629 C CA . THR B 1 290 ? 45.112 14.876 33.408 1.00 23.27 290 THR B CA 1
ATOM 4630 C C . THR B 1 290 ? 43.676 15.381 33.382 1.00 23.72 290 THR B C 1
ATOM 4631 O O . THR B 1 290 ? 43.294 16.310 34.116 1.00 25.72 290 THR B O 1
ATOM 4635 N N . ARG B 1 291 ? 42.871 14.801 32.488 1.00 19.79 291 ARG B N 1
ATOM 4636 C CA . ARG B 1 291 ? 41.500 15.238 32.287 1.00 17.75 291 ARG B CA 1
ATOM 4637 C C . ARG B 1 291 ? 40.580 14.457 33.226 1.00 18.02 291 ARG B C 1
ATOM 4638 O O . ARG B 1 291 ? 40.673 13.225 33.341 1.00 21.26 291 ARG B O 1
ATOM 4651 N N . ARG B 1 292 ? 39.756 15.192 33.960 1.00 20.09 292 ARG B N 1
ATOM 4652 C CA . ARG B 1 292 ? 38.996 14.637 35.066 1.00 19.44 292 ARG B CA 1
ATOM 4653 C C . ARG B 1 292 ? 37.824 13.809 34.565 1.00 19.13 292 ARG B C 1
ATOM 4654 O O . ARG B 1 292 ? 37.268 14.056 33.485 1.00 20.39 292 ARG B O 1
ATOM 4662 N N . PHE B 1 293 ? 37.323 12.980 35.470 1.00 18.03 293 PHE B N 1
ATOM 4663 C CA . PHE B 1 293 ? 36.104 12.238 35.209 1.00 18.96 293 PHE B CA 1
ATOM 4664 C C . PHE B 1 293 ? 34.995 13.156 34.707 1.00 20.08 293 PHE B C 1
ATOM 4665 O O . PHE B 1 293 ? 34.734 14.234 35.278 1.00 19.78 293 PHE B O 1
ATOM 4673 N N . GLY B 1 294 ? 34.328 12.720 33.634 1.00 19.66 294 GLY B N 1
ATOM 4674 C CA . GLY B 1 294 ? 33.138 13.396 33.155 1.00 21.72 294 GLY B CA 1
ATOM 4675 C C . GLY B 1 294 ? 33.413 14.621 32.311 1.00 25.07 294 GLY B C 1
ATOM 4676 O O . GLY B 1 294 ? 32.463 15.209 31.772 1.00 30.51 294 GLY B O 1
ATOM 4677 N N . SER B 1 295 ? 34.665 15.013 32.149 1.00 20.35 295 SER B N 1
ATOM 4678 C CA . SER B 1 295 ? 34.919 16.240 31.409 1.00 23.85 295 SER B CA 1
ATOM 4679 C C . SER B 1 295 ? 34.814 16.009 29.909 1.00 32.84 295 SER B C 1
ATOM 4680 O O . SER B 1 295 ? 35.056 14.896 29.411 1.00 27.93 295 SER B O 1
ATOM 4683 N N . ALA B 1 296 ? 34.445 17.076 29.185 1.00 28.00 296 ALA B N 1
ATOM 4684 C CA . ALA B 1 296 ? 34.423 17.016 27.711 1.00 37.20 296 ALA B CA 1
ATOM 4685 C C . ALA B 1 296 ? 35.803 17.218 27.079 1.00 37.74 296 ALA B C 1
ATOM 4686 O O . ALA B 1 296 ? 36.015 16.806 25.925 1.00 36.54 296 ALA B O 1
#

GO terms:
  GO:0000287 magnesium ion binding (F, IDA)
  GO:0052923 all-trans-nonaprenyl-diphosphate synthase (geranyl-diphosphate specific) activity (F, IDA)
  GO:0005829 cytosol (C, IDA)
  GO:0005886 plasma membrane (C, IDA)
  GO:0030145 manganese ion binding (F, IDA)
  GO:0008834 ditrans,polycis-undecaprenyl-diphosphate synthase [(2E,6E)-farnesyl-diphosphate specific] activity (F, IDA)
  GO:0033850 Z-farnesyl diphosphate synthase activity (F, IDA)
  GO:0016094 polyprenol biosynthetic process (P, IDA)

Organism: Mycobacterium tuberculosis (strain ATCC 25618 / H37Rv) (NCBI:txid83332)

Sequence (570 aa):
NFPQLPPAPDDYPTFPDTSTWPVVFPELPAAPYGGPCRPPQHTSKAAAPRIPADRLPNHVAIVMDGNGRWATQRGLARTEGHKMGEAVVIDIACGAIELGIKWLSLYAFSTENWKRSPEEVRFLMGFNRDVVRRRRDTLKKLGVRIRWVGSRPRLWRSVINELAVAEEMTKSNDVITINYCVNYGGRTEITEATREIAREVAAGRLNPERITESTIARHLQRPDIPDVDLFLRTSGEQRSSNFMLWQAAYAEYIFQDKLWPDYDRRDLWAACEEYASRTRRFGSANFPQLPPAPDDYPTFPDTSTWPVVFPELPAAPYGGPCRPPQHTSKAAAPRIPADRLPNHVAIVMDGNGRWATQRGLARTEGHKMGEAVVIDIACGAIELGIKWLSLYAFSTENWKRSPEEVRFLMGFNRDVVRRRRDTLKKLGVRIRWVGSRPRLWRSVINELAVAEEMTKSNDVITINYCVNYGGRTEITEATREIAREVAAGRLNPERITESTIARHLQRPDIPDVDLFLRTSGEQRSSNFMLWQAAYAEYIFQDKLWPDYDRRDLWAACEEYASRTRRFGSA